Protein AF-A0A962MCB0-F1 (afdb_monomer)

Structure (mmCIF, N/CA/C/O backbone):
data_AF-A0A962MCB0-F1
#
_entry.id   AF-A0A962MCB0-F1
#
loop_
_atom_site.group_PDB
_atom_site.id
_atom_site.type_symbol
_atom_site.label_atom_id
_atom_site.label_alt_id
_atom_site.label_comp_id
_atom_site.label_asym_id
_atom_site.label_entity_id
_atom_site.label_seq_id
_atom_site.pdbx_PDB_ins_code
_atom_site.Cartn_x
_atom_site.Cartn_y
_atom_site.Cartn_z
_atom_site.occupancy
_atom_site.B_iso_or_equiv
_atom_site.auth_seq_id
_atom_site.auth_comp_id
_atom_site.auth_asym_id
_atom_site.auth_atom_id
_atom_site.pdbx_PDB_model_num
ATOM 1 N N . MET A 1 1 ? -9.083 -13.664 4.946 1.00 69.81 1 MET A N 1
ATOM 2 C CA . MET A 1 1 ? -8.304 -14.089 6.134 1.00 69.81 1 MET A CA 1
ATOM 3 C C . MET A 1 1 ? -7.117 -13.157 6.213 1.00 69.81 1 MET A C 1
AT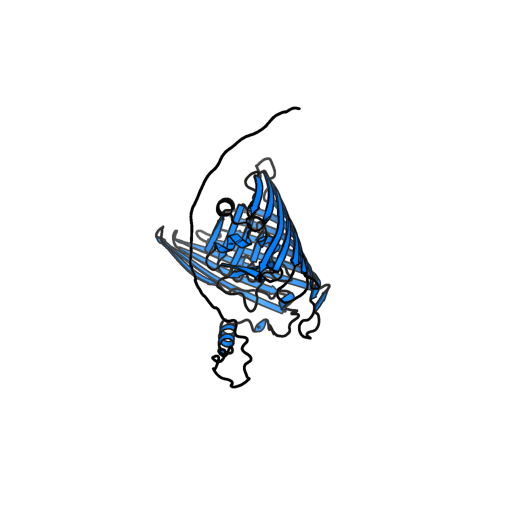OM 5 O O . MET A 1 1 ? -6.525 -12.931 5.164 1.00 69.81 1 MET A O 1
ATOM 9 N N . VAL A 1 2 ? -6.812 -12.602 7.384 1.00 87.81 2 VAL A N 1
ATOM 10 C CA . VAL A 1 2 ? -5.613 -11.774 7.568 1.00 87.81 2 VAL A CA 1
ATOM 11 C C . VAL A 1 2 ? -4.474 -12.684 8.024 1.00 87.81 2 VAL A C 1
ATOM 13 O O . VAL A 1 2 ? -4.680 -13.528 8.895 1.00 87.81 2 VAL A O 1
ATOM 16 N N . THR A 1 3 ? -3.301 -12.556 7.413 1.00 94.75 3 THR A N 1
ATOM 17 C CA . THR A 1 3 ? -2.031 -12.984 8.014 1.00 94.75 3 THR A CA 1
ATOM 18 C C . THR A 1 3 ? -1.393 -11.750 8.636 1.00 94.75 3 THR A C 1
ATOM 20 O O . THR A 1 3 ? -1.365 -10.713 7.981 1.00 94.75 3 THR A O 1
ATOM 23 N N . VAL A 1 4 ? -0.875 -11.852 9.858 1.00 97.25 4 VAL A N 1
ATOM 24 C CA . VAL A 1 4 ? -0.054 -10.801 10.474 1.00 97.25 4 VAL A CA 1
ATOM 25 C C . VAL A 1 4 ? 1.315 -11.399 10.770 1.00 97.25 4 VAL A C 1
ATOM 27 O O . VAL A 1 4 ? 1.391 -12.489 11.333 1.00 97.25 4 VAL A O 1
ATOM 30 N N . LEU A 1 5 ? 2.375 -10.706 10.365 1.00 97.75 5 LEU A N 1
ATOM 31 C CA . LEU A 1 5 ? 3.766 -11.057 10.644 1.00 97.75 5 LEU A CA 1
ATOM 32 C C . LEU A 1 5 ? 4.385 -9.910 11.448 1.00 97.75 5 LEU A C 1
ATOM 34 O O . LEU A 1 5 ? 4.450 -8.786 10.947 1.00 97.75 5 LEU A O 1
ATOM 38 N N . ASN A 1 6 ? 4.819 -10.148 12.686 1.00 97.62 6 ASN A N 1
ATOM 39 C CA . ASN A 1 6 ? 5.390 -9.080 13.510 1.00 97.62 6 ASN A CA 1
ATOM 40 C C . ASN A 1 6 ? 6.845 -8.819 13.107 1.00 97.62 6 ASN A C 1
ATOM 42 O O . ASN A 1 6 ? 7.640 -9.745 12.974 1.00 97.62 6 ASN A O 1
ATOM 46 N N . GLY A 1 7 ? 7.236 -7.552 12.995 1.00 95.81 7 GLY A N 1
ATOM 47 C CA . GLY A 1 7 ? 8.585 -7.156 12.586 1.00 95.81 7 GLY A CA 1
ATOM 48 C C . GLY A 1 7 ? 9.688 -7.489 13.596 1.00 95.81 7 GLY A C 1
ATOM 49 O O . GLY A 1 7 ? 10.855 -7.321 13.274 1.00 95.81 7 GLY A O 1
ATOM 50 N N . ARG A 1 8 ? 9.356 -7.937 14.817 1.00 94.38 8 ARG A N 1
ATOM 51 C CA . ARG A 1 8 ? 10.329 -8.512 15.772 1.00 94.38 8 ARG A CA 1
ATOM 52 C C . ARG A 1 8 ? 10.554 -10.008 15.507 1.00 94.38 8 ARG A C 1
ATOM 54 O O . ARG A 1 8 ? 11.686 -10.471 15.557 1.00 94.38 8 ARG A O 1
ATOM 61 N N . ASP A 1 9 ? 9.501 -10.734 15.133 1.00 97.19 9 ASP A N 1
ATOM 62 C CA . ASP A 1 9 ? 9.580 -12.156 14.775 1.00 97.19 9 ASP A CA 1
ATOM 63 C C . ASP A 1 9 ? 1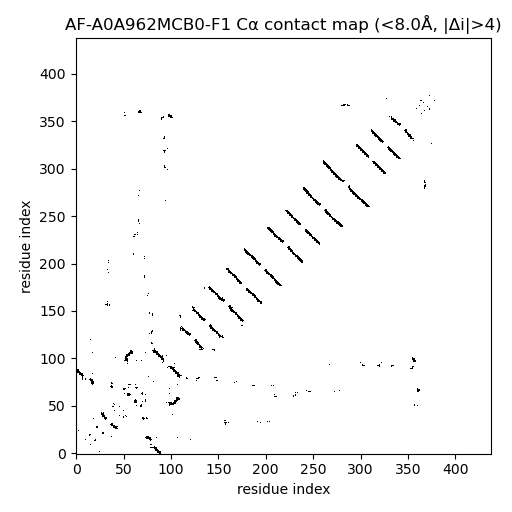0.299 -12.329 13.427 1.00 97.19 9 ASP A C 1
ATOM 65 O O . ASP A 1 9 ? 11.163 -13.188 13.284 1.00 97.19 9 ASP A O 1
ATOM 69 N N . LEU A 1 10 ? 10.000 -11.461 12.452 1.00 96.75 10 LEU A N 1
ATOM 70 C CA . LEU A 1 10 ? 10.686 -11.408 11.154 1.00 96.75 10 LEU A CA 1
ATOM 71 C C . LEU A 1 10 ? 12.175 -11.055 11.285 1.00 96.75 10 LEU A C 1
ATOM 73 O O . LEU A 1 10 ? 12.998 -11.584 10.540 1.00 96.75 10 LEU A O 1
ATOM 77 N N . ASP A 1 11 ? 12.515 -10.180 12.235 1.00 93.12 11 ASP A N 1
ATOM 78 C CA . ASP A 1 11 ? 13.897 -9.812 12.548 1.00 93.12 11 ASP A CA 1
ATOM 79 C C . ASP A 1 11 ? 14.662 -11.004 13.148 1.00 93.12 11 ASP A C 1
ATOM 81 O O . ASP A 1 11 ? 15.724 -11.370 12.649 1.00 93.12 11 ASP A O 1
ATOM 85 N N . ALA A 1 12 ? 14.057 -11.704 14.115 1.00 94.25 12 ALA A N 1
ATOM 86 C CA . ALA A 1 12 ? 14.600 -12.935 14.697 1.00 94.25 12 ALA A CA 1
ATOM 87 C C . ALA A 1 12 ? 14.695 -14.114 13.701 1.00 94.25 12 ALA A C 1
ATOM 89 O O . ALA A 1 12 ? 15.560 -14.975 13.853 1.00 94.25 12 ALA A O 1
ATOM 90 N N . LEU A 1 13 ? 13.841 -14.149 12.670 1.00 95.12 13 LEU A N 1
ATOM 91 C CA . LEU A 1 13 ? 13.922 -15.091 11.544 1.00 95.12 13 LEU A CA 1
ATOM 92 C C . LEU A 1 13 ? 14.959 -14.687 10.476 1.00 95.12 13 LEU A C 1
ATOM 94 O O . LEU A 1 13 ? 15.148 -15.426 9.512 1.00 95.12 13 LEU A O 1
ATOM 98 N N . GLY A 1 14 ? 15.622 -13.535 10.621 1.00 92.31 14 GLY A N 1
ATOM 99 C CA . GLY A 1 14 ? 16.662 -13.067 9.703 1.00 92.31 14 GLY A CA 1
ATOM 100 C C . GLY A 1 14 ? 16.160 -12.525 8.359 1.00 92.31 14 GLY A C 1
ATOM 101 O O . GLY A 1 14 ? 16.974 -12.317 7.466 1.00 92.31 14 GLY A O 1
ATOM 102 N N . MET A 1 15 ? 14.855 -12.269 8.200 1.00 94.19 15 MET A N 1
ATOM 103 C CA . MET A 1 15 ? 14.280 -11.718 6.960 1.00 94.19 15 MET A CA 1
ATOM 104 C C . MET A 1 15 ? 14.806 -10.295 6.725 1.00 94.19 15 MET A C 1
ATOM 106 O O . MET A 1 15 ? 14.638 -9.439 7.600 1.00 94.19 15 MET A O 1
ATOM 110 N N . ALA A 1 16 ? 15.441 -10.016 5.582 1.00 92.06 16 ALA A N 1
ATOM 111 C CA . ALA A 1 16 ? 16.061 -8.724 5.270 1.00 92.06 16 ALA A CA 1
ATOM 112 C C . ALA A 1 16 ? 15.032 -7.635 4.958 1.00 92.06 16 ALA A C 1
ATOM 114 O O . ALA A 1 16 ? 15.058 -6.561 5.566 1.00 92.06 16 ALA A O 1
ATOM 115 N N . THR A 1 17 ? 14.104 -7.932 4.049 1.00 94.56 17 THR A N 1
ATOM 116 C CA . THR A 1 17 ? 13.153 -6.975 3.463 1.00 94.56 17 THR A CA 1
ATOM 117 C C . THR A 1 17 ? 11.701 -7.428 3.621 1.00 94.56 17 THR A C 1
ATOM 119 O O . THR A 1 17 ? 11.419 -8.597 3.907 1.00 94.56 17 THR A O 1
ATOM 122 N N . VAL A 1 18 ? 10.754 -6.509 3.402 1.00 97.12 18 VAL A N 1
ATOM 123 C CA . VAL A 1 18 ? 9.321 -6.837 3.282 1.00 97.12 18 VAL A CA 1
ATOM 124 C C . VAL A 1 18 ? 9.099 -7.937 2.236 1.00 97.12 18 VAL A C 1
ATOM 126 O O . VAL A 1 18 ? 8.380 -8.893 2.518 1.00 97.12 18 VAL A O 1
ATOM 129 N N . TRP A 1 19 ? 9.740 -7.841 1.066 1.00 94.38 19 TRP A N 1
ATOM 130 C CA . TRP A 1 19 ? 9.640 -8.807 -0.035 1.00 94.38 19 TRP A CA 1
ATOM 131 C C . TRP A 1 19 ? 10.001 -10.237 0.391 1.00 94.38 19 TRP A C 1
ATOM 133 O O . TRP A 1 19 ? 9.247 -11.169 0.106 1.00 94.38 19 TRP A O 1
ATOM 143 N N . GLU A 1 20 ? 11.094 -10.415 1.139 1.00 93.12 20 GLU A N 1
ATOM 144 C CA . GLU A 1 20 ? 11.486 -11.722 1.684 1.00 93.12 20 GLU A CA 1
ATOM 145 C C . GLU A 1 20 ? 10.473 -12.253 2.702 1.00 93.12 20 GLU A C 1
ATOM 147 O O . GLU A 1 20 ? 10.077 -13.418 2.635 1.00 93.12 20 GLU A O 1
ATOM 152 N N . ALA A 1 21 ? 9.988 -11.399 3.609 1.00 96.75 21 ALA A N 1
ATOM 153 C CA . ALA A 1 21 ? 9.018 -11.791 4.630 1.00 96.75 21 ALA A CA 1
ATOM 154 C C . ALA A 1 21 ? 7.690 -12.317 4.044 1.00 96.75 21 ALA A C 1
ATOM 156 O O . ALA A 1 21 ? 7.015 -13.131 4.679 1.00 96.75 21 ALA A O 1
ATOM 157 N N . LEU A 1 22 ? 7.323 -11.921 2.817 1.00 95.25 22 LEU A N 1
ATOM 158 C CA . LEU A 1 22 ? 6.138 -12.445 2.127 1.00 95.25 22 LEU A CA 1
ATOM 159 C C . LEU A 1 22 ? 6.246 -13.934 1.762 1.00 95.25 22 LEU A C 1
ATOM 161 O O . LEU A 1 22 ? 5.209 -14.579 1.598 1.00 95.25 22 LEU A O 1
ATOM 165 N N . THR A 1 23 ? 7.454 -14.510 1.694 1.00 93.75 23 THR A N 1
ATOM 166 C CA . THR A 1 23 ? 7.646 -15.962 1.482 1.00 93.75 23 THR A CA 1
ATOM 167 C C . THR A 1 23 ? 7.016 -16.811 2.592 1.00 93.75 23 THR A C 1
ATOM 169 O O . THR A 1 23 ? 6.613 -17.949 2.350 1.00 93.75 23 THR A O 1
ATOM 172 N N . LEU A 1 24 ? 6.856 -16.246 3.795 1.00 95.69 24 LEU A N 1
ATOM 173 C CA . LEU A 1 24 ? 6.242 -16.904 4.951 1.00 95.69 24 LEU A CA 1
ATOM 174 C C . LEU A 1 24 ? 4.706 -16.980 4.864 1.00 95.69 24 LEU A C 1
ATOM 176 O O . LEU A 1 24 ? 4.070 -17.554 5.749 1.00 95.69 24 LEU A O 1
ATOM 180 N N . ILE A 1 25 ? 4.080 -16.399 3.832 1.00 94.19 25 ILE A N 1
ATOM 181 C CA . ILE A 1 25 ? 2.621 -16.329 3.694 1.00 94.19 25 ILE A CA 1
ATOM 182 C C . ILE A 1 25 ? 2.125 -17.381 2.682 1.00 94.19 25 ILE A C 1
ATOM 184 O O . ILE A 1 25 ? 2.314 -17.211 1.477 1.00 94.19 25 ILE A O 1
ATOM 188 N N . PRO A 1 26 ? 1.408 -18.442 3.111 1.00 90.94 26 PRO A N 1
ATOM 189 C CA . PRO A 1 26 ? 0.988 -19.509 2.205 1.00 90.94 26 PRO A CA 1
ATOM 190 C C . PRO A 1 26 ? 0.106 -19.014 1.051 1.00 90.94 26 PRO A C 1
ATOM 192 O O . PRO A 1 26 ? -0.974 -18.448 1.263 1.00 90.94 26 PRO A O 1
ATOM 195 N N . GLY A 1 27 ? 0.564 -19.277 -0.176 1.00 88.19 27 GLY A N 1
ATOM 196 C CA . GLY A 1 27 ? -0.087 -18.850 -1.415 1.00 88.19 27 GLY A CA 1
ATOM 197 C C . GLY A 1 27 ? 0.291 -17.443 -1.890 1.00 88.19 27 GLY A C 1
ATOM 198 O O . GLY A 1 27 ? -0.320 -16.971 -2.848 1.00 88.19 27 GLY A O 1
ATOM 199 N N . VAL A 1 28 ? 1.266 -16.787 -1.256 1.00 90.62 28 VAL A N 1
ATOM 200 C CA . VAL A 1 28 ? 1.958 -15.600 -1.779 1.00 90.62 28 VAL A CA 1
ATOM 201 C C . VAL A 1 28 ? 3.289 -16.043 -2.380 1.00 90.62 28 VAL A C 1
ATOM 203 O O . VAL A 1 28 ? 3.955 -16.927 -1.847 1.00 90.62 28 VAL A O 1
ATOM 206 N N . MET A 1 29 ? 3.654 -15.460 -3.515 1.00 88.94 29 MET A N 1
ATOM 207 C CA . MET A 1 29 ? 4.884 -15.745 -4.244 1.00 88.94 29 MET A CA 1
ATOM 208 C C . MET A 1 29 ? 5.534 -14.407 -4.623 1.00 88.94 29 MET A C 1
ATOM 210 O O . MET A 1 29 ? 5.174 -13.833 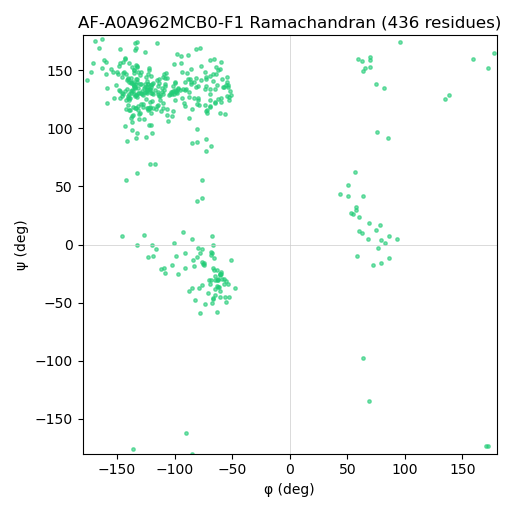-5.659 1.00 88.94 29 MET A O 1
ATOM 214 N N . PRO A 1 30 ? 6.434 -13.868 -3.777 1.00 89.19 30 PRO A N 1
ATOM 215 C CA . PRO A 1 30 ? 7.215 -12.688 -4.126 1.00 89.19 30 PRO A CA 1
ATOM 216 C C . PRO A 1 30 ? 8.118 -13.000 -5.327 1.00 89.19 30 PRO A C 1
ATOM 218 O O . PRO A 1 30 ? 8.704 -14.079 -5.434 1.00 89.19 30 PRO A O 1
ATOM 221 N N . THR A 1 31 ? 8.184 -12.060 -6.261 1.00 85.06 31 THR A N 1
ATOM 222 C CA . THR A 1 31 ? 8.866 -12.191 -7.551 1.00 85.06 31 THR A CA 1
ATOM 223 C C . THR A 1 31 ? 9.743 -10.974 -7.814 1.00 85.06 31 THR A C 1
ATOM 225 O O . THR A 1 31 ? 9.488 -9.883 -7.309 1.00 85.06 31 THR A O 1
ATOM 228 N N . ARG A 1 32 ? 10.803 -11.164 -8.599 1.00 82.12 32 ARG A N 1
ATOM 229 C CA . ARG A 1 32 ? 11.649 -10.087 -9.116 1.00 82.12 32 ARG A CA 1
ATOM 230 C C . ARG A 1 32 ? 11.975 -10.367 -10.574 1.00 82.12 32 ARG A C 1
ATOM 232 O O . ARG A 1 32 ? 12.187 -11.531 -10.934 1.00 82.12 32 ARG A O 1
ATOM 239 N N . ASP A 1 33 ? 11.960 -9.333 -11.400 1.00 76.12 33 ASP A N 1
ATOM 240 C CA . ASP A 1 33 ? 12.329 -9.426 -12.812 1.00 76.12 33 ASP A CA 1
ATOM 241 C C . ASP A 1 33 ? 13.866 -9.296 -12.991 1.00 76.12 33 ASP A C 1
ATOM 243 O O . ASP A 1 33 ? 14.595 -9.162 -11.999 1.00 76.12 33 ASP A O 1
ATOM 247 N N . PRO A 1 34 ? 14.401 -9.356 -14.226 1.00 70.81 34 PRO A N 1
ATOM 248 C CA . PRO A 1 34 ? 15.824 -9.125 -14.477 1.00 70.81 34 PRO A CA 1
ATOM 249 C C . PRO A 1 34 ? 16.307 -7.709 -14.123 1.00 70.81 34 PRO A C 1
ATOM 251 O O . PRO A 1 34 ? 17.490 -7.546 -13.866 1.00 70.81 34 PRO A O 1
ATOM 254 N N . ARG A 1 35 ? 15.419 -6.704 -14.057 1.00 72.19 35 ARG A N 1
ATOM 255 C CA . ARG A 1 35 ? 15.719 -5.330 -13.613 1.00 72.19 35 ARG A CA 1
ATOM 256 C C . ARG A 1 35 ? 15.656 -5.170 -12.082 1.00 72.19 35 ARG A C 1
ATOM 258 O O . ARG A 1 35 ? 15.892 -4.079 -11.575 1.00 72.19 35 ARG A O 1
ATOM 265 N N . ASN A 1 36 ? 15.438 -6.251 -11.322 1.00 76.81 36 ASN A N 1
ATOM 266 C CA . ASN A 1 36 ? 15.231 -6.247 -9.862 1.00 76.81 36 ASN A CA 1
ATOM 267 C C . ASN A 1 36 ? 14.039 -5.366 -9.416 1.00 76.81 36 ASN A C 1
ATOM 269 O O . ASN A 1 36 ? 13.996 -4.839 -8.297 1.00 76.81 36 ASN A O 1
ATOM 273 N N . GLU A 1 37 ? 13.041 -5.251 -10.295 1.00 81.56 37 GLU A N 1
ATOM 274 C CA . GLU A 1 37 ? 11.727 -4.705 -9.986 1.00 81.56 37 GLU A CA 1
ATOM 275 C C . GLU A 1 37 ? 10.961 -5.712 -9.120 1.00 81.56 37 GLU A C 1
ATOM 277 O O . GLU A 1 37 ? 10.692 -6.852 -9.524 1.00 81.56 37 GLU A O 1
ATOM 282 N N . LEU A 1 38 ? 10.655 -5.309 -7.886 1.00 87.19 38 LEU A N 1
ATOM 283 C CA . LEU A 1 38 ? 10.032 -6.182 -6.898 1.00 87.19 38 LEU A CA 1
ATOM 284 C C . LEU A 1 38 ? 8.516 -6.230 -7.107 1.00 87.19 38 LEU A C 1
ATOM 286 O O . LEU A 1 38 ? 7.827 -5.213 -7.116 1.00 87.19 38 LEU A O 1
ATOM 290 N N . SER A 1 39 ? 7.995 -7.444 -7.239 1.00 88.06 39 SER A N 1
ATOM 291 C CA . SER A 1 39 ? 6.590 -7.745 -7.507 1.00 88.06 39 SER A CA 1
ATOM 292 C C . SER A 1 39 ? 6.095 -8.872 -6.597 1.00 88.06 39 SER A C 1
ATOM 294 O O . SER A 1 39 ? 6.875 -9.545 -5.917 1.00 88.06 39 SER A O 1
ATOM 296 N N . VAL A 1 40 ? 4.776 -9.072 -6.541 1.00 87.75 40 VAL A N 1
ATOM 297 C CA . VAL A 1 40 ? 4.155 -10.116 -5.716 1.00 87.75 40 VAL A CA 1
ATOM 298 C C . VAL A 1 40 ? 2.998 -10.749 -6.475 1.00 87.75 40 VAL A C 1
ATOM 300 O O . VAL A 1 40 ? 2.009 -10.089 -6.792 1.00 87.75 40 VAL A O 1
ATOM 303 N N . SER A 1 41 ? 3.099 -12.055 -6.710 1.00 84.31 41 SER A N 1
ATOM 304 C CA . SER A 1 41 ? 2.019 -12.874 -7.263 1.00 84.31 41 SER A CA 1
ATOM 305 C C . SER A 1 41 ? 1.311 -13.665 -6.157 1.00 84.31 41 SER A C 1
ATOM 307 O O . SER A 1 41 ? 1.864 -13.918 -5.083 1.00 84.31 41 SER A O 1
ATOM 309 N N . VAL A 1 42 ? 0.052 -14.044 -6.386 1.00 83.44 42 VAL A N 1
ATOM 310 C CA . VAL A 1 42 ? -0.788 -14.748 -5.401 1.00 83.44 42 VAL A CA 1
ATOM 311 C C . VAL A 1 42 ? -1.498 -15.909 -6.079 1.00 83.44 42 VAL A C 1
ATOM 313 O O . VAL A 1 42 ? -2.055 -15.756 -7.162 1.00 83.44 42 VAL A O 1
ATOM 316 N N . ARG A 1 43 ? -1.492 -17.083 -5.433 1.00 77.25 43 ARG A N 1
ATOM 317 C CA . ARG A 1 43 ? -2.110 -18.331 -5.929 1.00 77.25 43 ARG A CA 1
ATOM 318 C C . ARG A 1 43 ? -1.653 -18.735 -7.345 1.00 77.25 43 ARG A C 1
ATOM 320 O O . ARG A 1 43 ? -2.400 -19.395 -8.058 1.00 77.25 43 ARG A O 1
ATOM 327 N N . GLY A 1 44 ? -0.443 -18.341 -7.748 1.00 72.50 44 GLY A N 1
ATOM 328 C CA . GLY A 1 44 ? 0.103 -18.597 -9.087 1.00 72.50 44 GLY A CA 1
ATOM 329 C C . GLY A 1 44 ? -0.396 -17.656 -10.192 1.00 72.50 44 GLY A C 1
ATOM 330 O O . GLY A 1 44 ? -0.014 -17.837 -11.344 1.00 72.50 44 GLY A O 1
ATOM 331 N N . PHE A 1 45 ? -1.212 -16.642 -9.879 1.00 67.50 45 PHE A N 1
ATOM 332 C CA . PHE A 1 45 ? -1.600 -15.615 -10.848 1.00 67.50 45 PHE A CA 1
ATOM 333 C C . PHE A 1 45 ? -0.500 -14.554 -10.983 1.00 67.50 45 PHE A C 1
ATOM 335 O O . PHE A 1 45 ? -0.393 -13.649 -10.153 1.00 67.50 45 PHE A O 1
ATOM 342 N N . SER A 1 46 ? 0.300 -14.689 -12.042 1.00 60.44 46 SER A N 1
ATOM 343 C CA . SER A 1 46 ? 1.267 -13.693 -12.535 1.00 60.44 46 SER A CA 1
ATOM 344 C C . SER A 1 46 ? 1.039 -13.293 -14.003 1.00 60.44 46 SER A C 1
ATOM 346 O O . SER A 1 46 ? 1.636 -12.338 -14.481 1.00 60.44 46 SER A O 1
ATOM 348 N N . ALA A 1 47 ? 0.178 -14.009 -14.734 1.00 52.38 47 ALA A N 1
ATOM 349 C CA . ALA A 1 47 ? -0.104 -13.774 -16.149 1.00 52.38 47 ALA A CA 1
ATOM 350 C C . ALA A 1 47 ? -1.625 -13.671 -16.400 1.00 52.38 47 ALA A C 1
ATOM 352 O O . ALA A 1 47 ? -2.393 -14.345 -15.707 1.00 52.38 47 ALA A O 1
ATOM 353 N N . PRO A 1 48 ? -2.080 -12.873 -17.389 1.00 46.94 48 PRO A N 1
ATOM 354 C CA . PRO A 1 48 ? -1.270 -12.063 -18.312 1.00 46.94 48 PRO A CA 1
ATOM 355 C C . PRO A 1 48 ? -0.663 -10.798 -17.678 1.00 46.94 48 PRO A C 1
ATOM 357 O O . PRO A 1 48 ? 0.282 -10.249 -18.231 1.00 46.94 48 PRO A O 1
ATOM 360 N N . PHE A 1 49 ? -1.157 -10.374 -16.512 1.00 58.97 49 PHE A N 1
ATOM 361 C CA . PHE A 1 49 ? -0.743 -9.145 -15.833 1.00 58.97 49 PHE A CA 1
ATOM 362 C C . PHE A 1 49 ? 0.132 -9.471 -14.616 1.00 58.97 49 PHE A C 1
ATOM 364 O O . PHE A 1 49 ? -0.349 -10.103 -13.674 1.00 58.97 49 PHE A O 1
ATOM 371 N N . ASN A 1 50 ? 1.399 -9.038 -14.617 1.00 59.06 50 ASN A N 1
ATOM 372 C CA . ASN A 1 50 ? 2.329 -9.248 -13.491 1.00 59.06 50 ASN A CA 1
ATOM 373 C C . ASN A 1 50 ? 2.136 -8.232 -12.347 1.00 59.06 50 ASN A C 1
ATOM 375 O O . ASN A 1 50 ? 2.689 -8.413 -11.262 1.00 59.06 50 ASN A O 1
ATOM 379 N N . SER A 1 51 ? 1.355 -7.173 -12.565 1.00 70.38 51 SER A N 1
ATOM 380 C CA . SER A 1 51 ? 1.290 -5.996 -11.698 1.00 70.38 51 SER A CA 1
ATOM 381 C C . SER A 1 51 ? -0.150 -5.551 -11.397 1.00 70.38 51 SER A C 1
ATOM 383 O O . SER A 1 51 ? -1.117 -6.102 -11.927 1.00 70.38 51 SER A O 1
ATOM 385 N N . GLY A 1 52 ? -0.333 -4.628 -10.444 1.00 74.88 52 GLY A N 1
ATOM 386 C CA . GLY A 1 52 ? -1.661 -4.145 -10.033 1.00 74.88 52 GLY A CA 1
ATOM 387 C C . GLY A 1 52 ? -2.597 -5.208 -9.429 1.00 74.88 52 GLY A C 1
ATOM 388 O O . GLY A 1 52 ? -3.783 -4.955 -9.255 1.00 74.88 52 GLY A O 1
ATOM 389 N N . ASN A 1 53 ? -2.117 -6.416 -9.126 1.00 81.56 53 ASN A N 1
ATOM 390 C CA . ASN A 1 53 ? -2.959 -7.518 -8.637 1.00 81.56 53 ASN A CA 1
ATOM 391 C C . ASN A 1 53 ? -3.219 -7.489 -7.120 1.00 81.56 53 ASN A C 1
ATOM 393 O O . ASN A 1 53 ? -4.053 -8.255 -6.624 1.00 81.56 53 ASN A O 1
ATOM 397 N N . ILE A 1 54 ? -2.466 -6.675 -6.380 1.00 88.12 54 ILE A N 1
ATOM 398 C CA . ILE A 1 54 ? -2.527 -6.540 -4.923 1.00 88.12 54 ILE A CA 1
ATOM 399 C C . ILE A 1 54 ? -2.431 -5.052 -4.600 1.00 88.12 54 ILE A C 1
ATOM 401 O O . ILE A 1 54 ? -1.513 -4.380 -5.066 1.00 88.12 54 ILE A O 1
ATOM 405 N N . LYS A 1 55 ? -3.335 -4.548 -3.758 1.00 92.06 55 LYS A N 1
ATOM 406 C CA . LYS A 1 55 ? -3.233 -3.186 -3.227 1.00 92.06 55 LYS A CA 1
ATOM 407 C C . LYS A 1 55 ? -2.125 -3.153 -2.180 1.00 92.06 55 LYS A C 1
ATOM 409 O O . LYS A 1 55 ? -2.212 -3.882 -1.191 1.00 92.06 55 LYS A O 1
ATOM 414 N N . ILE A 1 56 ? -1.102 -2.331 -2.396 1.00 94.69 56 ILE A N 1
ATOM 415 C CA . ILE A 1 56 ? 0.003 -2.148 -1.448 1.00 94.69 56 ILE A CA 1
ATOM 416 C C . ILE A 1 56 ? -0.207 -0.829 -0.703 1.00 94.69 56 ILE A C 1
ATOM 418 O O . ILE A 1 56 ? -0.451 0.209 -1.319 1.00 94.69 56 ILE A O 1
ATOM 422 N N . LEU A 1 57 ? -0.135 -0.895 0.624 1.00 97.06 57 LEU A N 1
ATOM 423 C CA . LEU A 1 57 ? -0.271 0.220 1.552 1.00 97.06 57 LEU A CA 1
ATOM 424 C C . LEU A 1 57 ? 0.969 0.293 2.457 1.00 97.06 57 LEU A C 1
ATOM 426 O O . LEU A 1 57 ? 1.486 -0.740 2.895 1.00 97.06 57 LEU A O 1
ATOM 430 N N . LEU A 1 58 ? 1.397 1.508 2.794 1.00 97.69 58 LEU A N 1
ATOM 431 C CA . LEU A 1 58 ? 2.405 1.775 3.820 1.00 97.69 58 LEU 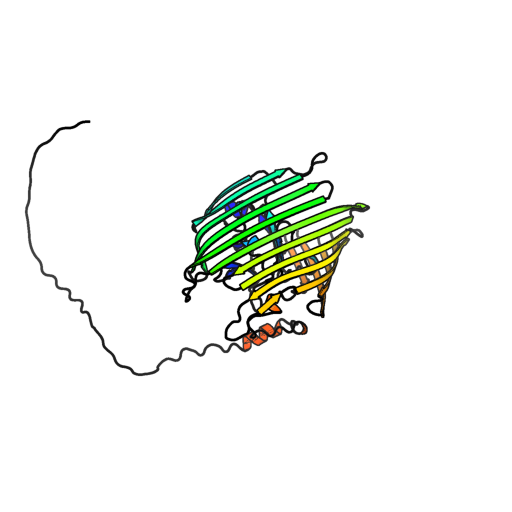A CA 1
ATOM 432 C C . LEU A 1 58 ? 1.785 2.698 4.872 1.00 97.69 58 LEU A C 1
ATOM 434 O O . LEU A 1 58 ? 1.371 3.810 4.561 1.00 97.69 58 LEU A O 1
ATOM 438 N N . ASN A 1 59 ? 1.669 2.218 6.112 1.00 96.12 59 ASN A N 1
ATOM 439 C CA . ASN A 1 59 ? 0.911 2.863 7.189 1.00 96.12 59 ASN A CA 1
ATOM 440 C C . ASN A 1 59 ? -0.530 3.246 6.774 1.00 96.12 59 ASN A C 1
ATOM 442 O O . ASN A 1 59 ? -1.011 4.316 7.136 1.00 96.12 59 ASN A O 1
ATOM 446 N N . ASN A 1 60 ? -1.211 2.359 6.038 1.00 94.44 60 ASN A N 1
ATOM 447 C CA . ASN A 1 60 ? -2.510 2.550 5.367 1.00 94.44 60 ASN A CA 1
ATOM 448 C C . ASN A 1 60 ? -2.515 3.454 4.114 1.00 94.44 60 ASN A C 1
ATOM 450 O O . ASN A 1 60 ? -3.446 3.333 3.318 1.00 94.44 60 ASN A O 1
ATOM 454 N N . VAL A 1 61 ? -1.493 4.285 3.877 1.00 95.62 61 VAL A N 1
ATOM 455 C CA . VAL A 1 61 ? -1.412 5.154 2.686 1.00 95.62 61 VAL A CA 1
ATOM 456 C C . VAL A 1 61 ? -1.200 4.297 1.424 1.00 95.62 61 VAL A C 1
ATOM 458 O O . VAL A 1 61 ? -0.298 3.454 1.436 1.00 95.62 61 VAL A O 1
ATOM 461 N N . PRO A 1 62 ? -1.985 4.462 0.338 1.00 94.31 62 PRO A N 1
ATOM 462 C CA . PRO A 1 62 ? -1.804 3.701 -0.901 1.00 94.31 62 PRO A CA 1
ATOM 463 C C . PRO A 1 62 ? -0.475 3.982 -1.611 1.00 94.31 62 PRO A C 1
ATOM 465 O O . PRO A 1 62 ? -0.125 5.136 -1.822 1.00 94.31 62 PRO A O 1
ATOM 468 N N . MET A 1 63 ? 0.212 2.916 -2.036 1.00 95.31 63 MET A N 1
ATOM 469 C CA . MET A 1 63 ? 1.548 2.965 -2.660 1.00 95.31 63 MET A CA 1
ATOM 470 C C . MET A 1 63 ? 1.631 2.256 -4.022 1.00 95.31 63 MET A C 1
ATOM 472 O O . MET A 1 63 ? 2.715 2.079 -4.568 1.00 95.31 63 MET A O 1
ATOM 476 N N . SER A 1 64 ? 0.493 1.834 -4.578 1.00 90.62 64 SER A N 1
ATOM 477 C CA . SER A 1 64 ? 0.428 1.322 -5.949 1.00 90.62 64 SER A CA 1
ATOM 478 C C . SER A 1 64 ? 0.587 2.475 -6.952 1.00 90.62 64 SER A C 1
ATOM 480 O O . SER A 1 64 ? -0.285 3.340 -7.013 1.00 90.62 64 SER A O 1
ATOM 482 N N . GLN A 1 65 ? 1.675 2.469 -7.728 1.00 89.88 65 GLN A N 1
ATOM 483 C CA . GLN A 1 65 ? 1.978 3.444 -8.788 1.00 89.88 65 GLN A CA 1
ATOM 484 C C . GLN A 1 65 ? 0.871 3.470 -9.867 1.00 89.88 65 GLN A C 1
ATOM 486 O O . GLN A 1 65 ? 0.384 2.410 -10.262 1.00 89.88 65 GLN A O 1
ATOM 491 N N . GLU A 1 66 ? 0.519 4.631 -10.432 1.00 87.50 66 GLU A N 1
ATOM 492 C CA . GLU A 1 66 ? -0.486 4.709 -11.520 1.00 87.50 66 GLU A CA 1
ATOM 493 C C . GLU A 1 66 ? 0.002 4.086 -12.842 1.00 87.50 66 GLU A C 1
ATOM 495 O O . GLU A 1 66 ? -0.796 3.533 -13.610 1.00 87.50 66 GLU A O 1
ATOM 500 N N . GLY A 1 67 ? 1.316 4.146 -13.094 1.00 87.00 67 GLY A N 1
ATOM 501 C CA . GLY A 1 67 ? 1.950 3.590 -14.287 1.00 87.00 67 GLY A CA 1
ATOM 502 C C . GLY A 1 67 ? 1.805 2.069 -14.371 1.00 87.00 67 GLY A C 1
ATOM 503 O O . GLY A 1 67 ? 1.249 1.514 -15.324 1.00 87.00 67 GLY A O 1
ATOM 504 N N . SER A 1 68 ? 2.300 1.392 -13.333 1.00 86.50 68 SER A N 1
ATOM 505 C CA . SER A 1 68 ? 2.477 -0.063 -13.290 1.00 86.50 68 SER A CA 1
ATOM 506 C C . SER A 1 68 ? 1.511 -0.801 -12.357 1.00 86.50 68 SER A C 1
ATOM 508 O O . SER A 1 68 ? 1.369 -2.013 -12.483 1.00 86.50 68 SER A O 1
ATOM 510 N N . GLY A 1 69 ? 0.887 -0.134 -11.381 1.00 87.88 69 GLY A N 1
ATOM 511 C CA . GLY A 1 69 ? 0.175 -0.780 -10.272 1.00 87.88 69 GLY A CA 1
ATOM 512 C C . GLY A 1 69 ? 1.075 -1.533 -9.273 1.00 87.88 69 GLY A C 1
ATOM 513 O O . GLY A 1 69 ? 0.552 -2.213 -8.387 1.00 87.88 69 GLY A O 1
ATOM 514 N N . LEU A 1 70 ? 2.406 -1.468 -9.409 1.00 88.81 70 LEU A N 1
ATOM 515 C CA . LEU A 1 70 ? 3.375 -2.032 -8.459 1.00 88.81 70 LEU A CA 1
ATOM 516 C C . LEU A 1 70 ? 3.600 -1.104 -7.259 1.00 88.81 70 LEU A C 1
ATOM 518 O O . LEU A 1 70 ? 3.184 0.049 -7.260 1.00 88.81 70 LEU A O 1
ATOM 522 N N . GLY A 1 71 ? 4.275 -1.635 -6.240 1.00 90.19 71 GLY A N 1
ATOM 523 C CA . GLY A 1 71 ? 4.752 -0.901 -5.066 1.00 90.19 71 GLY A CA 1
ATOM 524 C C . GLY A 1 71 ? 6.121 -1.432 -4.638 1.00 90.19 71 GLY A C 1
ATOM 525 O O . GLY A 1 71 ? 6.282 -1.934 -3.522 1.00 90.19 71 GLY A O 1
ATOM 526 N N . SER A 1 72 ? 7.079 -1.433 -5.570 1.00 90.25 72 SER A N 1
ATOM 527 C CA . SER A 1 72 ? 8.429 -1.980 -5.390 1.00 90.25 72 SER A CA 1
ATOM 528 C C . SER A 1 72 ? 9.196 -1.273 -4.275 1.00 90.25 72 SER A C 1
ATOM 530 O O . SER A 1 72 ? 9.811 -1.954 -3.448 1.00 90.25 72 SER A O 1
ATOM 532 N N . GLN A 1 73 ? 9.076 0.053 -4.171 1.00 91.56 73 GLN A N 1
ATOM 533 C CA . GLN A 1 73 ? 9.660 0.835 -3.081 1.00 91.56 73 GLN A CA 1
ATOM 534 C C . GLN A 1 73 ? 9.198 0.383 -1.677 1.00 91.56 73 GLN A C 1
ATOM 536 O O . GLN A 1 73 ? 9.998 0.381 -0.742 1.00 91.56 73 GLN A O 1
ATOM 541 N N . VAL A 1 74 ? 7.949 -0.078 -1.508 1.00 96.25 74 VAL A N 1
ATOM 542 C CA . VAL A 1 74 ? 7.457 -0.638 -0.227 1.00 96.25 74 VAL A CA 1
ATOM 543 C C . VAL A 1 74 ? 7.974 -2.058 0.023 1.00 96.25 74 VAL A C 1
ATOM 545 O O . VAL A 1 74 ? 8.241 -2.437 1.164 1.00 96.25 74 VAL A O 1
ATOM 548 N N . LEU A 1 75 ? 8.127 -2.858 -1.033 1.00 94.94 75 LEU A N 1
ATOM 549 C CA . LEU A 1 75 ? 8.602 -4.241 -0.940 1.00 94.94 75 LEU A CA 1
ATOM 550 C C . LEU A 1 75 ? 10.094 -4.325 -0.571 1.00 94.94 75 LEU A C 1
ATOM 552 O O . LEU A 1 75 ? 10.498 -5.263 0.116 1.00 94.94 75 LEU A O 1
ATOM 556 N N . ALA A 1 76 ? 10.898 -3.339 -0.971 1.00 93.88 76 ALA A N 1
ATOM 557 C CA . ALA A 1 76 ? 12.325 -3.278 -0.653 1.00 93.88 76 ALA A CA 1
ATOM 558 C C . ALA A 1 76 ? 12.631 -2.868 0.808 1.00 93.88 76 ALA A C 1
ATOM 560 O O . ALA A 1 76 ? 13.731 -3.135 1.293 1.00 93.88 76 ALA A O 1
ATOM 561 N N . LEU A 1 77 ? 11.664 -2.292 1.544 1.00 96.81 77 LEU A N 1
ATOM 562 C CA . LEU A 1 77 ? 11.885 -1.737 2.889 1.00 96.81 77 LEU A CA 1
ATOM 563 C C . LEU A 1 77 ? 12.521 -2.760 3.863 1.00 96.81 77 LEU A C 1
ATOM 565 O O . LEU A 1 77 ? 11.962 -3.848 4.059 1.00 96.81 77 LEU A O 1
ATOM 569 N N . PRO A 1 78 ? 13.633 -2.411 4.544 1.00 96.44 78 PRO A N 1
ATOM 570 C CA . PRO A 1 78 ? 14.244 -3.255 5.570 1.00 96.44 78 PRO A CA 1
ATOM 571 C C . PRO A 1 78 ? 13.308 -3.612 6.734 1.00 96.44 78 PRO A C 1
ATOM 573 O O . PRO A 1 78 ? 12.684 -2.739 7.337 1.00 96.44 78 PRO A O 1
ATOM 576 N N . ILE A 1 79 ? 13.295 -4.879 7.157 1.00 96.50 79 ILE A N 1
ATOM 577 C CA . ILE A 1 79 ? 12.490 -5.352 8.304 1.00 96.50 79 ILE A CA 1
ATOM 578 C C . ILE A 1 79 ? 12.843 -4.633 9.618 1.00 96.50 79 ILE A C 1
ATOM 580 O O . ILE A 1 79 ? 11.985 -4.473 10.489 1.00 96.50 79 ILE A O 1
ATOM 584 N N . GLY A 1 80 ? 14.064 -4.105 9.742 1.00 95.31 80 GLY A N 1
ATOM 585 C CA . GLY A 1 80 ? 14.490 -3.302 10.891 1.00 95.31 80 GLY A CA 1
ATOM 586 C C . GLY A 1 80 ? 13.571 -2.112 11.205 1.00 95.31 80 GLY A C 1
ATOM 587 O O . GLY A 1 80 ? 13.335 -1.841 12.381 1.00 95.31 80 GLY A O 1
ATOM 588 N N . GLN A 1 81 ? 12.962 -1.470 10.199 1.00 96.44 81 GLN A N 1
ATOM 589 C CA . GLN A 1 81 ? 12.011 -0.360 10.396 1.00 96.44 81 GLN A CA 1
ATOM 590 C C . GLN A 1 81 ? 10.534 -0.787 10.506 1.00 96.44 81 GLN A C 1
ATOM 592 O O . GLN A 1 81 ? 9.679 0.046 10.820 1.00 96.44 81 GLN A O 1
ATOM 597 N N . VAL A 1 82 ? 10.210 -2.062 10.274 1.00 97.56 82 VAL A N 1
ATOM 598 C CA . VAL A 1 82 ? 8.831 -2.576 10.217 1.00 97.56 82 VAL A CA 1
ATOM 599 C C . VAL A 1 82 ? 8.334 -2.974 11.613 1.00 97.56 82 VAL A C 1
ATOM 601 O O . VAL A 1 82 ? 8.994 -3.709 12.342 1.00 97.56 82 VAL A O 1
ATOM 604 N N . ALA A 1 83 ? 7.137 -2.522 11.995 1.00 97.25 83 ALA A N 1
ATOM 605 C CA . ALA A 1 83 ? 6.439 -2.988 13.194 1.00 97.25 83 ALA A CA 1
ATOM 606 C C . ALA A 1 83 ? 5.698 -4.303 12.930 1.00 97.25 83 ALA A C 1
ATOM 608 O O . ALA A 1 83 ? 5.821 -5.245 13.715 1.00 97.25 83 ALA A O 1
ATOM 609 N N . ARG A 1 84 ? 4.946 -4.377 11.824 1.00 97.88 84 ARG A N 1
ATOM 610 C CA . ARG A 1 84 ? 4.271 -5.592 11.342 1.00 97.88 84 ARG A CA 1
ATOM 611 C C . ARG A 1 84 ? 3.893 -5.484 9.864 1.00 97.88 84 ARG A C 1
ATOM 613 O O . ARG A 1 84 ? 3.742 -4.384 9.336 1.00 97.88 84 ARG A O 1
ATOM 620 N N . ILE A 1 85 ? 3.690 -6.635 9.234 1.00 98.50 85 ILE A N 1
ATOM 621 C CA . ILE A 1 85 ? 3.115 -6.776 7.893 1.00 98.50 85 ILE A CA 1
ATOM 622 C C . ILE A 1 85 ? 1.749 -7.448 8.039 1.00 98.50 85 ILE A C 1
ATOM 624 O O . ILE A 1 85 ? 1.645 -8.513 8.649 1.00 98.50 85 ILE A O 1
ATOM 628 N N . GLU A 1 86 ? 0.709 -6.849 7.470 1.00 97.81 86 GLU A N 1
ATOM 629 C CA . GLU A 1 86 ? -0.643 -7.404 7.412 1.00 97.81 86 GLU A CA 1
ATOM 630 C C . GLU A 1 86 ? -0.982 -7.773 5.965 1.00 97.81 86 GLU A C 1
ATOM 632 O O . GLU A 1 86 ? -0.801 -6.969 5.052 1.00 97.81 86 GLU A O 1
ATOM 637 N N . PHE A 1 87 ? -1.500 -8.981 5.741 1.00 95.62 87 PHE A N 1
ATOM 638 C CA . PHE A 1 87 ? -1.902 -9.432 4.411 1.00 95.62 87 PHE A CA 1
ATOM 639 C C . PHE A 1 87 ? -3.308 -10.030 4.399 1.00 95.62 87 PHE A C 1
ATOM 641 O O . PHE A 1 87 ? -3.562 -11.109 4.948 1.00 95.62 87 PHE A O 1
ATOM 648 N N . ILE A 1 88 ? -4.234 -9.338 3.736 1.00 91.44 88 ILE A N 1
ATOM 649 C CA . ILE A 1 88 ? -5.620 -9.764 3.546 1.00 91.44 88 ILE A CA 1
ATOM 650 C C . ILE A 1 88 ? -5.695 -10.626 2.283 1.00 91.44 88 ILE A C 1
ATOM 652 O O . ILE A 1 88 ? -5.582 -10.128 1.168 1.00 91.44 88 ILE A O 1
ATOM 656 N N . ARG A 1 89 ? -5.911 -11.936 2.453 1.00 85.00 89 ARG A N 1
ATOM 657 C CA . ARG A 1 89 ? -6.037 -12.897 1.341 1.00 85.00 89 ARG A CA 1
ATOM 658 C C . ARG A 1 89 ? -7.428 -12.875 0.696 1.00 85.00 89 ARG A C 1
ATOM 660 O O . ARG A 1 89 ? -8.414 -13.154 1.390 1.00 85.00 89 ARG A O 1
ATOM 667 N N . GLY A 1 90 ? -7.467 -12.696 -0.629 1.00 80.81 90 GLY A N 1
ATOM 668 C CA . GLY A 1 90 ? -8.665 -12.686 -1.482 1.00 80.81 90 GLY A CA 1
ATOM 669 C C . GLY A 1 90 ? -9.213 -11.277 -1.766 1.00 80.81 90 GLY A C 1
ATOM 670 O O . GLY A 1 90 ? -8.725 -10.322 -1.164 1.00 80.81 90 GLY A O 1
ATOM 671 N N . PRO A 1 91 ? -10.239 -11.143 -2.634 1.00 83.50 91 PRO A N 1
ATOM 672 C CA . PRO A 1 91 ? -10.751 -9.846 -3.077 1.00 83.50 91 PRO A CA 1
ATOM 673 C C . PRO A 1 91 ? -11.111 -8.884 -1.937 1.00 83.50 91 PRO A C 1
ATOM 675 O O . PRO A 1 91 ? -11.919 -9.199 -1.049 1.00 83.50 91 PRO A O 1
ATOM 678 N N . GLY A 1 92 ? -10.491 -7.705 -2.000 1.00 85.06 92 GLY A N 1
ATOM 679 C CA . GLY A 1 92 ? -10.669 -6.571 -1.094 1.00 85.06 92 GLY A CA 1
ATOM 680 C C . GLY A 1 92 ? -11.248 -5.321 -1.765 1.00 85.06 92 GLY A C 1
ATOM 681 O O . GLY A 1 92 ? -11.533 -4.362 -1.055 1.00 85.06 92 GLY A O 1
ATOM 682 N N . ALA A 1 93 ? -11.461 -5.337 -3.088 1.00 86.44 93 ALA A N 1
ATOM 683 C CA . ALA A 1 93 ? -11.892 -4.185 -3.893 1.00 86.44 93 ALA A CA 1
ATOM 684 C C . ALA A 1 93 ? -13.082 -3.399 -3.314 1.00 86.44 93 ALA A C 1
ATOM 686 O O . ALA A 1 93 ? -13.053 -2.175 -3.314 1.00 86.44 93 ALA A O 1
ATOM 687 N N . VAL A 1 94 ? -14.071 -4.073 -2.711 1.00 89.50 94 VAL A N 1
ATOM 688 C CA . VAL A 1 94 ? -15.217 -3.403 -2.060 1.00 89.50 94 VAL A CA 1
ATOM 689 C C . VAL A 1 94 ? -14.803 -2.384 -0.987 1.00 89.50 94 VAL A C 1
ATOM 691 O O . VAL A 1 94 ? -15.500 -1.392 -0.822 1.00 89.50 94 VAL A O 1
ATOM 694 N N . LEU A 1 95 ? -13.682 -2.597 -0.290 1.00 89.25 95 LEU A N 1
ATOM 695 C CA . LEU A 1 95 ? -13.205 -1.723 0.795 1.00 89.25 95 LEU A CA 1
ATOM 696 C C . LEU A 1 95 ? -11.967 -0.888 0.440 1.00 89.25 95 LEU A C 1
ATOM 698 O O . LEU A 1 95 ? -11.730 0.144 1.059 1.00 89.25 95 LEU A O 1
ATOM 702 N N . TYR A 1 96 ? -11.163 -1.351 -0.522 1.00 89.81 96 TYR A N 1
ATOM 703 C CA . TYR A 1 96 ? -9.848 -0.777 -0.844 1.00 89.81 96 TYR A CA 1
ATOM 704 C C . TYR A 1 96 ? -9.727 -0.260 -2.288 1.00 89.81 96 TYR A C 1
ATOM 706 O O . TYR A 1 96 ? -8.672 0.255 -2.659 1.00 89.81 96 TYR A O 1
ATOM 714 N N . GLY A 1 97 ? -10.792 -0.379 -3.089 1.00 88.25 97 GLY A N 1
ATOM 715 C CA . GLY A 1 97 ? -10.860 0.112 -4.463 1.00 88.25 97 GLY A CA 1
ATOM 716 C C . GLY A 1 97 ? -9.968 -0.660 -5.436 1.00 88.25 97 GLY A C 1
ATOM 717 O O . GLY A 1 97 ? -9.954 -1.895 -5.454 1.00 88.25 97 GLY A O 1
ATOM 718 N N . ASP A 1 98 ? -9.244 0.088 -6.266 1.00 83.50 98 ASP A N 1
ATOM 719 C CA . ASP A 1 98 ? -8.338 -0.443 -7.281 1.00 83.50 98 ASP A CA 1
ATOM 720 C C . ASP A 1 98 ? -7.206 -1.315 -6.701 1.00 83.50 98 ASP A C 1
ATOM 722 O O . ASP A 1 98 ? -6.852 -1.272 -5.521 1.00 83.50 98 ASP A O 1
ATOM 726 N N . PHE A 1 99 ? -6.675 -2.183 -7.563 1.00 86.88 99 PHE A N 1
ATOM 727 C CA . PHE A 1 99 ? -5.609 -3.160 -7.306 1.00 86.88 99 PHE A CA 1
ATOM 728 C C . PHE A 1 99 ? -5.860 -4.207 -6.199 1.00 86.88 99 PHE A C 1
ATOM 730 O O . PHE A 1 99 ? -5.145 -5.205 -6.130 1.00 86.88 99 PHE A O 1
ATOM 737 N N . ALA A 1 100 ? -6.908 -4.089 -5.380 1.00 88.81 100 ALA A N 1
ATOM 738 C CA . ALA A 1 100 ? -7.257 -5.030 -4.307 1.00 88.81 100 ALA A CA 1
ATOM 739 C C . ALA A 1 100 ? -7.916 -6.342 -4.809 1.00 88.81 100 ALA A C 1
ATOM 741 O O . ALA A 1 100 ? -8.866 -6.859 -4.207 1.00 88.81 100 ALA A O 1
ATOM 742 N N . TYR A 1 101 ? -7.416 -6.883 -5.925 1.00 86.25 101 TYR A N 1
ATOM 743 C CA . TYR A 1 101 ? -7.979 -8.017 -6.662 1.00 86.25 101 TYR A CA 1
ATOM 744 C C . TYR A 1 101 ? -7.673 -9.368 -5.993 1.00 86.25 101 TYR A C 1
ATOM 746 O O . TYR A 1 101 ? -8.587 -10.086 -5.589 1.00 86.25 101 TYR A O 1
ATOM 754 N N . ASN A 1 102 ? -6.392 -9.711 -5.816 1.00 86.12 102 ASN A N 1
ATOM 755 C CA . ASN A 1 102 ? -5.971 -10.953 -5.151 1.00 86.12 102 ASN A CA 1
ATOM 756 C C . ASN A 1 102 ? -5.769 -10.792 -3.633 1.00 86.12 102 ASN A C 1
ATOM 758 O O . ASN A 1 102 ? -5.785 -11.787 -2.895 1.00 86.12 102 ASN A O 1
ATOM 762 N N . GLY A 1 103 ? -5.587 -9.560 -3.159 1.00 89.44 103 GLY A N 1
ATOM 763 C CA . GLY A 1 103 ? -5.426 -9.246 -1.744 1.00 89.44 103 GLY A CA 1
ATOM 764 C C . GLY A 1 103 ? -5.043 -7.794 -1.482 1.00 89.44 103 GLY A C 1
ATOM 765 O O . GLY A 1 103 ? -4.981 -6.973 -2.398 1.00 89.44 103 GLY A O 1
ATOM 766 N N . VAL A 1 104 ? -4.761 -7.507 -0.212 1.00 93.62 104 VAL A N 1
ATOM 767 C CA . VAL A 1 104 ? -4.258 -6.211 0.268 1.00 93.62 104 VAL A CA 1
ATOM 768 C C . VAL A 1 104 ? -3.069 -6.463 1.185 1.00 93.62 104 VAL A C 1
ATOM 770 O O . VAL A 1 104 ? -3.163 -7.289 2.094 1.00 93.62 104 VAL A O 1
ATOM 773 N N . LEU A 1 105 ? -1.967 -5.761 0.939 1.00 95.81 105 LEU A N 1
ATOM 774 C CA . LEU A 1 105 ? -0.745 -5.770 1.734 1.00 95.81 105 LEU A CA 1
ATOM 775 C C . LEU A 1 105 ? -0.616 -4.421 2.445 1.00 95.81 105 LEU A C 1
ATOM 777 O O . LEU A 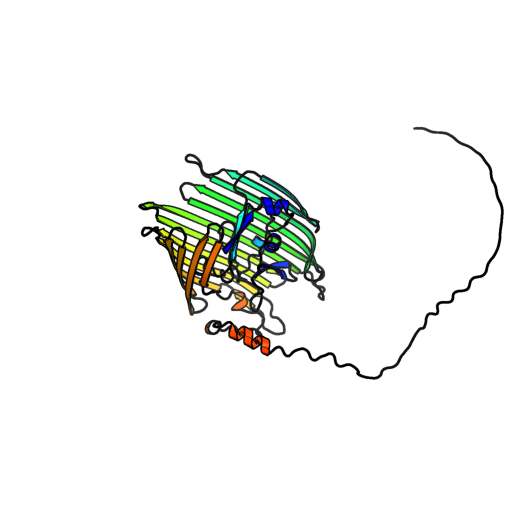1 105 ? -0.554 -3.397 1.778 1.00 95.81 105 LEU A O 1
ATOM 781 N N . ASN A 1 106 ? -0.552 -4.420 3.774 1.00 97.56 106 ASN A N 1
ATOM 782 C CA . ASN A 1 106 ? -0.323 -3.222 4.579 1.00 97.56 106 ASN A CA 1
ATOM 783 C C . ASN A 1 106 ? 0.949 -3.409 5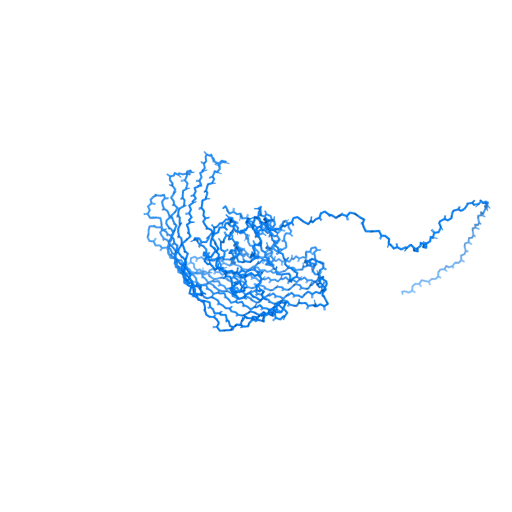.409 1.00 97.56 106 ASN A C 1
ATOM 785 O O . ASN A 1 106 ? 1.009 -4.269 6.291 1.00 97.56 106 ASN A O 1
ATOM 789 N N . VAL A 1 107 ? 1.982 -2.627 5.108 1.00 98.38 107 VAL A N 1
ATOM 790 C CA . VAL A 1 107 ? 3.216 -2.576 5.899 1.00 98.38 107 VAL A CA 1
ATOM 791 C C . VAL A 1 107 ? 3.070 -1.444 6.904 1.00 98.38 107 VAL A C 1
ATOM 793 O O . VAL A 1 107 ? 2.798 -0.313 6.518 1.00 98.38 107 VAL A O 1
ATOM 796 N N . LEU A 1 108 ? 3.258 -1.715 8.195 1.00 97.75 108 LEU A N 1
ATOM 797 C CA . LEU A 1 108 ? 3.231 -0.680 9.229 1.00 97.75 108 LEU A CA 1
ATOM 798 C C . LEU A 1 108 ? 4.617 -0.546 9.848 1.00 97.75 108 LEU A C 1
ATOM 800 O O . LEU A 1 108 ? 5.220 -1.545 10.247 1.00 97.75 108 LEU A O 1
ATOM 804 N N . THR A 1 109 ? 5.128 0.681 9.930 1.00 97.12 109 THR A N 1
ATOM 805 C CA . THR A 1 109 ? 6.479 0.956 10.439 1.00 97.12 109 THR A CA 1
ATOM 806 C C . THR A 1 109 ? 6.496 1.155 11.955 1.00 97.12 109 THR A C 1
ATOM 808 O O . THR A 1 109 ? 5.451 1.333 12.585 1.00 97.12 109 THR A O 1
ATOM 811 N N . ARG A 1 110 ? 7.681 1.064 12.575 1.00 94.81 110 ARG A N 1
ATOM 812 C CA . ARG A 1 110 ? 7.856 1.254 14.027 1.00 94.81 110 ARG A CA 1
ATOM 813 C C . ARG A 1 110 ? 7.468 2.672 14.439 1.00 94.81 110 ARG A C 1
ATOM 815 O O . ARG A 1 110 ? 7.982 3.644 13.885 1.00 94.81 110 ARG A O 1
ATOM 822 N N . LYS A 1 111 ? 6.543 2.740 15.402 1.00 89.06 111 LYS A N 1
ATOM 823 C CA . LYS A 1 111 ? 5.980 3.947 16.045 1.00 89.06 111 LYS A CA 1
ATOM 824 C C . LYS A 1 111 ? 5.656 3.702 17.534 1.00 89.06 111 LYS A C 1
ATOM 826 O O . LYS A 1 111 ? 5.004 4.520 18.171 1.00 89.06 111 LYS A O 1
ATOM 831 N N . ASP A 1 112 ? 6.052 2.539 18.052 1.00 79.62 112 ASP A N 1
ATOM 832 C CA . ASP A 1 112 ? 5.767 2.013 19.388 1.00 79.62 112 ASP A CA 1
ATOM 833 C C . ASP A 1 112 ? 6.796 2.470 20.429 1.00 79.62 112 ASP A C 1
ATOM 835 O O . ASP A 1 112 ? 6.438 2.808 21.555 1.00 79.62 112 ASP A O 1
ATOM 839 N N . GLN A 1 113 ? 8.074 2.499 20.053 1.00 83.75 113 GLN A N 1
ATOM 840 C CA . GLN A 1 113 ? 9.176 2.905 20.920 1.00 83.75 113 GLN A CA 1
ATOM 841 C C . GLN A 1 113 ? 10.366 3.423 20.094 1.00 83.75 113 GLN A C 1
ATOM 843 O O . GLN A 1 113 ? 10.600 2.927 18.984 1.00 83.75 113 GLN A O 1
ATOM 848 N N . PRO A 1 114 ? 11.178 4.347 20.645 1.00 91.94 114 PRO A N 1
ATOM 849 C CA . PRO A 1 114 ? 12.481 4.670 20.083 1.00 91.94 114 PRO A CA 1
ATOM 850 C C . PRO A 1 114 ? 13.327 3.409 19.867 1.00 91.94 114 PRO A C 1
ATOM 852 O O . PRO A 1 114 ? 13.414 2.538 20.737 1.00 91.94 114 PRO A O 1
ATOM 855 N N . SER A 1 115 ? 13.923 3.293 18.685 1.00 93.69 115 SER A N 1
ATOM 856 C CA . SER A 1 115 ? 14.713 2.135 18.266 1.00 93.69 115 SER A CA 1
ATOM 857 C C . SER A 1 115 ? 15.751 2.535 17.220 1.00 93.69 115 SER A C 1
ATOM 859 O O . SER A 1 115 ? 15.532 3.443 16.425 1.00 93.69 115 SER A O 1
ATOM 861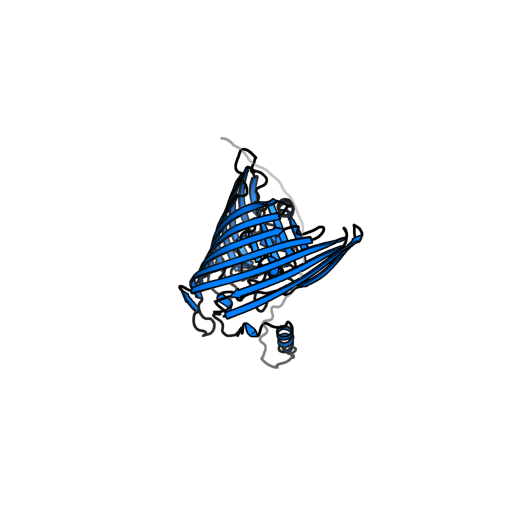 N N . VAL A 1 116 ? 16.888 1.844 17.219 1.00 96.38 116 VAL A N 1
ATOM 862 C CA . VAL A 1 116 ? 17.950 1.953 16.210 1.00 96.38 116 VAL A CA 1
ATOM 863 C C . VAL A 1 116 ? 18.318 0.532 15.807 1.00 96.38 116 VAL A C 1
ATOM 865 O O . VAL A 1 116 ? 18.367 -0.350 16.664 1.00 96.38 116 VAL A O 1
ATOM 868 N N . PHE A 1 117 ? 18.560 0.303 14.520 1.00 95.19 117 PHE A N 1
ATOM 869 C CA . PHE A 1 117 ? 18.967 -0.992 13.992 1.00 95.19 117 PHE A CA 1
ATOM 870 C C . PHE A 1 117 ? 20.123 -0.845 13.003 1.00 95.19 117 PHE A C 1
ATOM 872 O O . PHE A 1 117 ? 20.234 0.143 12.275 1.00 95.19 117 PHE A O 1
ATOM 879 N N . SER A 1 118 ? 20.958 -1.875 12.942 1.00 96.50 118 SER A N 1
ATOM 880 C CA . SER A 1 118 ? 21.875 -2.121 11.837 1.00 96.50 118 SER A CA 1
ATOM 881 C C . SER A 1 118 ? 21.999 -3.626 11.623 1.00 96.50 118 SER A C 1
ATOM 883 O O . SER A 1 118 ? 21.876 -4.413 12.562 1.00 96.50 118 SER A O 1
ATOM 885 N N . ARG A 1 119 ? 22.196 -4.039 10.372 1.00 94.25 119 ARG A N 1
ATOM 886 C CA . ARG A 1 119 ? 22.356 -5.441 9.988 1.00 94.25 119 ARG A CA 1
ATOM 887 C C . ARG A 1 119 ? 23.225 -5.539 8.739 1.00 94.25 119 ARG A C 1
ATOM 889 O O . ARG A 1 119 ? 23.016 -4.790 7.790 1.00 94.25 119 ARG A O 1
ATOM 896 N N . LEU A 1 120 ? 24.145 -6.498 8.739 1.00 92.75 120 LEU A N 1
ATOM 897 C CA . LEU A 1 120 ? 24.798 -7.023 7.542 1.00 92.75 120 LEU A CA 1
ATOM 898 C C . LEU A 1 120 ? 24.110 -8.344 7.175 1.00 92.75 120 LEU A C 1
ATOM 900 O O . LEU A 1 120 ? 24.006 -9.236 8.016 1.00 92.75 120 LEU A O 1
ATOM 904 N N . ASN A 1 121 ? 23.615 -8.452 5.947 1.00 86.56 121 ASN A N 1
ATOM 905 C CA . ASN A 1 121 ? 22.928 -9.633 5.432 1.00 86.56 121 ASN A CA 1
ATOM 906 C C . ASN A 1 121 ? 23.920 -10.541 4.676 1.00 86.56 121 ASN A C 1
ATOM 908 O O . ASN A 1 121 ? 24.953 -10.088 4.182 1.00 86.56 121 ASN A O 1
ATOM 912 N N . GLY A 1 122 ? 23.610 -11.838 4.563 1.00 78.88 122 GLY A N 1
ATOM 913 C CA . GLY A 1 122 ? 24.512 -12.836 3.957 1.00 78.88 122 GLY A CA 1
ATOM 914 C C . GLY A 1 122 ? 24.791 -12.651 2.457 1.00 78.88 122 GLY A C 1
ATOM 915 O O . GLY A 1 122 ? 25.704 -13.275 1.928 1.00 78.88 122 GLY A O 1
ATOM 916 N N . ASN A 1 123 ? 24.029 -11.787 1.785 1.00 77.62 123 ASN A N 1
ATOM 917 C CA . ASN A 1 123 ? 24.198 -11.372 0.390 1.00 77.62 123 ASN A CA 1
ATOM 918 C C . ASN A 1 123 ? 25.046 -10.087 0.233 1.00 77.62 123 ASN A C 1
ATOM 920 O O . ASN A 1 123 ? 25.041 -9.495 -0.840 1.00 77.62 123 ASN A O 1
ATOM 924 N N . GLY A 1 124 ? 25.703 -9.614 1.299 1.00 81.94 124 GLY A N 1
ATOM 925 C CA . GLY A 1 124 ? 26.486 -8.373 1.305 1.00 81.94 124 GLY A CA 1
ATOM 926 C C . GLY A 1 124 ? 25.682 -7.099 1.591 1.00 81.94 124 GLY A C 1
ATOM 927 O O . GLY A 1 124 ? 26.279 -6.068 1.888 1.00 81.94 124 GLY A O 1
ATOM 928 N N . THR A 1 125 ? 24.345 -7.143 1.576 1.00 89.31 125 THR A N 1
ATOM 929 C CA . THR A 1 125 ? 23.513 -5.958 1.831 1.00 89.31 125 THR A CA 1
ATOM 930 C C . THR A 1 125 ? 23.610 -5.501 3.288 1.00 89.31 125 THR A C 1
ATOM 932 O O . THR A 1 125 ? 23.286 -6.251 4.209 1.00 89.31 125 THR A O 1
ATOM 935 N N . VAL A 1 126 ? 23.974 -4.243 3.510 1.00 94.56 126 VAL A N 1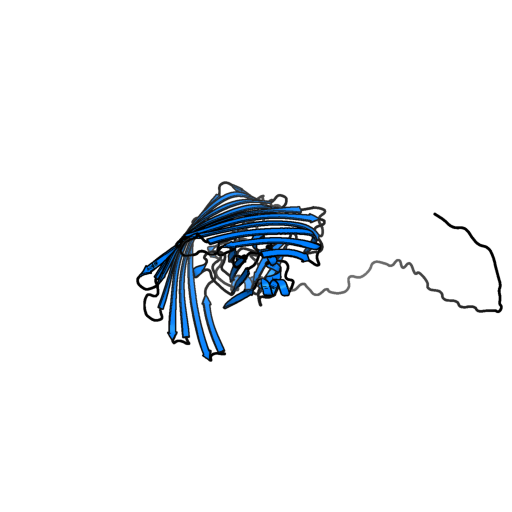
ATOM 936 C CA . VAL A 1 126 ? 23.861 -3.542 4.791 1.00 94.56 126 VAL A CA 1
ATOM 937 C C . VAL A 1 126 ? 22.527 -2.798 4.847 1.00 94.56 126 VAL A C 1
ATOM 939 O O . VAL A 1 126 ? 22.151 -2.095 3.914 1.00 94.56 126 VAL A O 1
ATOM 942 N N . THR A 1 127 ? 21.814 -2.910 5.964 1.00 96.00 127 THR A N 1
ATOM 943 C CA . THR A 1 127 ? 20.628 -2.090 6.257 1.00 96.00 127 THR A CA 1
ATOM 944 C C . THR A 1 127 ? 20.788 -1.429 7.615 1.00 96.00 127 THR A C 1
ATOM 946 O O . THR A 1 127 ? 21.149 -2.113 8.575 1.00 96.00 127 THR A O 1
ATOM 949 N N . ALA A 1 128 ? 20.488 -0.139 7.729 1.00 97.69 128 ALA A N 1
ATOM 950 C CA . ALA A 1 128 ? 20.563 0.594 8.991 1.00 97.69 128 ALA A CA 1
ATOM 951 C C . ALA A 1 128 ? 19.460 1.650 9.088 1.00 97.69 128 ALA A C 1
ATOM 953 O O . ALA A 1 128 ? 18.929 2.097 8.074 1.00 97.69 128 ALA A O 1
ATOM 954 N N . GLY A 1 129 ? 19.113 2.060 10.303 1.00 97.81 129 GLY A N 1
ATOM 955 C CA . GLY A 1 129 ? 18.096 3.082 10.514 1.00 97.81 129 GLY A CA 1
ATOM 956 C C . GLY A 1 129 ? 17.689 3.243 11.969 1.00 97.81 129 GLY A C 1
ATOM 957 O O . GLY A 1 129 ? 18.253 2.625 12.873 1.00 97.81 129 GLY A O 1
ATOM 958 N N . GLY A 1 130 ? 16.673 4.064 12.193 1.00 97.12 130 GLY A N 1
ATOM 959 C CA . GLY A 1 130 ? 16.071 4.252 13.500 1.00 97.12 130 GLY A CA 1
ATOM 960 C C . GLY A 1 130 ? 14.697 4.901 13.427 1.00 97.12 130 GLY A C 1
ATOM 961 O O . GLY A 1 130 ? 14.395 5.682 12.525 1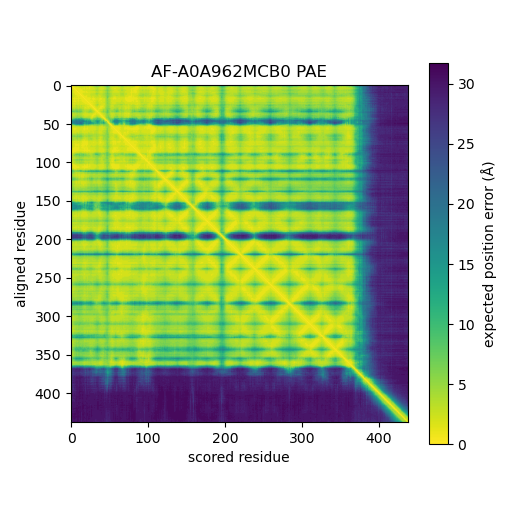.00 97.12 130 GLY A O 1
ATOM 962 N N . ALA A 1 131 ? 13.873 4.580 14.417 1.00 96.88 131 ALA A N 1
ATOM 963 C CA . ALA A 1 131 ? 12.593 5.217 14.657 1.00 96.88 131 ALA A CA 1
ATOM 964 C C . ALA A 1 131 ? 12.630 5.963 15.992 1.00 96.88 131 ALA A C 1
ATOM 966 O O . ALA A 1 131 ? 13.169 5.465 16.980 1.00 96.88 131 ALA A O 1
ATOM 967 N N . TYR A 1 132 ? 12.009 7.135 16.038 1.00 96.81 132 TYR A N 1
ATOM 968 C CA . TYR A 1 132 ? 11.666 7.838 17.265 1.00 96.81 132 TYR A CA 1
ATOM 969 C C . TYR A 1 132 ? 10.161 8.087 17.280 1.00 96.81 132 TYR A C 1
ATOM 971 O O . TYR A 1 132 ? 9.579 8.462 16.261 1.00 96.81 132 TYR A O 1
ATOM 979 N N . SER A 1 133 ? 9.527 7.886 18.432 1.00 95.50 133 SER A N 1
ATOM 980 C CA . SER A 1 133 ? 8.084 8.042 18.584 1.00 95.50 133 SER A CA 1
ATOM 981 C C . SER A 1 133 ? 7.700 8.528 19.977 1.00 95.50 133 SER A C 1
ATOM 983 O O . SER A 1 133 ? 8.114 7.953 20.983 1.00 95.50 133 SER A O 1
ATOM 985 N N . GLN A 1 134 ? 6.844 9.544 20.005 1.00 93.69 134 GLN A N 1
ATOM 986 C CA . GLN A 1 134 ? 6.082 10.009 21.154 1.00 93.69 134 GLN A CA 1
ATOM 987 C C . GLN A 1 134 ? 4.595 9.720 20.872 1.00 93.69 134 GLN A C 1
ATOM 989 O O . GLN A 1 134 ? 4.095 10.166 19.836 1.00 93.69 134 GLN A O 1
ATOM 994 N N . PRO A 1 135 ? 3.872 8.987 21.738 1.00 93.12 135 PRO A N 1
ATOM 995 C CA . PRO A 1 135 ? 2.432 8.794 21.582 1.00 93.12 135 PRO A CA 1
ATOM 996 C C . PRO A 1 135 ? 1.663 10.095 21.849 1.00 93.12 135 PRO A C 1
ATOM 998 O O . PRO A 1 135 ? 2.159 10.998 22.523 1.00 93.12 135 PRO A O 1
ATOM 1001 N N . GLU A 1 136 ? 0.435 10.179 21.340 1.00 94.19 136 GLU A N 1
ATOM 1002 C CA . GLU A 1 136 ? -0.493 11.250 21.714 1.00 94.19 136 GLU A CA 1
ATOM 1003 C C . GLU A 1 136 ? -0.953 11.080 23.171 1.00 94.19 136 GLU A C 1
ATOM 1005 O O . GLU A 1 136 ? -1.120 9.960 23.660 1.00 94.19 136 GLU A O 1
ATOM 1010 N N . THR A 1 137 ? -1.159 12.196 23.869 1.00 93.25 137 THR A N 1
ATOM 1011 C CA . THR A 1 137 ? -1.726 12.243 25.222 1.00 93.25 137 THR A CA 1
ATOM 1012 C C . THR A 1 137 ? -2.818 13.315 25.295 1.00 93.25 137 THR A C 1
ATOM 1014 O O . THR A 1 137 ? -3.011 14.089 24.360 1.00 93.25 137 THR A O 1
ATOM 1017 N N . ALA A 1 138 ? -3.518 13.417 26.428 1.00 91.81 138 ALA A N 1
ATOM 1018 C CA . ALA A 1 138 ? -4.503 14.482 26.644 1.00 91.81 138 ALA A CA 1
ATOM 1019 C C . ALA A 1 138 ? -3.908 15.910 26.552 1.00 91.81 138 ALA A C 1
ATOM 1021 O O . ALA A 1 138 ? -4.638 16.864 26.271 1.00 91.81 138 ALA A O 1
ATOM 1022 N N . GLU A 1 139 ? -2.596 16.057 26.773 1.00 92.88 139 GLU A N 1
ATOM 1023 C CA . GLU A 1 139 ? -1.892 17.345 26.846 1.00 92.88 139 GLU A CA 1
ATOM 1024 C C . GLU A 1 139 ? -0.917 17.576 25.677 1.00 92.88 139 GLU A C 1
ATOM 1026 O O . GLU A 1 139 ? -0.593 18.724 25.370 1.00 92.88 139 GLU A O 1
ATOM 1031 N N . SER A 1 140 ? -0.468 16.518 24.991 1.00 94.38 140 SER A N 1
ATOM 1032 C CA . SER A 1 140 ? 0.560 16.581 23.945 1.00 94.38 140 SER A CA 1
ATOM 1033 C C . SER A 1 140 ? 0.175 15.819 22.675 1.00 94.38 140 SER A C 1
ATOM 1035 O O . SER A 1 140 ? -0.398 14.733 22.721 1.00 94.38 140 SER A O 1
ATOM 1037 N N . ALA A 1 141 ? 0.546 16.374 21.521 1.00 96.38 141 ALA A N 1
ATOM 1038 C CA . ALA A 1 141 ? 0.442 15.678 20.244 1.00 96.38 141 ALA A CA 1
ATOM 1039 C C . ALA A 1 141 ? 1.406 14.483 20.166 1.00 96.38 141 ALA A C 1
ATOM 1041 O O . ALA A 1 141 ? 2.522 14.519 20.697 1.00 96.38 141 ALA A O 1
ATOM 1042 N N . GLY A 1 142 ? 0.979 13.440 19.458 1.00 95.94 142 GLY A N 1
ATOM 1043 C CA . GLY A 1 142 ? 1.822 12.311 19.094 1.00 95.94 142 GLY A CA 1
ATOM 1044 C C . GLY A 1 142 ? 2.633 12.620 17.840 1.00 95.94 142 GLY A C 1
ATOM 1045 O O . GLY A 1 142 ? 2.116 13.189 16.880 1.00 95.94 142 GLY A O 1
ATOM 1046 N N . PHE A 1 143 ? 3.895 12.209 17.814 1.00 95.56 143 PHE A N 1
ATOM 1047 C CA . PHE A 1 143 ? 4.766 12.339 16.648 1.00 95.56 143 PHE A CA 1
ATOM 1048 C C . PHE A 1 143 ? 5.645 11.101 16.499 1.00 95.56 143 PHE A C 1
ATOM 1050 O O . PHE A 1 143 ? 6.152 10.567 17.482 1.00 95.56 143 PHE A O 1
ATOM 1057 N N . SER A 1 144 ? 5.870 10.665 15.265 1.00 96.94 144 SER A N 1
ATOM 1058 C CA . SER A 1 144 ? 6.832 9.618 14.938 1.00 96.94 144 SER A CA 1
ATOM 1059 C C . SER A 1 144 ? 7.642 9.998 13.710 1.00 96.94 144 SER A C 1
ATOM 1061 O O . SER A 1 144 ? 7.057 10.419 12.712 1.00 96.94 144 SER A O 1
ATOM 1063 N N . ILE A 1 145 ? 8.943 9.731 13.740 1.00 97.69 145 ILE A N 1
ATOM 1064 C CA . ILE A 1 145 ? 9.825 9.746 12.572 1.00 97.69 145 ILE A CA 1
ATOM 1065 C C . ILE A 1 145 ? 10.555 8.407 12.486 1.00 97.69 145 ILE A C 1
ATOM 1067 O O . ILE A 1 145 ? 10.979 7.857 13.501 1.00 97.69 145 ILE A O 1
ATOM 1071 N N . ASN A 1 146 ? 10.682 7.868 11.282 1.00 98.12 146 ASN A N 1
ATOM 1072 C CA . ASN A 1 146 ? 11.356 6.614 10.994 1.00 98.12 146 ASN A CA 1
ATOM 1073 C C . ASN A 1 146 ? 12.226 6.825 9.751 1.00 98.12 146 ASN A C 1
ATOM 1075 O O . ASN A 1 146 ? 11.719 7.209 8.697 1.00 98.12 146 ASN A O 1
ATOM 1079 N N . LEU A 1 147 ? 13.537 6.661 9.917 1.00 98.44 147 LEU A N 1
ATOM 1080 C CA . LEU A 1 147 ? 14.549 6.859 8.885 1.00 98.44 147 LEU A CA 1
ATOM 1081 C C . LEU A 1 147 ? 15.304 5.547 8.700 1.00 98.44 147 LEU A C 1
ATOM 1083 O O . LEU A 1 147 ? 15.782 4.967 9.676 1.00 98.44 147 LEU A O 1
ATOM 1087 N N . ALA A 1 148 ? 15.450 5.091 7.463 1.00 98.31 148 ALA A N 1
ATOM 1088 C CA . ALA A 1 148 ? 16.170 3.863 7.156 1.00 98.31 148 ALA A CA 1
ATOM 1089 C C . ALA A 1 148 ? 16.857 3.931 5.793 1.00 98.31 148 ALA A C 1
ATOM 1091 O O . ALA A 1 148 ? 16.412 4.644 4.894 1.00 98.31 148 ALA A O 1
ATOM 1092 N N . GLY A 1 149 ? 17.926 3.150 5.660 1.00 97.50 149 GLY A N 1
ATOM 1093 C CA . GLY A 1 149 ? 18.659 2.946 4.423 1.00 97.50 149 GLY A CA 1
ATOM 1094 C C . GLY A 1 149 ? 19.026 1.479 4.196 1.00 97.50 149 GLY A C 1
ATOM 1095 O O . GLY A 1 149 ? 19.192 0.701 5.143 1.00 97.50 149 GLY A O 1
ATOM 1096 N N . LEU A 1 150 ? 19.168 1.127 2.923 1.00 94.88 150 LEU A N 1
ATOM 1097 C CA . LEU A 1 150 ? 19.668 -0.142 2.406 1.00 94.88 150 LEU A CA 1
ATOM 1098 C C . LEU A 1 150 ? 20.787 0.164 1.401 1.00 94.88 150 LEU A C 1
ATOM 1100 O O . LEU A 1 150 ? 20.615 1.011 0.528 1.00 94.88 150 LEU A O 1
ATOM 1104 N N . GLN A 1 151 ? 21.916 -0.529 1.536 1.00 94.69 151 GLN A N 1
ATOM 1105 C CA . GLN A 1 151 ? 23.052 -0.498 0.616 1.00 94.69 151 GLN A CA 1
ATOM 1106 C C . GLN A 1 151 ? 23.495 -1.938 0.371 1.00 94.69 151 GLN A C 1
ATOM 1108 O O . GLN A 1 151 ? 23.922 -2.612 1.304 1.00 94.69 151 GLN A O 1
ATOM 1113 N N . GLY A 1 152 ? 23.412 -2.426 -0.859 1.00 89.50 152 GLY A N 1
ATOM 1114 C CA . GLY A 1 152 ? 23.986 -3.707 -1.251 1.00 89.50 152 GLY A CA 1
ATOM 1115 C C . GLY A 1 152 ? 24.906 -3.549 -2.444 1.00 89.50 152 GLY A C 1
ATOM 1116 O O . GLY A 1 152 ? 24.500 -2.957 -3.437 1.00 89.50 152 GLY A O 1
ATOM 1117 N N . ASP A 1 153 ? 26.103 -4.121 -2.350 1.00 81.06 153 ASP A N 1
ATOM 1118 C CA . ASP A 1 153 ? 27.100 -4.130 -3.419 1.00 81.06 153 ASP A CA 1
ATOM 1119 C C . ASP A 1 153 ? 27.258 -5.568 -3.949 1.00 81.06 153 ASP A C 1
ATOM 1121 O O . ASP A 1 153 ? 27.351 -6.509 -3.160 1.00 81.06 153 ASP A O 1
ATOM 1125 N N . ASP A 1 154 ? 27.279 -5.744 -5.275 1.00 73.44 154 ASP A N 1
ATOM 1126 C CA . ASP A 1 154 ? 27.332 -7.048 -5.976 1.00 73.44 154 ASP A CA 1
ATOM 1127 C C . ASP A 1 154 ? 26.178 -8.023 -5.626 1.00 73.44 154 ASP A C 1
ATOM 1129 O O . ASP A 1 154 ? 26.328 -9.247 -5.646 1.00 73.44 154 ASP A O 1
ATOM 1133 N N . VAL A 1 155 ? 24.990 -7.482 -5.328 1.00 69.56 155 VAL A N 1
ATOM 1134 C CA . VAL A 1 155 ? 23.789 -8.253 -4.967 1.00 69.56 155 VAL A CA 1
ATOM 1135 C C . VAL A 1 155 ? 23.325 -9.095 -6.152 1.00 69.56 155 VAL A C 1
ATOM 1137 O O . VAL A 1 155 ? 22.973 -8.564 -7.206 1.00 69.56 155 VAL A O 1
ATOM 1140 N N . GLU A 1 156 ? 23.259 -10.415 -5.967 1.00 67.25 156 GLU A N 1
ATOM 1141 C CA . GLU A 1 156 ? 22.799 -11.337 -7.006 1.00 67.25 156 GLU A CA 1
ATOM 1142 C C . GLU A 1 156 ? 21.298 -11.173 -7.283 1.00 67.25 156 GLU A C 1
ATOM 1144 O O . GLU A 1 156 ? 20.442 -11.360 -6.407 1.00 67.25 156 GLU A O 1
ATOM 1149 N N . ALA A 1 157 ? 20.983 -10.820 -8.528 1.00 65.25 157 ALA A N 1
ATOM 1150 C CA . ALA A 1 157 ? 19.647 -10.609 -9.059 1.00 65.25 157 ALA A CA 1
ATOM 1151 C C . ALA A 1 157 ? 19.058 -11.910 -9.642 1.00 65.25 157 ALA A C 1
ATOM 1153 O O . ALA A 1 157 ? 19.463 -13.027 -9.306 1.00 65.25 157 ALA A O 1
ATOM 1154 N N . ARG A 1 158 ? 18.025 -11.798 -10.480 1.00 64.06 158 ARG A N 1
ATOM 1155 C CA . ARG A 1 158 ? 17.511 -12.941 -11.241 1.00 64.06 158 ARG A CA 1
ATOM 1156 C C . ARG A 1 158 ? 18.480 -13.284 -12.386 1.00 64.06 158 ARG A C 1
ATOM 1158 O O . ARG A 1 158 ? 19.130 -12.406 -12.936 1.00 64.06 158 ARG A O 1
ATOM 1165 N N . GLU A 1 159 ? 18.564 -14.569 -12.742 1.00 61.56 159 GLU A N 1
ATOM 1166 C CA . GLU A 1 159 ? 19.337 -15.067 -13.901 1.00 61.56 159 GLU A CA 1
ATOM 1167 C C . GLU A 1 159 ? 20.855 -14.770 -13.863 1.00 61.56 159 GLU A C 1
ATOM 1169 O O . GLU A 1 159 ? 21.530 -14.813 -14.887 1.00 61.56 159 GLU A O 1
ATOM 1174 N N . GLY A 1 160 ? 21.412 -14.561 -12.663 1.00 61.94 160 GLY A N 1
ATOM 1175 C CA . GLY A 1 160 ? 22.858 -14.442 -12.431 1.00 61.94 160 GLY A CA 1
ATOM 1176 C C . GLY A 1 160 ? 23.451 -13.055 -12.695 1.00 61.94 160 GLY A C 1
ATOM 1177 O O . GLY A 1 160 ? 24.653 -12.877 -12.508 1.00 61.94 160 GLY A O 1
ATOM 1178 N N . ALA A 1 161 ? 22.627 -12.075 -13.083 1.00 66.88 161 ALA A N 1
ATOM 1179 C CA . ALA A 1 161 ? 23.022 -10.670 -13.072 1.00 66.88 161 ALA A CA 1
ATOM 1180 C C . ALA A 1 161 ? 23.371 -10.227 -11.639 1.00 66.88 161 ALA A C 1
ATOM 1182 O O . ALA A 1 161 ? 22.838 -10.767 -10.662 1.00 66.88 161 ALA A O 1
ATOM 1183 N N . ARG A 1 162 ? 24.263 -9.244 -11.505 1.00 75.06 162 ARG A N 1
ATOM 1184 C CA . ARG A 1 162 ? 24.654 -8.666 -10.209 1.00 75.06 162 ARG A CA 1
ATOM 1185 C C . ARG A 1 162 ? 24.641 -7.154 -10.266 1.00 75.06 162 ARG A C 1
ATOM 1187 O O . ARG A 1 162 ? 24.837 -6.581 -11.338 1.00 75.06 162 ARG A O 1
ATOM 1194 N N . GLY A 1 163 ? 24.432 -6.518 -9.122 1.00 79.75 163 GLY A N 1
ATOM 1195 C CA . GLY A 1 163 ? 24.238 -5.080 -9.100 1.00 79.75 163 GLY A CA 1
ATOM 1196 C C . GLY A 1 163 ? 24.413 -4.404 -7.755 1.00 79.75 163 GLY A C 1
ATOM 1197 O O . GLY A 1 163 ? 24.652 -5.049 -6.734 1.00 79.75 163 GLY A O 1
ATOM 1198 N N . GLU A 1 164 ? 24.291 -3.084 -7.779 1.00 88.31 164 GLU A N 1
ATOM 1199 C CA . GLU A 1 164 ? 24.230 -2.249 -6.582 1.00 88.31 164 GLU A CA 1
ATOM 1200 C C . GLU A 1 164 ? 22.762 -1.888 -6.308 1.00 88.31 164 GLU A C 1
ATOM 1202 O O . GLU A 1 164 ? 22.071 -1.451 -7.222 1.00 88.31 164 GLU A O 1
ATOM 1207 N N . ASP A 1 165 ? 22.278 -2.094 -5.077 1.00 89.50 165 ASP A N 1
ATOM 1208 C CA . ASP A 1 165 ? 20.921 -1.737 -4.617 1.00 89.50 165 ASP A CA 1
ATOM 1209 C C . ASP A 1 165 ? 21.050 -0.657 -3.539 1.00 89.50 165 ASP A C 1
ATOM 1211 O O . ASP A 1 165 ? 21.688 -0.885 -2.504 1.00 89.50 165 ASP A O 1
ATOM 1215 N N . ARG A 1 166 ? 20.477 0.523 -3.774 1.00 94.38 166 ARG A N 1
ATOM 1216 C CA . ARG A 1 166 ? 20.479 1.654 -2.842 1.00 94.38 166 ARG A CA 1
ATOM 1217 C C . ARG A 1 166 ? 19.050 2.083 -2.590 1.00 94.38 166 ARG A C 1
ATOM 1219 O O . ARG A 1 166 ? 18.342 2.408 -3.534 1.00 94.38 166 ARG A O 1
ATOM 1226 N N . GLN A 1 167 ? 18.630 2.135 -1.331 1.00 96.56 167 GLN A N 1
ATOM 1227 C CA . GLN A 1 167 ? 17.332 2.698 -0.960 1.00 96.56 167 GLN A CA 1
ATOM 1228 C C . GLN A 1 167 ? 17.453 3.575 0.282 1.00 96.56 167 GLN A C 1
ATOM 1230 O O . GLN A 1 167 ? 18.005 3.141 1.292 1.00 96.56 167 GLN A O 1
ATOM 1235 N N . GLY A 1 168 ? 16.870 4.771 0.237 1.00 98.31 168 GLY A N 1
ATOM 1236 C CA . GLY A 1 168 ? 16.553 5.590 1.403 1.00 98.31 168 GLY A CA 1
ATOM 1237 C C . GLY A 1 168 ? 15.042 5.649 1.630 1.00 98.31 168 GLY A C 1
ATOM 1238 O O . GLY A 1 168 ? 14.262 5.694 0.683 1.00 98.31 168 GLY A O 1
ATOM 1239 N N . SER A 1 169 ? 14.603 5.669 2.888 1.00 98.50 169 SER A N 1
ATOM 1240 C CA . SER A 1 169 ? 13.200 5.922 3.236 1.00 98.50 169 SER A CA 1
ATOM 1241 C C . SER A 1 169 ? 13.089 6.798 4.481 1.00 98.50 169 SER A C 1
ATOM 1243 O O . SER A 1 169 ? 13.658 6.462 5.525 1.00 98.50 169 SER A O 1
ATOM 1245 N N . ALA A 1 170 ? 12.317 7.878 4.383 1.00 98.56 170 ALA A N 1
ATOM 1246 C CA . ALA A 1 170 ? 12.001 8.788 5.475 1.00 98.56 170 ALA A CA 1
ATOM 1247 C C . ALA A 1 170 ? 10.480 8.875 5.648 1.00 98.56 170 ALA A C 1
ATOM 1249 O O . ALA A 1 170 ? 9.768 9.297 4.742 1.00 98.56 170 ALA A O 1
ATOM 1250 N N . ILE A 1 171 ? 9.976 8.454 6.809 1.00 98.25 171 ILE A N 1
ATOM 1251 C CA . ILE A 1 171 ? 8.544 8.290 7.083 1.00 98.25 171 ILE A CA 1
ATOM 1252 C C . ILE A 1 171 ? 8.207 9.015 8.385 1.00 98.25 171 ILE A C 1
ATOM 1254 O O . ILE A 1 171 ? 8.732 8.678 9.446 1.00 98.25 171 ILE A O 1
ATOM 1258 N N . ALA A 1 172 ? 7.297 9.983 8.326 1.00 97.75 172 ALA A N 1
ATOM 1259 C CA . ALA A 1 172 ? 6.837 10.757 9.471 1.00 97.75 172 ALA A CA 1
ATOM 1260 C C . ALA A 1 172 ? 5.317 10.647 9.663 1.00 97.75 172 ALA A C 1
ATOM 1262 O O . ALA A 1 172 ? 4.555 10.478 8.710 1.00 97.75 172 ALA A O 1
ATOM 1263 N N . SER A 1 173 ? 4.850 10.780 10.906 1.00 97.06 173 SER A N 1
ATOM 1264 C CA . SER A 1 173 ? 3.440 11.075 11.177 1.00 97.06 173 SER A CA 1
ATOM 1265 C C . SER A 1 173 ? 3.232 11.864 12.463 1.00 97.06 173 SER A C 1
ATOM 1267 O O . SER A 1 173 ? 3.968 11.688 13.431 1.00 97.06 173 SER A O 1
ATOM 1269 N N . PHE A 1 174 ? 2.200 12.699 12.465 1.00 97.12 174 PHE A N 1
ATOM 1270 C CA . PHE A 1 174 ? 1.744 13.546 13.560 1.00 97.12 174 PHE A CA 1
ATOM 1271 C C . PHE A 1 174 ? 0.274 13.221 13.860 1.00 97.12 174 PHE A C 1
ATOM 1273 O O . PHE A 1 174 ? -0.510 13.030 12.931 1.00 97.12 174 PHE A O 1
ATOM 1280 N N . ASN A 1 175 ? -0.099 13.142 15.137 1.00 95.94 175 ASN A N 1
ATOM 1281 C CA . ASN A 1 175 ? -1.454 12.820 15.587 1.00 95.94 175 ASN A CA 1
ATOM 1282 C C . ASN A 1 175 ? -1.874 13.802 16.690 1.00 95.94 175 ASN A C 1
ATOM 1284 O O . ASN A 1 175 ? -1.115 14.013 17.640 1.00 95.94 175 ASN A O 1
ATOM 1288 N N . TYR A 1 176 ? -3.046 14.425 16.552 1.00 95.81 176 TYR A N 1
ATOM 1289 C CA . TYR A 1 176 ? -3.605 15.310 17.575 1.00 95.81 176 TYR A CA 1
ATOM 1290 C C . TYR A 1 176 ? -5.122 15.472 17.434 1.00 95.81 176 TYR A C 1
ATOM 1292 O O . TYR A 1 176 ? -5.605 15.970 16.418 1.00 95.81 176 TYR A O 1
ATOM 1300 N N . ARG A 1 177 ? -5.884 15.120 18.475 1.00 93.56 177 ARG A N 1
ATOM 1301 C CA . ARG A 1 177 ? -7.338 15.338 18.601 1.00 93.56 177 ARG A CA 1
ATOM 1302 C C . ARG A 1 177 ? -8.125 14.841 17.385 1.00 93.56 177 ARG A C 1
ATOM 1304 O O . ARG A 1 177 ? -8.898 15.578 16.777 1.00 93.56 177 ARG A O 1
ATOM 1311 N N . GLY A 1 178 ? -7.874 13.589 17.011 1.00 92.56 178 GLY A N 1
ATOM 1312 C CA . GLY A 1 178 ? -8.505 12.938 15.860 1.00 92.56 178 GLY A CA 1
ATOM 1313 C C . GLY A 1 178 ? -7.945 13.361 14.499 1.00 92.56 178 GLY A C 1
ATOM 1314 O O . GLY A 1 178 ? -8.371 12.805 13.491 1.00 92.56 178 GLY A O 1
ATOM 1315 N N . TRP A 1 179 ? -7.001 14.307 14.425 1.00 96.81 179 TRP A N 1
ATOM 1316 C CA . TRP A 1 179 ? -6.229 14.563 13.206 1.00 96.81 179 TRP A CA 1
ATOM 1317 C C . TRP A 1 179 ? -5.023 13.638 13.133 1.00 96.81 179 TRP A C 1
ATOM 1319 O O . TRP A 1 179 ? -4.312 13.451 14.120 1.00 96.81 179 TRP A O 1
ATOM 1329 N N . ARG A 1 180 ? -4.760 13.115 11.938 1.00 97.38 180 ARG A N 1
ATOM 1330 C CA . ARG A 1 180 ? -3.595 12.310 11.584 1.00 97.38 180 ARG A CA 1
ATOM 1331 C C . ARG A 1 180 ? -3.004 12.854 10.298 1.00 97.38 180 ARG A C 1
ATOM 1333 O O . ARG A 1 180 ? -3.661 12.862 9.263 1.00 97.38 180 ARG A O 1
ATOM 1340 N N . LEU A 1 181 ? -1.761 13.299 10.373 1.00 97.69 181 LEU A N 1
ATOM 1341 C CA . LEU A 1 181 ? -0.954 13.653 9.215 1.00 97.69 181 LEU A CA 1
ATOM 1342 C C . LEU A 1 181 ? 0.132 12.589 9.081 1.00 97.69 181 LEU A C 1
ATOM 1344 O O . LEU A 1 181 ? 0.801 12.262 10.062 1.00 97.69 181 LEU A O 1
ATOM 1348 N N . SER A 1 182 ? 0.349 12.067 7.882 1.00 97.38 182 SER A N 1
ATOM 1349 C CA . SER A 1 182 ? 1.511 11.236 7.562 1.00 97.38 182 SER A CA 1
ATOM 1350 C C . SER A 1 182 ? 2.138 11.686 6.258 1.00 97.38 182 SER A C 1
ATOM 1352 O O . SER A 1 182 ? 1.424 12.041 5.328 1.00 97.38 182 SER A O 1
ATOM 1354 N N . GLY A 1 183 ? 3.464 11.649 6.197 1.00 98.25 183 GLY A N 1
ATOM 1355 C CA . GLY A 1 183 ? 4.246 11.958 5.006 1.00 98.25 183 GLY A CA 1
ATOM 1356 C C . GLY A 1 183 ? 5.400 10.974 4.897 1.00 98.25 183 GLY A C 1
ATOM 1357 O O . GLY A 1 183 ? 5.988 10.593 5.911 1.00 98.25 183 GLY A O 1
ATOM 1358 N N . GLN A 1 184 ? 5.697 10.526 3.687 1.00 98.12 184 GLN A N 1
ATOM 1359 C CA . GLN A 1 184 ? 6.722 9.526 3.435 1.00 98.12 184 GLN A CA 1
ATOM 1360 C C . GLN A 1 184 ? 7.384 9.756 2.083 1.00 98.12 184 GLN A C 1
ATOM 1362 O O . GLN A 1 184 ? 6.703 9.956 1.082 1.00 98.12 184 GLN A O 1
ATOM 1367 N N . ILE A 1 185 ? 8.711 9.714 2.083 1.00 98.56 185 ILE A N 1
ATOM 1368 C CA . ILE A 1 185 ? 9.555 9.803 0.895 1.00 98.56 185 ILE A CA 1
ATOM 1369 C C . ILE A 1 185 ? 10.399 8.536 0.853 1.00 98.56 185 ILE A C 1
ATOM 1371 O O . ILE A 1 185 ? 10.969 8.123 1.870 1.00 98.56 185 ILE A O 1
ATOM 1375 N N . ILE A 1 186 ? 10.453 7.906 -0.313 1.00 98.50 186 ILE A N 1
ATOM 1376 C CA . ILE A 1 186 ? 11.266 6.729 -0.582 1.00 98.50 186 ILE A CA 1
ATOM 1377 C C . ILE A 1 186 ? 11.992 6.972 -1.901 1.00 98.50 186 ILE A C 1
ATOM 1379 O O . ILE A 1 186 ? 11.364 7.296 -2.902 1.00 98.50 186 ILE A O 1
ATOM 1383 N N . ASP A 1 187 ? 13.306 6.812 -1.879 1.00 98.06 187 ASP A N 1
ATOM 1384 C CA . ASP A 1 187 ? 14.191 6.967 -3.030 1.00 98.06 187 ASP A CA 1
ATOM 1385 C C . ASP A 1 187 ? 14.972 5.664 -3.201 1.00 98.06 187 ASP A C 1
ATOM 1387 O O . ASP A 1 187 ? 15.494 5.127 -2.216 1.00 98.06 187 ASP A O 1
ATOM 1391 N N . ARG A 1 188 ? 15.005 5.111 -4.416 1.00 94.25 188 ARG A N 1
ATOM 1392 C CA . ARG A 1 188 ? 15.703 3.860 -4.724 1.00 94.25 188 ARG A CA 1
ATOM 1393 C C . ARG A 1 188 ? 16.423 3.943 -6.064 1.00 94.25 188 ARG A C 1
ATOM 1395 O O . ARG A 1 188 ? 15.802 4.216 -7.085 1.00 94.25 188 ARG A O 1
ATOM 1402 N N . GLU A 1 189 ? 17.702 3.585 -6.068 1.00 93.12 189 GLU A N 1
ATOM 1403 C CA . GLU A 1 189 ? 18.515 3.394 -7.269 1.00 93.12 189 GLU A CA 1
ATOM 1404 C C . GLU A 1 189 ? 19.057 1.959 -7.301 1.00 93.12 189 GLU A C 1
ATOM 1406 O O . GLU A 1 189 ? 19.569 1.451 -6.301 1.00 93.12 189 GLU A O 1
ATOM 1411 N N . TYR A 1 190 ? 18.949 1.297 -8.453 1.00 87.50 190 TYR A N 1
ATOM 1412 C CA . TYR A 1 190 ? 19.529 -0.020 -8.695 1.00 87.50 190 TYR A CA 1
ATOM 1413 C C . TYR A 1 190 ? 20.358 -0.024 -9.983 1.00 87.50 190 TYR A C 1
ATOM 1415 O O . TYR A 1 190 ? 19.835 0.326 -11.037 1.00 87.50 190 TYR A O 1
ATOM 1423 N N . GLU A 1 191 ? 21.603 -0.507 -9.947 1.00 86.31 191 GLU A N 1
ATOM 1424 C CA . GLU A 1 191 ? 22.435 -0.724 -11.143 1.00 86.31 191 GLU A CA 1
ATOM 1425 C C . GLU A 1 191 ? 22.653 -2.212 -11.445 1.00 86.31 191 GLU A C 1
ATOM 1427 O O . GLU A 1 191 ? 23.332 -2.890 -10.680 1.00 86.31 191 GLU A O 1
ATOM 1432 N N . HIS A 1 192 ? 22.197 -2.722 -12.595 1.00 76.62 192 HIS A N 1
ATOM 1433 C CA . HIS A 1 192 ? 22.573 -4.060 -13.087 1.00 76.62 192 HIS A CA 1
ATOM 1434 C C . HIS A 1 192 ? 23.856 -4.056 -13.905 1.00 76.62 192 HIS A C 1
ATOM 1436 O O . HIS A 1 192 ? 24.060 -3.189 -14.756 1.00 76.62 192 HIS A O 1
ATOM 1442 N N . ARG A 1 193 ? 24.653 -5.114 -13.738 1.00 67.81 193 ARG A N 1
ATOM 1443 C CA . ARG A 1 193 ? 25.811 -5.465 -14.565 1.00 67.81 193 ARG A CA 1
ATOM 1444 C C . ARG A 1 193 ? 25.626 -6.891 -15.096 1.00 67.81 193 ARG A C 1
ATOM 1446 O O . ARG A 1 193 ? 25.301 -7.807 -14.342 1.00 67.81 193 ARG A O 1
ATOM 1453 N N . ASN A 1 194 ? 25.873 -7.077 -16.395 1.00 57.19 194 ASN A N 1
ATOM 1454 C CA . ASN A 1 194 ? 25.791 -8.363 -17.108 1.00 57.19 194 ASN A CA 1
ATOM 1455 C C . ASN A 1 194 ? 24.420 -9.070 -17.021 1.00 57.19 194 ASN A C 1
ATOM 1457 O O . ASN A 1 194 ? 24.318 -10.197 -16.533 1.00 57.19 194 ASN A O 1
ATOM 1461 N N . LEU A 1 195 ? 23.366 -8.439 -17.550 1.00 58.19 195 LEU A N 1
ATOM 1462 C CA . LEU A 1 195 ? 22.114 -9.143 -17.850 1.00 58.19 195 LEU A CA 1
ATOM 1463 C C . LEU A 1 195 ? 22.388 -10.321 -18.802 1.00 58.19 195 LEU A C 1
ATOM 1465 O O . LEU A 1 195 ? 23.123 -10.191 -19.784 1.00 58.19 195 LEU A O 1
ATOM 1469 N N . ALA A 1 196 ? 21.801 -11.488 -18.527 1.00 49.53 196 ALA A N 1
ATOM 1470 C CA . ALA A 1 196 ? 22.079 -12.695 -19.299 1.00 49.53 196 ALA A CA 1
ATOM 1471 C C . ALA A 1 196 ? 21.708 -12.508 -20.787 1.00 49.53 196 ALA A C 1
ATOM 1473 O O . ALA A 1 196 ? 20.534 -12.440 -21.149 1.00 49.53 196 ALA A O 1
ATOM 1474 N N . ASN A 1 197 ? 22.730 -12.503 -21.651 1.00 49.31 197 ASN A N 1
ATOM 1475 C CA . ASN A 1 197 ? 22.676 -12.243 -23.100 1.00 49.31 197 ASN A CA 1
ATOM 1476 C C . ASN A 1 197 ? 22.563 -10.765 -23.546 1.00 49.31 197 ASN A C 1
ATOM 1478 O O . ASN A 1 197 ? 22.287 -10.528 -24.723 1.00 49.31 197 ASN A O 1
ATOM 1482 N N . SER A 1 198 ? 22.853 -9.770 -22.695 1.00 51.44 198 SER A N 1
ATOM 1483 C CA . SER A 1 198 ? 23.128 -8.403 -23.170 1.00 51.44 198 SER A CA 1
ATOM 1484 C C . SER A 1 198 ? 24.341 -7.757 -22.485 1.00 51.44 198 SER A C 1
ATOM 1486 O O . SER A 1 198 ? 24.510 -7.801 -21.270 1.00 51.44 198 SER A O 1
ATOM 1488 N N . ASN A 1 199 ? 25.184 -7.084 -23.278 1.00 50.28 199 ASN A N 1
ATOM 1489 C CA . ASN A 1 199 ? 26.286 -6.249 -22.775 1.00 50.28 199 ASN A CA 1
ATOM 1490 C C . ASN A 1 199 ? 25.775 -4.865 -22.321 1.00 50.28 199 ASN A C 1
ATOM 1492 O O . ASN A 1 199 ? 26.412 -3.848 -22.595 1.00 50.28 199 ASN A O 1
ATOM 1496 N N . GLN A 1 200 ? 24.591 -4.803 -21.709 1.00 54.88 200 GLN A N 1
ATOM 1497 C CA . GLN A 1 200 ? 23.994 -3.557 -21.241 1.00 54.88 200 GLN A CA 1
ATOM 1498 C C . GLN A 1 200 ? 23.903 -3.562 -19.720 1.00 54.88 200 GLN A C 1
ATOM 1500 O O . GLN A 1 200 ? 23.248 -4.415 -19.121 1.00 54.88 200 GLN A O 1
ATOM 1505 N N . ASN A 1 201 ? 24.562 -2.577 -19.114 1.00 65.50 201 ASN A N 1
ATOM 1506 C CA . ASN A 1 201 ? 24.248 -2.168 -17.755 1.00 65.50 201 ASN A CA 1
ATOM 1507 C C . ASN A 1 201 ? 22.914 -1.414 -17.791 1.00 65.50 201 ASN A C 1
ATOM 1509 O O . ASN A 1 201 ? 22.659 -0.663 -18.736 1.00 65.50 201 ASN A O 1
ATOM 1513 N N . ALA A 1 202 ? 22.083 -1.600 -16.772 1.00 74.44 202 ALA A N 1
ATOM 1514 C CA . ALA A 1 202 ? 20.789 -0.938 -16.673 1.00 74.44 202 ALA A CA 1
ATOM 1515 C C . ALA A 1 202 ? 20.625 -0.339 -15.278 1.00 74.44 202 ALA A C 1
ATOM 1517 O O . ALA A 1 202 ? 20.578 -1.078 -14.294 1.00 74.44 202 ALA A O 1
ATOM 1518 N N . THR A 1 203 ? 20.529 0.987 -15.213 1.00 86.81 203 THR A N 1
ATOM 1519 C CA . THR A 1 203 ? 20.150 1.703 -13.994 1.00 86.81 203 THR A CA 1
ATOM 1520 C C . THR A 1 203 ? 18.632 1.861 -13.960 1.00 86.81 203 THR A C 1
ATOM 1522 O O . THR A 1 203 ? 18.017 2.224 -14.968 1.00 86.81 203 THR A O 1
ATOM 1525 N N . VAL A 1 204 ? 18.040 1.571 -12.804 1.00 88.94 204 VAL A N 1
ATOM 1526 C CA . VAL A 1 204 ? 16.638 1.829 -12.474 1.00 88.94 204 VAL A CA 1
ATOM 1527 C C . VAL A 1 204 ? 16.600 2.820 -11.319 1.00 88.94 204 VAL A C 1
ATOM 1529 O O . VAL A 1 204 ? 17.318 2.635 -10.338 1.00 88.94 204 VAL A O 1
ATOM 1532 N N . LYS A 1 205 ? 15.762 3.848 -11.423 1.00 93.69 205 LYS A N 1
ATOM 1533 C CA . LYS A 1 205 ? 15.504 4.837 -10.372 1.00 93.69 205 LYS A CA 1
ATOM 1534 C C . LYS A 1 205 ? 14.015 4.870 -10.077 1.00 93.69 205 LYS A C 1
ATOM 1536 O O . LYS A 1 205 ? 13.214 4.868 -11.003 1.00 93.69 205 LYS A O 1
ATOM 1541 N N . GLU A 1 206 ? 13.655 4.886 -8.802 1.00 94.56 206 GLU A N 1
ATOM 1542 C CA . GLU A 1 206 ? 12.278 4.956 -8.315 1.00 94.56 206 GLU A CA 1
ATOM 1543 C C . GLU A 1 206 ? 12.228 5.954 -7.151 1.00 94.56 206 GLU A C 1
ATOM 1545 O O . GLU A 1 206 ? 12.551 5.607 -6.013 1.00 94.56 206 GLU A O 1
ATOM 1550 N N . TYR A 1 207 ? 11.813 7.190 -7.436 1.00 97.50 207 TYR A N 1
ATOM 1551 C CA . TYR A 1 207 ? 11.440 8.158 -6.407 1.00 97.50 207 TYR A CA 1
ATOM 1552 C C . TYR A 1 207 ? 9.939 8.034 -6.137 1.00 97.50 207 TYR A C 1
ATOM 1554 O O . TYR A 1 207 ? 9.123 7.816 -7.038 1.00 97.50 207 TYR A O 1
ATOM 1562 N N . THR A 1 208 ? 9.539 8.116 -4.876 1.00 98.12 208 THR A N 1
ATOM 1563 C CA . THR A 1 208 ? 8.133 8.116 -4.479 1.00 98.12 208 THR A CA 1
ATOM 1564 C C . THR A 1 208 ? 7.936 9.009 -3.270 1.00 98.12 208 THR A C 1
ATOM 1566 O O . THR A 1 208 ? 8.551 8.802 -2.223 1.00 98.12 208 THR A O 1
ATOM 1569 N N . GLU A 1 209 ? 6.993 9.933 -3.377 1.00 98.38 209 GLU A N 1
ATOM 1570 C CA . GLU A 1 209 ? 6.506 10.735 -2.263 1.00 98.38 209 GLU A CA 1
ATOM 1571 C C . GLU A 1 209 ? 5.012 10.492 -2.052 1.00 98.38 209 GLU A C 1
ATOM 1573 O O . GLU A 1 209 ? 4.232 10.398 -2.997 1.00 98.38 209 GLU A O 1
ATOM 1578 N N . ALA A 1 210 ? 4.586 10.377 -0.799 1.00 98.50 210 ALA A N 1
ATOM 1579 C CA . ALA A 1 210 ? 3.176 10.251 -0.464 1.00 98.50 210 ALA A CA 1
ATOM 1580 C C . ALA A 1 210 ? 2.849 10.981 0.835 1.00 98.50 210 ALA A C 1
ATOM 1582 O O . ALA A 1 210 ? 3.658 11.027 1.766 1.00 98.50 210 ALA A O 1
ATOM 1583 N N . PHE A 1 211 ? 1.629 11.503 0.929 1.00 97.69 211 PHE A N 1
ATOM 1584 C CA . PHE A 1 211 ? 1.090 12.026 2.180 1.00 97.69 211 PHE A CA 1
ATOM 1585 C C . PHE A 1 211 ? -0.378 11.645 2.366 1.00 97.69 211 PHE A C 1
ATOM 1587 O O . PHE A 1 211 ? -1.100 11.404 1.404 1.00 97.69 211 PHE A O 1
ATOM 1594 N N . GLU A 1 212 ? -0.830 11.629 3.615 1.00 98.50 212 GLU A N 1
ATOM 1595 C CA . GLU A 1 212 ? -2.246 11.575 3.978 1.00 98.50 212 GLU A CA 1
ATOM 1596 C C . GLU A 1 212 ? -2.520 12.599 5.080 1.00 98.50 212 GLU A C 1
ATOM 1598 O O . GLU A 1 212 ? -1.766 12.700 6.051 1.00 98.50 212 GLU A O 1
ATOM 1603 N N . ILE A 1 213 ? -3.617 13.340 4.933 1.00 98.50 213 ILE A N 1
ATOM 1604 C CA . ILE A 1 213 ? -4.228 14.135 5.996 1.00 98.50 213 ILE A CA 1
ATOM 1605 C C . ILE A 1 213 ? -5.610 13.543 6.250 1.00 98.50 213 ILE A C 1
ATOM 1607 O O . ILE A 1 213 ? -6.465 13.576 5.366 1.00 98.50 213 ILE A O 1
ATOM 1611 N N . ARG A 1 214 ? -5.828 13.013 7.453 1.00 98.31 214 ARG A N 1
ATOM 1612 C CA . ARG A 1 214 ? -7.076 12.386 7.893 1.00 98.31 214 ARG A CA 1
ATOM 1613 C C . ARG A 1 214 ? -7.600 13.046 9.160 1.00 98.31 214 ARG A C 1
ATOM 1615 O O . ARG A 1 214 ? -6.825 13.352 10.063 1.00 98.31 214 ARG A O 1
ATOM 1622 N N . HIS A 1 215 ? -8.914 13.216 9.241 1.00 98.12 215 HIS A N 1
ATOM 1623 C CA . HIS A 1 215 ? -9.617 13.531 10.476 1.00 98.12 215 HIS A CA 1
ATOM 1624 C C . HIS A 1 215 ? -10.663 12.449 10.755 1.00 98.12 215 HIS A C 1
ATOM 1626 O O . HIS A 1 215 ? -11.570 12.244 9.949 1.00 98.12 215 HIS A O 1
ATOM 1632 N N . ASP A 1 216 ? -10.514 11.754 11.882 1.00 96.75 216 ASP A N 1
ATOM 1633 C CA . ASP A 1 216 ? -11.498 10.826 12.438 1.00 96.75 216 ASP A CA 1
ATOM 1634 C C . ASP A 1 216 ? -12.351 11.566 13.490 1.00 96.75 216 ASP A C 1
ATOM 1636 O O . ASP A 1 216 ? -11.812 12.284 14.338 1.00 96.75 216 ASP A O 1
ATOM 1640 N N . VAL A 1 217 ? -13.677 11.407 13.428 1.00 95.31 217 VAL A N 1
ATOM 1641 C CA . VAL A 1 217 ? -14.667 12.097 14.270 1.00 95.31 217 VAL A CA 1
ATOM 1642 C C . VAL A 1 217 ? -15.637 11.081 14.872 1.00 95.31 217 VAL A C 1
ATOM 1644 O O . VAL A 1 217 ? -16.449 10.478 14.168 1.00 95.31 217 VAL A O 1
ATOM 1647 N N . GLU A 1 218 ? -15.582 10.925 16.193 1.00 94.62 218 GLU A N 1
ATOM 1648 C CA . GLU A 1 218 ? -16.570 10.159 16.956 1.00 94.62 218 GLU A CA 1
ATOM 1649 C C . GLU A 1 218 ? -17.890 10.939 17.058 1.00 94.62 218 GLU A C 1
ATOM 1651 O O . GLU A 1 218 ? -17.916 12.139 17.344 1.00 94.62 218 GLU A O 1
ATOM 1656 N N . MET A 1 219 ? -19.000 10.248 16.810 1.00 92.19 219 MET A N 1
ATOM 1657 C CA . MET A 1 219 ? -20.359 10.784 16.824 1.00 92.19 219 MET A CA 1
ATOM 1658 C C . MET A 1 219 ? -21.183 10.126 17.942 1.00 92.19 219 MET A C 1
ATOM 1660 O O . MET A 1 219 ? -20.751 9.177 18.599 1.00 92.19 219 MET A O 1
ATOM 1664 N N . SER A 1 220 ? -22.408 10.606 18.170 1.00 84.06 220 SER A N 1
ATOM 1665 C CA . SER A 1 220 ? -23.341 9.912 19.061 1.00 84.06 220 SER A CA 1
ATOM 1666 C C . SER A 1 220 ? -23.678 8.508 18.538 1.00 84.06 220 SER A C 1
ATOM 1668 O O . SER A 1 220 ? -23.713 8.265 17.332 1.00 84.06 220 SER A O 1
ATOM 1670 N N . ASN A 1 221 ? -23.970 7.588 19.463 1.00 84.12 221 ASN A N 1
ATOM 1671 C CA . ASN A 1 221 ? -24.297 6.182 19.186 1.00 84.12 221 ASN A CA 1
ATOM 1672 C C . ASN A 1 221 ? -23.148 5.380 18.534 1.00 84.12 221 ASN A C 1
ATOM 1674 O O . ASN A 1 221 ? -23.394 4.602 17.616 1.00 84.12 221 ASN A O 1
ATOM 1678 N N . GLU A 1 222 ? -21.907 5.574 18.999 1.00 91.06 222 GLU A N 1
ATOM 1679 C CA . GLU A 1 222 ? -20.712 4.793 18.601 1.00 91.06 222 GLU A CA 1
ATOM 1680 C C . GLU A 1 222 ? -20.365 4.841 17.095 1.00 91.06 222 GLU A C 1
ATOM 1682 O O . GLU A 1 222 ? -19.518 4.085 16.619 1.00 91.06 222 GLU A O 1
ATOM 1687 N N . ALA A 1 223 ? -20.992 5.737 16.329 1.00 94.94 223 ALA A N 1
ATOM 1688 C CA . ALA A 1 223 ? -20.650 5.958 14.933 1.00 94.94 223 ALA A CA 1
ATOM 1689 C C . ALA A 1 223 ? -19.360 6.785 14.813 1.00 94.94 223 ALA A C 1
ATOM 1691 O O . ALA A 1 223 ? -19.143 7.733 15.569 1.00 94.94 223 ALA A O 1
ATOM 1692 N N . VAL A 1 224 ? -18.520 6.450 13.837 1.00 97.12 224 VAL A N 1
ATOM 1693 C CA . VAL A 1 224 ? -17.278 7.164 13.527 1.00 97.12 224 VAL A CA 1
ATOM 1694 C C . VAL A 1 224 ? -17.315 7.583 12.066 1.00 97.12 224 VAL A C 1
ATOM 1696 O O . VAL A 1 224 ? -17.362 6.740 11.166 1.00 97.12 224 VAL A O 1
ATOM 1699 N N . ALA A 1 225 ? -17.291 8.892 11.834 1.00 97.38 225 ALA A N 1
ATOM 1700 C CA . ALA A 1 225 ? -17.091 9.468 10.514 1.00 97.38 225 ALA A CA 1
ATOM 1701 C C . ALA A 1 225 ? -15.604 9.776 10.310 1.00 97.38 225 ALA A C 1
ATOM 1703 O O . ALA A 1 225 ? -14.906 10.136 11.256 1.00 97.38 225 ALA A O 1
ATOM 1704 N N . ALA A 1 226 ? -15.119 9.687 9.076 1.00 97.88 226 ALA A N 1
ATOM 1705 C CA . ALA A 1 226 ? -13.775 10.134 8.738 1.00 97.88 226 ALA A CA 1
ATOM 1706 C C . ALA A 1 226 ? -13.735 10.831 7.381 1.00 97.88 226 ALA A C 1
ATOM 1708 O O . ALA A 1 226 ? -14.413 10.425 6.439 1.00 97.88 226 ALA A O 1
ATOM 1709 N N . LEU A 1 227 ? -12.900 11.861 7.278 1.00 98.25 227 LEU A N 1
ATOM 1710 C CA . LEU A 1 227 ? -12.570 12.538 6.026 1.00 98.25 227 LEU A CA 1
ATOM 1711 C C . LEU A 1 227 ? -11.056 12.509 5.855 1.00 98.25 227 LEU A C 1
ATOM 1713 O O . LEU A 1 227 ? -10.328 12.837 6.795 1.00 98.25 227 LEU A O 1
ATOM 1717 N N . TYR A 1 228 ? -10.568 12.122 4.677 1.00 97.88 228 TYR A N 1
ATOM 1718 C CA . TYR A 1 228 ? -9.133 12.121 4.411 1.00 97.88 228 TYR A CA 1
ATOM 1719 C C . TYR A 1 228 ? -8.770 12.383 2.955 1.00 97.88 228 TYR A C 1
ATOM 1721 O O . TYR A 1 228 ? -9.471 11.984 2.026 1.00 97.88 228 TYR A O 1
ATOM 1729 N N . VAL A 1 229 ? -7.636 13.052 2.773 1.00 98.31 229 VAL A N 1
ATOM 1730 C CA . VAL A 1 229 ? -7.024 13.324 1.474 1.00 98.31 229 VAL A CA 1
ATOM 1731 C C . VAL A 1 229 ? -5.645 12.681 1.458 1.00 98.31 229 VAL A C 1
ATOM 1733 O O . VAL A 1 229 ? -4.820 12.978 2.321 1.00 98.31 229 VAL A O 1
ATOM 1736 N N . SER A 1 230 ? -5.400 11.813 0.477 1.00 97.88 230 SER A N 1
ATOM 1737 C CA . SER A 1 230 ? -4.108 11.160 0.255 1.00 97.88 230 SER A CA 1
ATOM 1738 C C . SER A 1 230 ? -3.535 11.532 -1.109 1.00 97.88 230 SER A C 1
ATOM 1740 O O . SER A 1 230 ? -4.268 11.518 -2.098 1.00 97.88 230 SER A O 1
ATOM 1742 N N . TYR A 1 231 ? -2.235 11.776 -1.175 1.00 98.06 231 TYR A N 1
ATOM 1743 C CA . TYR A 1 231 ? -1.472 12.029 -2.395 1.00 98.06 231 TYR A CA 1
ATOM 1744 C C . TYR A 1 231 ? -0.364 10.982 -2.540 1.00 98.06 231 TYR A C 1
ATOM 1746 O O . TYR A 1 231 ? 0.213 10.559 -1.537 1.00 98.06 231 TYR A O 1
ATOM 1754 N N . LEU A 1 232 ? -0.075 10.589 -3.779 1.00 98.06 232 LEU A N 1
ATOM 1755 C CA . LEU A 1 232 ? 1.054 9.746 -4.171 1.00 98.06 232 LEU A CA 1
ATOM 1756 C C . LEU A 1 232 ? 1.642 10.308 -5.473 1.00 98.06 232 LEU A C 1
ATOM 1758 O O . LEU A 1 232 ? 0.947 10.291 -6.488 1.00 98.06 232 LEU A O 1
ATOM 1762 N N . GLY A 1 233 ? 2.886 10.779 -5.438 1.00 97.94 233 GLY A N 1
ATOM 1763 C CA . GLY A 1 233 ? 3.711 11.121 -6.599 1.00 97.94 233 GLY A CA 1
ATOM 1764 C C . GLY A 1 233 ? 4.804 10.071 -6.809 1.00 97.94 233 GLY A C 1
ATOM 1765 O O . GLY A 1 233 ? 5.328 9.515 -5.838 1.00 97.94 233 GLY A O 1
ATOM 1766 N N . ASN A 1 234 ? 5.127 9.757 -8.063 1.00 96.56 234 ASN A N 1
ATOM 1767 C CA . ASN A 1 234 ? 6.149 8.775 -8.411 1.00 96.56 234 ASN A CA 1
ATOM 1768 C C . ASN A 1 234 ? 6.867 9.143 -9.714 1.00 96.56 234 ASN A C 1
ATOM 1770 O O . ASN A 1 234 ? 6.233 9.259 -10.762 1.00 96.56 234 ASN A O 1
ATOM 1774 N N . ASP A 1 235 ? 8.194 9.200 -9.629 1.00 96.94 235 ASP A N 1
ATOM 1775 C CA . ASP A 1 235 ? 9.101 9.243 -10.771 1.00 96.94 235 ASP A CA 1
ATOM 1776 C C . ASP A 1 235 ? 9.826 7.900 -10.892 1.00 96.94 235 ASP A C 1
ATOM 1778 O O . ASP A 1 235 ? 10.273 7.314 -9.899 1.00 96.94 235 ASP A O 1
ATOM 1782 N N . TYR A 1 236 ? 9.934 7.394 -12.114 1.00 94.06 236 TYR A N 1
ATOM 1783 C CA . TYR A 1 236 ? 10.539 6.108 -12.424 1.00 94.06 236 TYR A CA 1
ATOM 1784 C C . TYR A 1 236 ? 11.326 6.197 -13.733 1.00 94.06 236 TYR A C 1
ATOM 1786 O O . TYR A 1 236 ? 10.770 6.523 -14.781 1.00 94.06 236 TYR A O 1
ATOM 1794 N N . GLU A 1 237 ? 12.607 5.840 -13.691 1.00 92.31 237 GLU A N 1
ATOM 1795 C CA . GLU A 1 237 ? 13.465 5.688 -14.869 1.00 92.31 237 GLU A CA 1
ATOM 1796 C C . GLU A 1 237 ? 13.996 4.252 -14.924 1.00 92.31 237 GLU A C 1
ATOM 1798 O O . GLU A 1 237 ? 14.456 3.722 -13.916 1.00 92.31 237 GLU A O 1
ATOM 1803 N N . ALA A 1 238 ? 13.982 3.612 -16.093 1.00 87.00 238 ALA A N 1
ATOM 1804 C CA . ALA A 1 238 ? 14.565 2.288 -16.307 1.00 87.00 238 ALA A CA 1
ATOM 1805 C C . ALA A 1 238 ? 15.252 2.229 -17.678 1.00 87.00 238 ALA A C 1
ATOM 1807 O O . ALA A 1 238 ? 14.647 1.887 -18.701 1.00 87.00 238 ALA A O 1
ATOM 1808 N N . GLY A 1 239 ? 16.538 2.588 -17.706 1.00 85.50 239 GLY A N 1
ATOM 1809 C CA . GLY A 1 239 ? 17.304 2.753 -18.942 1.00 85.50 239 GLY A CA 1
ATOM 1810 C C . GLY A 1 239 ? 16.750 3.888 -19.808 1.00 85.50 239 GLY A C 1
ATOM 1811 O O . GLY A 1 239 ? 17.071 5.047 -19.580 1.00 85.50 239 GLY A O 1
ATOM 1812 N N . ALA A 1 240 ? 15.935 3.547 -20.810 1.00 86.44 240 ALA A N 1
ATOM 1813 C CA . ALA A 1 240 ? 15.251 4.520 -21.666 1.00 86.44 240 ALA A CA 1
ATOM 1814 C C . ALA A 1 240 ? 13.765 4.717 -21.311 1.00 86.44 240 ALA A C 1
ATOM 1816 O O . ALA A 1 240 ? 13.188 5.716 -21.728 1.00 86.44 240 ALA A O 1
ATOM 1817 N N . GLN A 1 241 ? 13.137 3.797 -20.566 1.00 88.50 241 GLN A N 1
ATOM 1818 C CA . GLN A 1 241 ? 11.753 3.964 -20.109 1.00 88.50 241 GLN A CA 1
ATOM 1819 C C . GLN A 1 241 ? 11.696 5.012 -18.992 1.00 88.50 241 GLN A C 1
ATOM 1821 O O . GLN A 1 241 ? 12.530 4.981 -18.089 1.00 88.50 241 GLN A O 1
ATOM 1826 N N . ARG A 1 242 ? 10.706 5.908 -19.039 1.00 93.88 242 ARG A N 1
ATOM 1827 C CA . ARG A 1 242 ? 10.485 6.987 -18.068 1.00 93.88 242 ARG A CA 1
ATOM 1828 C C . ARG A 1 242 ? 8.995 7.115 -17.739 1.00 93.88 242 ARG A C 1
ATOM 1830 O O . ARG A 1 242 ? 8.145 6.907 -18.604 1.00 93.88 242 ARG A O 1
ATOM 1837 N N . PHE A 1 243 ? 8.683 7.424 -16.489 1.00 95.69 243 PHE A N 1
ATOM 1838 C CA . PHE A 1 243 ? 7.340 7.733 -16.006 1.00 95.69 243 PHE A CA 1
ATOM 1839 C C . PHE A 1 243 ? 7.447 8.783 -14.901 1.00 95.69 243 PHE A C 1
ATOM 1841 O O . PHE A 1 243 ? 8.216 8.592 -13.965 1.00 95.69 243 PHE A O 1
ATOM 1848 N N . SER A 1 244 ? 6.661 9.848 -14.987 1.00 97.75 244 SER A N 1
ATOM 1849 C CA . SER A 1 244 ? 6.472 10.844 -13.935 1.00 97.75 244 SER A CA 1
ATOM 1850 C C . SER A 1 244 ? 4.983 11.154 -13.841 1.00 97.75 244 SER A C 1
ATOM 1852 O O . SER A 1 244 ? 4.306 11.337 -14.857 1.00 97.75 244 SER A O 1
ATOM 1854 N N . GLY A 1 245 ? 4.443 11.143 -12.627 1.00 97.50 245 GLY A N 1
ATOM 1855 C CA . GLY A 1 245 ? 3.026 11.395 -12.414 1.00 97.50 245 GLY A CA 1
ATOM 1856 C C . GLY A 1 245 ? 2.596 11.277 -10.963 1.00 97.50 245 GLY A C 1
ATOM 1857 O O . GLY A 1 245 ? 3.287 10.709 -10.112 1.00 97.50 245 GLY A O 1
ATOM 1858 N N . HIS A 1 246 ? 1.407 11.795 -10.679 1.00 97.44 246 HIS A N 1
ATOM 1859 C CA . HIS A 1 246 ? 0.858 11.858 -9.336 1.00 97.44 246 HIS A CA 1
ATOM 1860 C C . HIS A 1 246 ? -0.655 11.626 -9.299 1.00 97.44 246 HIS A C 1
ATOM 1862 O O . HIS A 1 246 ? -1.373 11.793 -10.284 1.00 97.44 246 HIS A O 1
ATOM 1868 N N . ILE A 1 247 ? -1.168 11.248 -8.129 1.00 96.31 247 ILE A N 1
ATOM 1869 C CA . ILE A 1 247 ? -2.601 11.080 -7.888 1.00 96.31 247 ILE A CA 1
ATOM 1870 C C . ILE A 1 247 ? -3.010 11.579 -6.505 1.00 96.31 247 ILE A C 1
ATOM 1872 O O . ILE A 1 247 ? -2.517 11.121 -5.473 1.00 96.31 247 ILE A O 1
ATOM 1876 N N . LEU A 1 248 ? -4.000 12.471 -6.506 1.00 97.75 248 LEU A N 1
ATOM 1877 C CA . LEU A 1 248 ? -4.709 12.957 -5.332 1.00 97.75 248 LEU A CA 1
ATOM 1878 C C . LEU A 1 248 ? -6.034 12.194 -5.177 1.00 97.75 248 LEU A C 1
ATOM 1880 O O . LEU A 1 248 ? -6.801 12.061 -6.132 1.00 97.75 248 LEU A O 1
ATOM 1884 N N . ARG A 1 249 ? -6.333 11.710 -3.969 1.00 97.44 249 ARG A N 1
ATOM 1885 C CA . ARG A 1 249 ? -7.571 10.988 -3.638 1.00 97.44 249 ARG A CA 1
ATOM 1886 C C . ARG A 1 249 ? -8.238 11.627 -2.423 1.00 97.44 249 ARG A C 1
ATOM 1888 O O . ARG A 1 249 ? -7.633 11.675 -1.355 1.00 97.44 249 ARG A O 1
ATOM 1895 N N . GLY A 1 250 ? -9.472 12.097 -2.581 1.00 98.00 250 GLY A N 1
ATOM 1896 C CA . GLY A 1 250 ? -10.339 12.543 -1.491 1.00 98.00 250 GLY A CA 1
ATOM 1897 C C . GLY A 1 250 ? -11.323 11.440 -1.111 1.00 98.00 250 GLY A C 1
ATOM 1898 O O . GLY A 1 250 ? -11.969 10.856 -1.982 1.00 98.00 250 GLY A O 1
ATOM 1899 N N . ASN A 1 251 ? -11.435 11.145 0.181 1.00 97.94 251 ASN A N 1
ATOM 1900 C CA . ASN A 1 251 ? -12.210 10.025 0.700 1.00 97.94 251 ASN A CA 1
ATOM 1901 C C . ASN A 1 251 ? -13.054 10.446 1.910 1.00 97.94 251 ASN A C 1
ATOM 1903 O O . ASN A 1 251 ? -12.644 11.283 2.718 1.00 97.94 251 ASN A O 1
ATOM 1907 N N . ALA A 1 252 ? -14.218 9.817 2.046 1.00 98.19 252 ALA A N 1
ATOM 1908 C CA . ALA A 1 252 ? -15.118 9.950 3.181 1.00 98.19 252 ALA A CA 1
ATOM 1909 C C . ALA A 1 252 ? -15.578 8.562 3.638 1.00 98.19 252 ALA A C 1
ATOM 1911 O O . ALA A 1 252 ? -15.915 7.724 2.805 1.00 98.19 252 ALA A O 1
ATOM 1912 N N . GLU A 1 253 ? -15.630 8.327 4.945 1.00 97.88 253 GLU A N 1
ATOM 1913 C CA . GLU A 1 253 ? -16.099 7.074 5.543 1.00 97.88 253 GLU A CA 1
ATOM 1914 C C . GLU A 1 253 ? -17.104 7.346 6.661 1.00 97.88 253 GLU A C 1
ATOM 1916 O O . GLU A 1 253 ? -17.004 8.345 7.374 1.00 97.88 253 GLU A O 1
ATOM 1921 N N . LEU A 1 254 ? -18.046 6.423 6.843 1.00 97.62 254 LEU A N 1
ATOM 1922 C CA . LEU A 1 254 ? -18.922 6.358 8.007 1.00 97.62 254 LEU A CA 1
ATOM 1923 C C . LEU A 1 254 ? -19.052 4.900 8.450 1.00 97.62 254 LEU A C 1
ATOM 1925 O O . LEU A 1 254 ? -19.707 4.100 7.779 1.00 97.62 254 LEU A O 1
ATOM 1929 N N . ALA A 1 255 ? -18.446 4.570 9.588 1.00 97.06 255 ALA A N 1
ATOM 1930 C CA . ALA A 1 255 ? -18.699 3.334 10.314 1.00 97.06 255 ALA A CA 1
ATOM 1931 C C . ALA A 1 255 ? -19.811 3.592 11.341 1.00 97.06 255 ALA A C 1
ATOM 1933 O O . ALA A 1 255 ? -19.678 4.470 12.189 1.00 97.06 255 ALA A O 1
ATOM 1934 N N . TRP A 1 256 ? -20.918 2.855 11.268 1.00 95.94 256 TRP A N 1
ATOM 1935 C CA . TRP A 1 256 ? -22.114 3.099 12.073 1.00 95.94 256 TRP A CA 1
ATOM 1936 C C . TRP A 1 256 ? -22.731 1.775 12.559 1.00 95.94 256 TRP A C 1
ATOM 1938 O O . TRP A 1 256 ? -23.212 0.981 11.741 1.00 95.94 256 TRP A O 1
ATOM 1948 N N . PRO A 1 257 ? -22.764 1.513 13.880 1.00 96.12 257 PRO A N 1
ATOM 1949 C CA . PRO A 1 257 ? -23.557 0.425 14.446 1.00 96.12 257 PRO A CA 1
ATOM 1950 C C . PRO A 1 257 ? -25.052 0.791 14.408 1.00 96.12 257 PRO A C 1
ATOM 1952 O O . PRO A 1 257 ? -25.634 1.258 15.384 1.00 96.12 257 PRO A O 1
ATOM 1955 N N . ILE A 1 258 ? -25.672 0.621 13.236 1.00 93.88 258 ILE A N 1
ATOM 1956 C CA . ILE A 1 258 ? -27.053 1.047 12.938 1.00 93.88 258 ILE A CA 1
ATOM 1957 C C . ILE A 1 258 ? -28.116 0.416 13.853 1.00 93.88 258 ILE A C 1
ATOM 1959 O O . ILE A 1 258 ? -29.158 1.023 14.090 1.00 93.88 258 ILE A O 1
ATOM 1963 N N . MET A 1 259 ? -27.874 -0.801 14.344 1.00 93.69 259 MET A N 1
ATOM 1964 C CA . MET A 1 259 ? -28.723 -1.537 15.286 1.00 93.69 259 MET A CA 1
ATOM 1965 C C . MET A 1 259 ? -27.945 -2.723 15.875 1.00 93.69 259 MET A C 1
ATOM 1967 O O . MET A 1 259 ? -26.863 -3.060 15.398 1.00 93.69 259 MET A O 1
ATOM 1971 N N . ALA A 1 260 ? -28.486 -3.375 16.909 1.00 94.12 260 ALA A N 1
ATOM 1972 C CA . ALA A 1 260 ? -27.824 -4.493 17.585 1.00 94.12 260 ALA A CA 1
ATOM 1973 C C . ALA A 1 260 ? -27.376 -5.595 16.600 1.00 94.12 260 ALA A C 1
ATOM 1975 O O . ALA A 1 260 ? -28.170 -6.093 15.803 1.00 94.12 260 ALA A O 1
ATOM 1976 N N . GLY A 1 261 ? -26.093 -5.960 16.660 1.00 94.31 261 GLY A N 1
ATOM 1977 C CA . GLY A 1 261 ? -25.463 -6.947 15.775 1.00 94.31 261 GLY A CA 1
ATOM 1978 C C . GLY A 1 261 ? -25.091 -6.438 14.376 1.00 94.31 261 GLY A C 1
ATOM 1979 O O . GLY A 1 261 ? -24.275 -7.083 13.726 1.00 94.31 261 GLY A O 1
ATOM 1980 N N . HIS A 1 262 ? -25.619 -5.301 13.912 1.00 96.94 262 HIS A N 1
ATOM 1981 C CA . HIS A 1 262 ? -25.316 -4.738 12.592 1.00 96.94 262 HIS A CA 1
ATOM 1982 C C . HIS A 1 262 ? -24.280 -3.616 12.671 1.00 96.94 262 HIS A C 1
ATOM 1984 O O . HIS A 1 262 ? -24.396 -2.689 13.475 1.00 96.94 262 HIS A O 1
ATOM 1990 N N . ARG A 1 263 ? -23.278 -3.675 11.795 1.00 96.88 263 ARG A N 1
ATOM 1991 C CA . ARG A 1 263 ? -22.190 -2.702 11.683 1.00 96.88 263 ARG A CA 1
ATOM 1992 C C . ARG A 1 263 ? -22.016 -2.324 10.221 1.00 96.88 263 ARG A C 1
ATOM 1994 O O . ARG A 1 263 ? -21.342 -3.016 9.457 1.00 96.88 263 ARG A O 1
ATOM 2001 N N . LEU A 1 264 ? -22.640 -1.208 9.862 1.00 97.19 264 LEU A N 1
ATOM 2002 C CA . LEU A 1 264 ? -22.606 -0.632 8.530 1.00 97.19 264 LEU A CA 1
ATOM 2003 C C . LEU A 1 264 ? -21.322 0.182 8.340 1.00 97.19 264 LEU A C 1
ATOM 2005 O O . LEU A 1 264 ? -20.952 0.981 9.194 1.00 97.19 264 LEU A O 1
ATOM 2009 N N . LEU A 1 265 ? -20.677 0.014 7.193 1.00 98.00 265 LEU A N 1
ATOM 2010 C CA . LEU A 1 265 ? -19.614 0.870 6.688 1.00 98.00 265 LEU A CA 1
ATOM 2011 C C . LEU A 1 265 ? -20.046 1.425 5.330 1.00 98.00 265 LEU A C 1
ATOM 2013 O O . LEU A 1 265 ? -20.326 0.662 4.403 1.00 98.00 265 LEU A O 1
ATOM 2017 N N . LEU A 1 266 ? -20.082 2.748 5.219 1.00 98.19 266 LEU A N 1
ATOM 2018 C CA . LEU A 1 266 ? -20.212 3.477 3.960 1.00 98.19 266 LEU A CA 1
ATOM 2019 C C . LEU A 1 266 ? -18.871 4.140 3.644 1.00 98.19 266 LEU A C 1
ATOM 2021 O O . LEU A 1 266 ? -18.251 4.703 4.547 1.00 98.19 266 LEU A O 1
ATOM 2025 N N . GLN A 1 267 ? -18.434 4.106 2.386 1.00 98.06 267 GLN A N 1
ATOM 2026 C CA . GLN A 1 267 ? -17.260 4.859 1.938 1.00 98.06 267 GLN A CA 1
ATOM 2027 C C . GLN A 1 267 ? -17.546 5.530 0.588 1.00 98.06 267 GLN A C 1
ATOM 2029 O O . GLN A 1 267 ? -18.156 4.937 -0.303 1.00 98.06 267 GLN A O 1
ATOM 2034 N N . GLY A 1 268 ? -17.079 6.763 0.424 1.00 97.81 268 GLY A N 1
ATOM 2035 C CA . GLY A 1 268 ? -17.045 7.491 -0.841 1.00 97.81 268 GLY A CA 1
ATOM 2036 C C . GLY A 1 268 ? -15.607 7.870 -1.175 1.00 97.81 268 GLY A C 1
ATOM 2037 O O . GLY A 1 268 ? -14.856 8.288 -0.298 1.00 97.81 268 GLY A O 1
ATOM 2038 N N . SER A 1 269 ? -15.220 7.718 -2.438 1.00 96.50 269 SER A N 1
ATOM 2039 C CA . SER A 1 269 ? -13.862 7.980 -2.923 1.00 96.50 269 SER A CA 1
ATOM 2040 C C . SER A 1 269 ? -13.907 8.706 -4.266 1.00 96.50 269 SER A C 1
ATOM 2042 O O . SER A 1 269 ? -14.633 8.286 -5.167 1.00 96.50 269 SER A O 1
ATOM 2044 N N . TYR A 1 270 ? -13.133 9.782 -4.401 1.00 97.06 270 TYR A N 1
ATOM 2045 C CA . TYR A 1 270 ? -12.917 10.514 -5.650 1.00 97.06 270 TYR A CA 1
ATOM 2046 C C . TYR A 1 270 ? -11.416 10.726 -5.851 1.00 97.06 270 TYR A C 1
ATOM 2048 O O . TYR A 1 270 ? -10.714 11.164 -4.942 1.00 97.06 270 TYR A O 1
ATOM 2056 N N . SER A 1 271 ? -10.919 10.398 -7.037 1.00 95.88 271 SER A N 1
ATOM 2057 C CA . SER A 1 271 ? -9.500 10.382 -7.379 1.00 95.88 271 SER A CA 1
ATOM 2058 C C . SER A 1 271 ? -9.240 11.158 -8.663 1.00 95.88 271 SER A C 1
ATOM 2060 O O . SER A 1 271 ? -9.970 11.009 -9.643 1.00 95.88 271 SER A O 1
ATOM 2062 N N . PHE A 1 272 ? -8.167 11.940 -8.664 1.00 96.38 272 PHE A N 1
ATOM 2063 C CA . PHE A 1 272 ? -7.647 12.650 -9.825 1.00 96.38 272 PHE A CA 1
ATOM 2064 C C . PHE A 1 272 ? -6.163 12.317 -9.973 1.00 96.38 272 PHE A C 1
ATOM 2066 O O . PHE A 1 272 ? -5.380 12.598 -9.064 1.00 96.38 272 PHE A O 1
ATOM 2073 N N . ALA A 1 273 ? -5.800 11.704 -11.098 1.00 95.88 273 ALA A N 1
ATOM 2074 C CA . ALA A 1 273 ? -4.420 11.447 -11.480 1.00 95.88 273 ALA A CA 1
ATOM 2075 C C . ALA A 1 273 ? -4.008 12.356 -12.638 1.00 95.88 273 ALA A C 1
ATOM 2077 O O . ALA A 1 273 ? -4.790 12.591 -13.564 1.00 95.88 273 ALA A O 1
ATOM 2078 N N . HIS A 1 274 ? -2.761 12.801 -12.599 1.00 96.75 274 HIS A N 1
ATOM 2079 C CA . HIS A 1 274 ? -2.084 13.485 -13.685 1.00 96.75 274 HIS A CA 1
ATOM 2080 C C . HIS A 1 274 ? -0.776 12.738 -13.967 1.00 96.75 274 HIS A C 1
ATOM 2082 O O . HIS A 1 274 ? -0.101 12.293 -13.038 1.00 96.75 274 HIS A O 1
ATOM 2088 N N . ILE A 1 275 ? -0.470 12.522 -15.240 1.00 96.12 275 ILE A N 1
ATOM 2089 C CA . ILE A 1 275 ? 0.744 11.847 -15.699 1.00 96.12 275 ILE A CA 1
ATOM 2090 C C . ILE A 1 275 ? 1.470 12.845 -16.587 1.00 96.12 275 ILE A C 1
ATOM 2092 O O . ILE A 1 275 ? 1.052 13.099 -17.719 1.00 96.12 275 ILE A O 1
ATOM 2096 N N . ASP A 1 276 ? 2.510 13.431 -16.010 1.00 97.25 276 ASP A N 1
ATOM 2097 C CA . ASP A 1 276 ? 3.319 14.498 -16.577 1.00 97.25 276 ASP A CA 1
ATOM 2098 C C . ASP A 1 276 ? 4.120 13.972 -17.790 1.00 97.25 276 ASP A C 1
ATOM 2100 O O . ASP A 1 276 ? 4.001 14.522 -18.885 1.00 97.25 276 ASP A O 1
ATOM 2104 N N . GLU A 1 277 ? 4.826 12.840 -17.636 1.00 96.81 277 GLU A N 1
ATOM 2105 C CA . GLU A 1 277 ? 5.503 12.101 -18.721 1.00 96.81 277 GLU A CA 1
ATOM 2106 C C . GLU A 1 277 ? 5.295 10.583 -18.579 1.00 96.81 277 GLU A C 1
ATOM 2108 O O . GLU A 1 277 ? 5.420 10.016 -17.494 1.00 96.81 277 GLU A O 1
ATOM 2113 N N . ALA A 1 278 ? 5.062 9.885 -19.690 1.00 95.25 278 ALA A N 1
ATOM 2114 C CA . ALA A 1 278 ? 5.136 8.431 -19.780 1.00 95.25 278 ALA A CA 1
ATOM 2115 C C . ALA A 1 278 ? 5.710 7.998 -21.139 1.00 95.25 278 ALA A C 1
ATOM 2117 O O . ALA A 1 278 ? 5.011 7.953 -22.153 1.00 95.25 278 ALA A O 1
ATOM 2118 N N . PHE A 1 279 ? 6.992 7.625 -21.136 1.00 93.75 279 PHE A N 1
ATOM 2119 C CA . PHE A 1 279 ? 7.733 7.177 -22.313 1.00 93.75 279 PHE A CA 1
ATOM 2120 C C . PHE A 1 279 ? 8.253 5.735 -22.160 1.00 93.75 279 PHE A C 1
ATOM 2122 O O . PHE A 1 279 ? 8.928 5.409 -21.182 1.00 93.75 279 PHE A O 1
ATOM 2129 N N . GLN A 1 280 ? 8.001 4.861 -23.137 1.00 90.06 280 GLN A N 1
ATOM 2130 C CA . GLN A 1 280 ? 8.568 3.508 -23.206 1.00 90.06 280 GLN A CA 1
ATOM 2131 C C . GLN A 1 280 ? 8.959 3.163 -24.655 1.00 90.06 280 GLN A C 1
ATOM 2133 O O . GLN A 1 280 ? 8.104 3.233 -25.540 1.00 90.06 280 GLN A O 1
ATOM 2138 N N . PRO A 1 281 ? 10.213 2.742 -24.919 1.00 85.38 281 PRO A N 1
ATOM 2139 C CA . PRO A 1 281 ? 10.647 2.404 -26.271 1.00 85.38 281 PRO A CA 1
ATOM 2140 C C . PRO A 1 281 ? 9.936 1.155 -26.814 1.00 85.38 281 PRO A C 1
ATOM 2142 O O . PRO A 1 281 ? 9.750 0.162 -26.104 1.00 85.38 281 PRO A O 1
ATOM 2145 N N . GLY A 1 282 ? 9.583 1.194 -28.096 1.00 81.00 282 GLY A N 1
ATOM 2146 C CA . GLY A 1 282 ? 8.864 0.141 -28.803 1.00 81.00 282 GLY A CA 1
ATOM 2147 C C . GLY A 1 282 ? 9.712 -1.112 -29.008 1.00 81.00 282 GLY A C 1
ATOM 2148 O O . GLY A 1 282 ? 10.864 -1.051 -29.446 1.00 81.00 282 GLY A O 1
ATOM 2149 N N . PHE A 1 283 ? 9.145 -2.289 -28.727 1.00 74.44 283 PHE A N 1
ATOM 2150 C CA . PHE A 1 283 ? 9.854 -3.558 -28.915 1.00 74.44 283 PHE A CA 1
ATOM 2151 C C . PHE A 1 283 ? 9.454 -4.267 -30.214 1.00 74.44 283 PHE A C 1
ATOM 2153 O O . PHE A 1 283 ? 8.278 -4.348 -30.564 1.00 74.44 283 PHE A O 1
ATOM 2160 N N . GLY A 1 284 ? 10.431 -4.848 -30.917 1.00 73.56 284 GLY A N 1
ATOM 2161 C CA . GLY A 1 284 ? 10.186 -5.735 -32.063 1.00 73.56 284 GLY A CA 1
ATOM 2162 C C . GLY A 1 284 ? 9.617 -5.060 -33.319 1.00 73.56 284 GLY A C 1
ATOM 2163 O O . GLY A 1 284 ? 9.071 -5.755 -34.170 1.00 73.56 284 GLY A O 1
ATOM 2164 N N . GLY A 1 285 ? 9.735 -3.734 -33.441 1.00 73.81 285 GLY A N 1
ATOM 2165 C CA . GLY A 1 285 ? 9.160 -2.957 -34.548 1.00 73.81 285 GLY A CA 1
ATOM 2166 C C . GLY A 1 285 ? 7.767 -2.380 -34.267 1.00 73.81 285 GLY A C 1
ATOM 2167 O O . GLY A 1 285 ? 7.184 -1.766 -35.157 1.00 73.81 285 GLY A O 1
ATOM 2168 N N . ASN A 1 286 ? 7.247 -2.542 -33.045 1.00 81.62 286 ASN A N 1
ATOM 2169 C CA . ASN A 1 286 ? 6.179 -1.680 -32.535 1.00 81.62 286 ASN A CA 1
ATOM 2170 C C . ASN A 1 286 ? 6.685 -0.228 -32.396 1.00 81.62 286 ASN A C 1
ATOM 2172 O O . ASN A 1 286 ? 7.888 -0.039 -32.197 1.00 81.62 286 ASN A O 1
ATOM 2176 N N . PRO A 1 287 ? 5.803 0.784 -32.488 1.00 84.62 287 PRO A N 1
ATOM 2177 C CA . PRO A 1 287 ? 6.170 2.167 -32.197 1.00 84.62 287 PRO A CA 1
ATOM 2178 C C . PRO A 1 287 ? 6.526 2.356 -30.716 1.00 84.62 287 PRO A C 1
ATOM 2180 O O . PRO A 1 287 ? 6.103 1.574 -29.861 1.00 84.62 287 PRO A O 1
ATOM 2183 N N . ASP A 1 288 ? 7.268 3.424 -30.425 1.00 88.94 288 ASP A N 1
ATOM 2184 C CA . ASP A 1 288 ? 7.459 3.912 -29.059 1.00 88.94 288 ASP A CA 1
ATOM 2185 C C . ASP A 1 288 ? 6.122 4.388 -28.468 1.00 88.94 288 ASP A C 1
ATOM 2187 O O . ASP A 1 288 ? 5.268 4.931 -29.175 1.00 88.94 288 ASP A O 1
ATOM 2191 N N . VAL A 1 289 ? 5.950 4.205 -27.160 1.00 90.50 289 VAL A N 1
ATOM 2192 C CA . VAL A 1 289 ? 4.897 4.872 -26.390 1.00 90.50 289 VAL A CA 1
ATOM 2193 C C . VAL A 1 289 ? 5.487 6.175 -25.872 1.00 90.50 289 VAL A C 1
ATOM 2195 O O . VAL A 1 289 ? 6.456 6.150 -25.123 1.00 90.50 289 VAL A O 1
ATOM 2198 N N . ASP A 1 290 ? 4.900 7.297 -26.270 1.00 92.94 290 ASP A N 1
ATOM 2199 C CA . ASP A 1 290 ? 5.241 8.642 -25.804 1.00 92.94 290 ASP A CA 1
ATOM 2200 C C . ASP A 1 290 ? 3.921 9.372 -25.534 1.00 92.94 290 ASP A C 1
ATOM 2202 O O . ASP A 1 290 ? 3.120 9.570 -26.452 1.00 92.94 290 ASP A O 1
ATOM 2206 N N . GLN A 1 291 ? 3.631 9.646 -24.263 1.00 92.62 291 GLN A N 1
ATOM 2207 C CA . GLN A 1 291 ? 2.373 10.211 -23.776 1.00 92.62 291 GLN A CA 1
ATOM 2208 C C . GLN A 1 291 ? 2.672 11.179 -22.627 1.00 92.62 291 GLN A C 1
ATOM 2210 O O . GLN A 1 291 ? 3.408 10.832 -21.710 1.00 92.62 291 GLN A O 1
ATOM 2215 N N . ASN A 1 292 ? 2.087 12.375 -22.658 1.00 94.81 292 ASN A N 1
ATOM 2216 C CA . ASN A 1 292 ? 2.369 13.461 -21.713 1.00 94.81 292 ASN A CA 1
ATOM 2217 C C . ASN A 1 292 ? 1.062 14.215 -21.395 1.00 94.81 292 ASN A C 1
ATOM 2219 O O . ASN A 1 292 ? 0.094 14.096 -22.153 1.00 94.81 292 ASN A O 1
ATOM 2223 N N . ASP A 1 293 ? 1.019 14.967 -20.291 1.00 95.25 293 ASP A N 1
ATOM 2224 C CA . ASP A 1 293 ? -0.154 15.741 -19.826 1.00 95.25 293 ASP A CA 1
ATOM 2225 C C . ASP A 1 293 ? -1.461 14.914 -19.642 1.00 95.25 293 ASP A C 1
ATOM 2227 O O . ASP A 1 293 ? -2.582 15.439 -19.731 1.00 95.25 293 ASP A O 1
ATOM 2231 N N . ILE A 1 294 ? -1.370 13.601 -19.387 1.00 93.88 294 ILE A N 1
ATOM 2232 C CA . ILE A 1 294 ? -2.550 12.718 -19.347 1.00 93.88 294 ILE A CA 1
ATOM 2233 C C . ILE A 1 294 ? -3.290 12.861 -18.012 1.00 93.88 294 ILE A C 1
ATOM 2235 O O . ILE A 1 294 ? -2.772 12.557 -16.941 1.00 93.88 294 ILE A O 1
ATOM 2239 N N . ASN A 1 295 ? -4.558 13.266 -18.083 1.00 93.94 295 ASN A N 1
ATOM 2240 C CA . ASN A 1 295 ? -5.433 13.455 -16.927 1.00 93.94 295 ASN A CA 1
ATOM 2241 C C . ASN A 1 295 ? -6.432 12.294 -16.811 1.00 93.94 295 ASN A C 1
ATOM 2243 O O . ASN A 1 295 ? -7.130 11.988 -17.776 1.00 93.94 295 ASN A O 1
ATOM 2247 N N . ARG A 1 296 ? -6.546 11.673 -15.631 1.00 91.19 296 ARG A N 1
ATOM 2248 C CA . ARG A 1 296 ? -7.464 10.548 -15.367 1.00 91.19 296 ARG A CA 1
ATOM 2249 C C . ARG A 1 296 ? -8.290 10.815 -14.107 1.00 91.19 296 ARG A C 1
ATOM 2251 O O . ARG A 1 296 ? -7.810 11.430 -13.153 1.00 91.19 296 ARG A O 1
ATOM 2258 N N . ARG A 1 297 ? -9.540 10.354 -14.087 1.00 93.94 297 ARG A N 1
ATOM 2259 C CA . ARG A 1 297 ? -10.477 10.542 -12.969 1.00 93.94 297 ARG A CA 1
ATOM 2260 C C . ARG A 1 297 ? -11.198 9.246 -12.663 1.00 93.94 297 ARG A C 1
ATOM 2262 O O . ARG A 1 297 ? -11.647 8.553 -13.572 1.00 93.94 297 ARG A O 1
ATOM 2269 N N . TYR A 1 298 ? -11.290 8.931 -11.377 1.00 91.25 298 TYR A N 1
ATOM 2270 C CA . TYR A 1 298 ? -11.961 7.734 -10.883 1.00 91.25 298 TYR A CA 1
ATOM 2271 C C . TYR A 1 298 ? -12.833 8.126 -9.699 1.00 91.25 298 TYR A C 1
ATOM 2273 O O . TYR A 1 298 ? -12.378 8.848 -8.809 1.00 91.25 298 TYR A O 1
ATOM 2281 N N . TYR A 1 299 ? -14.049 7.603 -9.626 1.00 94.56 299 TYR A N 1
ATOM 2282 C CA . TYR A 1 299 ? -14.856 7.713 -8.416 1.00 94.56 299 TYR A CA 1
ATOM 2283 C C . TYR A 1 299 ? -15.514 6.384 -8.085 1.00 94.56 299 TYR A C 1
ATOM 2285 O O . TYR A 1 299 ? -15.803 5.573 -8.961 1.00 94.56 299 TYR A O 1
ATOM 2293 N N . GLY A 1 300 ? -15.737 6.147 -6.798 1.00 95.19 300 GLY A N 1
ATOM 2294 C CA . GLY A 1 300 ? -16.380 4.925 -6.354 1.00 95.19 300 GLY A CA 1
ATOM 2295 C C . GLY A 1 300 ? -16.977 5.041 -4.964 1.00 95.19 300 GLY A C 1
ATOM 2296 O O . GLY A 1 300 ? -16.465 5.758 -4.099 1.00 95.19 300 GLY A O 1
ATOM 2297 N N . ILE A 1 301 ? -18.083 4.333 -4.774 1.00 97.25 301 ILE A N 1
ATOM 2298 C CA . ILE A 1 301 ? -18.913 4.350 -3.572 1.00 97.25 301 ILE A CA 1
ATOM 2299 C C . ILE A 1 301 ? -19.096 2.903 -3.128 1.00 97.25 301 ILE A C 1
ATOM 2301 O O . ILE A 1 301 ? -19.494 2.055 -3.928 1.00 97.25 301 ILE A O 1
ATOM 2305 N N . SER A 1 302 ? -18.821 2.615 -1.860 1.00 97.19 302 SER A N 1
ATOM 2306 C CA . SER A 1 302 ? -19.014 1.296 -1.263 1.00 97.19 302 SER A CA 1
ATOM 2307 C C . SER A 1 302 ? -19.951 1.333 -0.062 1.00 97.19 302 SER A C 1
ATOM 2309 O O . SER A 1 302 ? -20.049 2.310 0.682 1.00 97.19 302 SER A O 1
ATOM 2311 N N . MET A 1 303 ? -20.638 0.212 0.120 1.00 98.06 303 MET A N 1
ATOM 2312 C CA . MET A 1 303 ? -21.479 -0.096 1.265 1.00 98.06 303 MET A CA 1
ATOM 2313 C C . MET A 1 303 ? -21.165 -1.526 1.699 1.00 98.06 303 MET A C 1
ATOM 2315 O O . MET A 1 303 ? -21.181 -2.441 0.875 1.00 98.06 303 MET A O 1
ATOM 2319 N N . GLN A 1 304 ? -20.903 -1.743 2.983 1.00 97.88 304 GLN A N 1
ATOM 2320 C CA . GLN A 1 304 ? -20.756 -3.076 3.559 1.00 97.88 304 GLN A CA 1
ATOM 2321 C C . GLN A 1 304 ? -21.424 -3.128 4.931 1.00 97.88 304 GLN A C 1
ATOM 2323 O O . GLN A 1 304 ? -21.053 -2.368 5.816 1.00 97.88 304 GLN A O 1
ATOM 2328 N N . ASP A 1 305 ? -22.349 -4.061 5.132 1.00 98.19 305 ASP A N 1
ATOM 2329 C CA . ASP A 1 305 ? -22.889 -4.388 6.452 1.00 98.19 305 ASP A CA 1
ATOM 2330 C C . ASP A 1 305 ? -22.253 -5.683 6.973 1.00 98.19 305 ASP A C 1
ATOM 2332 O O . ASP A 1 305 ? -22.187 -6.696 6.264 1.00 98.19 305 ASP A O 1
ATOM 2336 N N . GLN A 1 306 ? -21.773 -5.649 8.215 1.00 97.75 306 GLN A N 1
ATOM 2337 C CA . GLN A 1 306 ? -21.465 -6.840 8.995 1.00 97.75 306 GLN A CA 1
ATOM 2338 C C . GLN A 1 306 ? -22.607 -7.088 9.981 1.00 97.75 306 GLN A C 1
ATOM 2340 O O . GLN A 1 306 ? -22.773 -6.326 10.929 1.00 97.75 306 GLN A O 1
ATOM 2345 N N . TYR A 1 307 ? -23.315 -8.203 9.804 1.00 97.94 307 TYR A N 1
ATOM 2346 C CA . TYR A 1 307 ? -24.346 -8.671 10.720 1.00 97.94 307 TYR A CA 1
ATOM 2347 C C . TYR A 1 307 ? -23.851 -9.880 11.525 1.00 97.94 307 TYR A C 1
ATOM 2349 O O . TYR A 1 307 ? -23.663 -10.980 10.996 1.00 97.94 307 TYR A O 1
ATOM 2357 N N . ASP A 1 308 ? -23.660 -9.680 12.823 1.00 97.75 308 ASP A N 1
ATOM 2358 C CA . ASP A 1 308 ? -23.426 -10.732 13.805 1.00 97.75 308 ASP A CA 1
ATOM 2359 C C . ASP A 1 308 ? -24.779 -11.361 14.195 1.00 97.75 308 ASP A C 1
ATOM 2361 O O . ASP A 1 308 ? -25.449 -10.931 15.131 1.00 97.75 308 ASP A O 1
ATOM 2365 N N . ILE A 1 309 ? -25.197 -12.378 13.430 1.00 96.81 309 ILE A N 1
ATOM 2366 C CA . ILE A 1 309 ? -26.472 -13.104 13.594 1.00 96.81 309 ILE A CA 1
ATOM 2367 C C . ILE A 1 309 ? -26.532 -13.798 14.963 1.00 96.81 309 ILE A C 1
ATOM 2369 O O . ILE A 1 309 ? -27.590 -13.886 15.582 1.00 96.81 309 ILE A O 1
ATOM 2373 N N . THR A 1 310 ? -25.390 -14.311 15.425 1.00 96.44 310 THR A N 1
ATOM 2374 C CA . THR A 1 310 ? -25.159 -14.784 16.799 1.00 96.44 310 THR A CA 1
ATOM 2375 C C . THR A 1 310 ? -23.699 -14.538 17.180 1.00 96.44 310 THR A C 1
ATOM 2377 O O . THR A 1 310 ? -22.858 -14.374 16.296 1.00 96.44 310 THR A O 1
ATOM 2380 N N . ASP A 1 311 ? -23.358 -14.673 18.466 1.00 94.56 311 ASP A N 1
ATOM 2381 C CA . ASP A 1 311 ? -21.981 -14.644 19.006 1.00 94.56 311 ASP A CA 1
ATOM 2382 C C . ASP A 1 311 ? -20.990 -15.597 18.296 1.00 94.56 311 ASP A C 1
ATOM 2384 O O . ASP A 1 311 ? -19.775 -15.536 18.500 1.00 94.56 311 ASP A O 1
ATOM 2388 N N . ARG A 1 312 ? -21.507 -16.533 17.487 1.00 96.12 312 ARG A N 1
ATOM 2389 C CA . ARG A 1 312 ? -20.742 -17.527 16.732 1.00 96.12 312 ARG A CA 1
ATOM 2390 C C . ARG A 1 312 ? -20.914 -17.434 15.216 1.00 96.12 312 ARG A C 1
ATOM 2392 O O . ARG A 1 312 ? -20.161 -18.112 14.520 1.00 96.12 312 ARG A O 1
ATOM 2399 N N . LEU A 1 313 ? -21.850 -16.645 14.683 1.00 97.06 313 LEU A N 1
ATOM 2400 C CA . LEU A 1 313 ? -22.108 -16.531 13.242 1.00 97.06 313 LEU A CA 1
ATOM 2401 C C . LEU A 1 313 ? -22.168 -15.066 12.802 1.00 97.06 313 LEU A C 1
ATOM 2403 O O . LEU A 1 313 ? -23.170 -14.388 13.012 1.00 97.06 313 LEU A O 1
ATOM 2407 N N . THR A 1 314 ? -21.129 -14.638 12.092 1.00 98.19 314 THR A N 1
ATOM 2408 C CA . THR A 1 314 ? -21.069 -13.340 11.415 1.00 98.19 314 THR A CA 1
ATOM 2409 C C . THR A 1 314 ? -21.301 -13.530 9.920 1.00 98.19 314 THR A C 1
ATOM 2411 O O . THR A 1 314 ? -20.628 -14.344 9.280 1.00 98.19 314 THR A O 1
ATOM 2414 N N . VAL A 1 315 ? -22.194 -12.737 9.337 1.00 97.81 315 VAL A N 1
ATOM 2415 C CA . VAL A 1 315 ? -22.321 -12.546 7.889 1.00 97.81 315 VAL A CA 1
ATOM 2416 C C . VAL A 1 315 ? -21.848 -11.138 7.531 1.00 97.81 315 VAL A C 1
ATOM 2418 O O . VAL A 1 315 ? -21.982 -10.196 8.303 1.00 97.81 315 VAL A O 1
ATOM 2421 N N . THR A 1 316 ? -21.251 -10.988 6.356 1.00 97.31 316 THR A N 1
ATOM 2422 C CA . THR A 1 316 ? -20.835 -9.697 5.809 1.00 97.31 316 THR A CA 1
ATOM 2423 C C . THR A 1 316 ? -21.276 -9.621 4.360 1.00 97.31 316 THR A C 1
ATOM 2425 O O . THR A 1 316 ? -20.809 -10.421 3.545 1.00 97.31 316 THR A O 1
ATOM 2428 N N . ALA A 1 317 ? -22.146 -8.669 4.043 1.00 97.31 317 ALA A N 1
ATOM 2429 C CA . ALA A 1 317 ? -22.592 -8.372 2.688 1.00 97.31 317 ALA A CA 1
ATOM 2430 C C . ALA A 1 317 ? -22.088 -6.982 2.295 1.00 97.31 317 ALA A C 1
ATOM 2432 O O . ALA A 1 317 ? -22.100 -6.065 3.112 1.00 97.31 317 ALA A O 1
ATOM 2433 N N . GLY A 1 318 ? -21.631 -6.812 1.060 1.00 97.12 318 GLY A N 1
ATOM 2434 C CA . GLY A 1 318 ? -21.173 -5.520 0.577 1.00 97.12 318 GLY A CA 1
ATOM 2435 C C . GLY A 1 318 ? -21.167 -5.406 -0.937 1.00 97.12 318 GLY A C 1
ATOM 2436 O O . GLY A 1 318 ? -21.115 -6.400 -1.664 1.00 97.12 318 GLY A O 1
ATOM 2437 N N . LEU A 1 319 ? -21.222 -4.163 -1.390 1.00 97.00 319 LEU A N 1
ATOM 2438 C CA . LEU A 1 319 ? -21.282 -3.764 -2.782 1.00 97.00 319 LEU A CA 1
ATOM 2439 C C . LEU A 1 319 ? -20.405 -2.527 -2.960 1.00 97.00 319 LEU A C 1
ATOM 2441 O O . LEU A 1 319 ? -20.384 -1.651 -2.093 1.00 97.00 319 LEU A O 1
ATOM 2445 N N . ARG A 1 320 ? -19.705 -2.439 -4.086 1.00 95.31 320 ARG A N 1
ATOM 2446 C CA . ARG A 1 320 ? -19.034 -1.212 -4.517 1.00 95.31 320 ARG A CA 1
ATOM 2447 C C . ARG A 1 320 ? -19.390 -0.905 -5.961 1.00 95.31 320 ARG A C 1
ATOM 2449 O O . ARG A 1 320 ? -19.435 -1.823 -6.776 1.00 95.31 320 ARG A O 1
ATOM 2456 N N . PHE A 1 321 ? -19.639 0.365 -6.243 1.00 95.31 321 PHE A N 1
ATOM 2457 C CA . PHE A 1 321 ? -19.656 0.930 -7.585 1.00 95.31 321 PHE A CA 1
ATOM 2458 C C . PHE A 1 321 ? -18.333 1.670 -7.821 1.00 95.31 321 PHE A C 1
ATOM 2460 O O . PHE A 1 321 ? -17.884 2.396 -6.934 1.00 95.31 321 PHE A O 1
ATOM 2467 N N . ASP A 1 322 ? -17.735 1.498 -8.995 1.00 93.44 322 ASP A N 1
ATOM 2468 C CA . ASP A 1 322 ? -16.563 2.229 -9.483 1.00 93.44 322 ASP A CA 1
ATOM 2469 C C . ASP A 1 322 ? -16.840 2.723 -10.911 1.00 93.44 322 ASP A C 1
ATOM 2471 O O . ASP A 1 322 ? -17.292 1.940 -11.745 1.00 93.44 322 ASP A O 1
ATOM 2475 N N . HIS A 1 323 ? -16.520 3.981 -11.208 1.00 92.56 323 HIS A N 1
ATOM 2476 C CA . HIS A 1 323 ? -16.528 4.569 -12.552 1.00 92.56 323 HIS A CA 1
ATOM 2477 C C . HIS A 1 323 ? -15.140 5.138 -12.870 1.00 92.56 323 HIS A C 1
ATOM 2479 O O . HIS A 1 323 ? -14.432 5.619 -11.974 1.00 92.56 323 HIS A O 1
ATOM 2485 N N . ARG A 1 324 ? -14.745 5.078 -14.146 1.00 87.31 324 ARG A N 1
ATOM 2486 C CA . ARG A 1 324 ? -13.464 5.590 -14.645 1.00 87.31 324 ARG A CA 1
ATOM 2487 C C . ARG A 1 324 ? -13.629 6.344 -15.964 1.00 87.31 324 ARG A C 1
ATOM 2489 O O . ARG A 1 324 ? -13.843 5.716 -17.001 1.00 87.31 324 ARG A O 1
ATOM 2496 N N . ASP A 1 325 ? -13.433 7.663 -15.919 1.00 86.31 325 ASP A N 1
ATOM 2497 C CA . ASP A 1 325 ? -13.509 8.564 -17.077 1.00 86.31 325 ASP A CA 1
ATOM 2498 C C . ASP A 1 325 ? -12.533 8.145 -18.199 1.00 86.31 325 ASP A C 1
ATOM 2500 O O . ASP A 1 325 ? -12.803 8.369 -19.375 1.00 86.31 325 ASP A O 1
ATOM 2504 N N . ASP A 1 326 ? -11.394 7.527 -17.849 1.00 79.31 326 ASP A N 1
ATOM 2505 C CA . ASP A 1 326 ? -10.334 7.137 -18.792 1.00 79.31 326 ASP A CA 1
ATOM 2506 C C . ASP A 1 326 ? -10.633 5.865 -19.605 1.00 79.31 326 ASP A C 1
ATOM 2508 O O . ASP A 1 326 ? -9.866 5.519 -20.502 1.00 79.31 326 ASP A O 1
ATOM 2512 N N . LEU A 1 327 ? -11.729 5.167 -19.291 1.00 79.50 327 LEU A N 1
ATOM 2513 C CA . LEU A 1 327 ? -12.143 3.916 -19.939 1.00 79.50 327 LEU A CA 1
ATOM 2514 C C . LEU A 1 327 ? -13.634 3.897 -20.331 1.00 79.50 327 LEU A C 1
ATOM 2516 O O . LEU A 1 327 ? -14.093 2.878 -20.839 1.00 79.50 327 LEU A O 1
ATOM 2520 N N . ASP A 1 328 ? -14.381 4.977 -20.053 1.00 80.38 328 ASP A N 1
ATOM 2521 C CA . ASP A 1 328 ? -15.857 5.052 -20.112 1.00 80.38 328 ASP A CA 1
ATOM 2522 C C . ASP A 1 328 ? -16.535 3.813 -19.488 1.00 80.38 328 ASP A C 1
ATOM 2524 O O . ASP A 1 328 ? -17.434 3.188 -20.052 1.00 80.38 328 ASP A O 1
ATOM 2528 N N . TYR A 1 329 ? -16.010 3.384 -18.332 1.00 79.19 329 TYR A N 1
ATOM 2529 C CA . TYR A 1 329 ? -16.299 2.068 -17.762 1.00 79.19 329 TYR A CA 1
ATOM 2530 C C . TYR A 1 329 ? -16.830 2.142 -16.333 1.00 79.19 329 TYR A C 1
ATOM 2532 O O . TYR A 1 329 ? -16.224 2.749 -15.444 1.00 79.19 329 TYR A O 1
ATOM 2540 N N . GLU A 1 330 ? -17.932 1.427 -16.111 1.00 89.25 330 GLU A N 1
ATOM 2541 C CA . GLU A 1 330 ? -18.601 1.275 -14.823 1.00 89.25 330 GLU A CA 1
ATOM 2542 C C . GLU A 1 330 ? -18.528 -0.171 -14.332 1.00 89.25 330 GLU A C 1
ATOM 2544 O O . GLU A 1 330 ? -18.779 -1.123 -15.075 1.00 89.25 330 GLU A O 1
ATOM 2549 N N . ARG A 1 331 ? -18.234 -0.352 -13.042 1.00 88.62 331 ARG A N 1
ATOM 2550 C CA . ARG A 1 331 ? -18.222 -1.661 -12.391 1.00 88.62 331 ARG A CA 1
ATOM 2551 C C . ARG A 1 331 ? -19.046 -1.663 -11.120 1.00 88.62 331 ARG A C 1
ATOM 2553 O O . ARG A 1 331 ? -18.802 -0.884 -10.208 1.00 88.62 331 ARG A O 1
ATOM 2560 N N . ILE A 1 332 ? -19.921 -2.659 -11.006 1.00 92.69 332 ILE A N 1
ATOM 2561 C CA . ILE A 1 332 ? -20.457 -3.110 -9.721 1.00 92.69 332 ILE A CA 1
ATOM 2562 C C . ILE A 1 332 ? -19.658 -4.342 -9.267 1.00 92.69 332 ILE A C 1
ATOM 2564 O O . ILE A 1 332 ? -19.460 -5.284 -10.035 1.00 92.69 332 ILE A O 1
ATOM 2568 N N . THR A 1 333 ? -19.188 -4.327 -8.020 1.00 93.31 333 THR A N 1
ATOM 2569 C CA . THR A 1 333 ? -18.376 -5.390 -7.408 1.00 93.31 333 THR A CA 1
ATOM 2570 C C . THR A 1 333 ? -19.069 -5.917 -6.142 1.00 93.31 333 THR A C 1
ATOM 2572 O O . THR A 1 333 ? -19.042 -5.240 -5.110 1.00 93.31 333 THR A O 1
ATOM 2575 N N . PRO A 1 334 ? -19.717 -7.098 -6.185 1.00 95.06 334 PRO A N 1
ATOM 2576 C CA . PRO A 1 334 ? -20.386 -7.703 -5.032 1.00 95.06 334 PRO A CA 1
ATOM 2577 C C . PRO A 1 334 ? -19.457 -8.548 -4.144 1.00 95.06 334 PRO A C 1
ATOM 2579 O O . PRO A 1 334 ? -18.503 -9.188 -4.600 1.00 95.06 334 PRO A O 1
ATOM 2582 N N . ARG A 1 335 ? -19.795 -8.615 -2.851 1.00 93.75 335 ARG A N 1
ATOM 2583 C CA . ARG A 1 335 ? -19.109 -9.412 -1.825 1.00 93.75 335 ARG A CA 1
ATOM 2584 C C . ARG A 1 335 ? -20.101 -9.958 -0.798 1.00 93.75 335 ARG A C 1
ATOM 2586 O O . ARG A 1 335 ? -20.856 -9.205 -0.197 1.00 93.75 335 ARG A O 1
ATOM 2593 N N . LEU A 1 336 ? -20.043 -11.260 -0.535 1.00 95.69 336 LEU A N 1
ATOM 2594 C CA . LEU A 1 336 ? -20.807 -11.932 0.516 1.00 95.69 336 LEU A CA 1
ATOM 2595 C C . LEU A 1 336 ? -19.918 -12.960 1.222 1.00 95.69 336 LEU A C 1
ATOM 2597 O O . LEU A 1 336 ? -19.334 -13.835 0.583 1.00 95.69 336 LEU A O 1
ATOM 2601 N N . SER A 1 337 ? -19.809 -12.902 2.547 1.00 95.19 337 SER A N 1
ATOM 2602 C CA . SER A 1 337 ? -19.085 -13.924 3.309 1.00 95.19 337 SER A CA 1
ATOM 2603 C C . SER A 1 337 ? -19.740 -14.258 4.637 1.00 95.19 337 SER A C 1
ATOM 2605 O O . SER A 1 337 ? -20.295 -13.378 5.279 1.00 95.19 337 SER A O 1
ATOM 2607 N N . ALA A 1 338 ? -19.622 -15.515 5.058 1.00 96.62 338 ALA A N 1
ATOM 2608 C CA . ALA A 1 338 ? -20.082 -15.999 6.353 1.00 96.62 338 ALA A CA 1
ATOM 2609 C C . ALA A 1 338 ? -18.905 -16.620 7.113 1.00 96.62 338 ALA A C 1
ATOM 2611 O O . ALA A 1 338 ? -18.142 -17.403 6.539 1.00 96.62 338 ALA A O 1
ATOM 2612 N N . VAL A 1 339 ? -18.758 -16.275 8.390 1.00 96.31 339 VAL A N 1
ATOM 2613 C CA . VAL A 1 339 ? -17.754 -16.814 9.314 1.00 96.31 339 VAL A CA 1
ATOM 2614 C C . VAL A 1 339 ? -18.495 -17.448 10.485 1.00 96.31 339 VAL A C 1
ATOM 2616 O O . VAL A 1 339 ? -19.213 -16.762 11.207 1.00 96.31 339 VAL A O 1
ATOM 2619 N N . TRP A 1 340 ? -18.323 -18.757 10.665 1.00 97.06 340 TRP A N 1
ATOM 2620 C CA . TRP A 1 340 ? -19.044 -19.539 11.667 1.00 97.06 340 TRP A CA 1
ATOM 2621 C C . TRP A 1 340 ? -18.074 -20.254 12.612 1.00 97.06 340 TRP A C 1
ATOM 2623 O O . TRP A 1 340 ? -17.314 -21.132 12.198 1.00 97.06 340 TRP A O 1
ATOM 2633 N N . ARG A 1 341 ? -18.103 -19.884 13.894 1.00 97.00 341 ARG A N 1
ATOM 2634 C CA . ARG A 1 341 ? -17.376 -20.546 14.983 1.00 97.00 341 ARG A CA 1
ATOM 2635 C C . ARG A 1 341 ? -18.207 -21.721 15.498 1.00 97.00 341 ARG A C 1
ATOM 2637 O O . ARG A 1 341 ? -18.994 -21.575 16.429 1.00 97.00 341 ARG A O 1
ATOM 2644 N N . ILE A 1 342 ? -18.046 -22.885 14.872 1.00 94.38 342 ILE A N 1
ATOM 2645 C CA . ILE A 1 342 ? -18.743 -24.127 15.252 1.00 94.38 342 ILE A CA 1
ATOM 2646 C C . ILE A 1 342 ? -18.362 -24.509 16.690 1.00 94.38 342 ILE A C 1
ATOM 2648 O O . ILE A 1 342 ? -19.215 -24.807 17.525 1.00 94.38 342 ILE A O 1
ATOM 2652 N N . THR A 1 343 ? -17.064 -24.433 16.984 1.00 94.31 343 THR A N 1
ATOM 2653 C CA . THR A 1 343 ? -16.493 -24.518 18.330 1.00 94.31 343 THR A CA 1
ATOM 2654 C C . THR A 1 343 ? -15.456 -23.412 18.494 1.00 94.31 343 THR A C 1
ATOM 2656 O O . THR A 1 343 ? -15.091 -22.728 17.533 1.00 94.31 343 THR A O 1
ATOM 2659 N N . ASP A 1 344 ? -14.920 -23.250 19.698 1.00 92.50 344 ASP A N 1
ATOM 2660 C CA . ASP A 1 344 ? -13.911 -22.222 19.966 1.00 92.50 344 ASP A CA 1
ATOM 2661 C C . ASP A 1 344 ? -12.593 -22.491 19.202 1.00 92.50 344 ASP A C 1
ATOM 2663 O O . ASP A 1 344 ? -11.869 -21.544 18.882 1.00 92.50 344 ASP A O 1
ATOM 2667 N N . GLN A 1 345 ? -12.359 -23.755 18.807 1.00 94.31 345 GLN A N 1
ATOM 2668 C CA . GLN A 1 345 ? -11.233 -24.244 17.993 1.00 94.31 345 GLN A CA 1
ATOM 2669 C C . GLN A 1 345 ? -11.554 -24.433 16.494 1.00 94.31 345 GLN A C 1
ATOM 2671 O O . GLN A 1 345 ? -10.642 -24.693 15.706 1.00 94.31 345 GLN A O 1
ATOM 2676 N N . HIS A 1 346 ? -12.820 -24.353 16.066 1.00 94.69 346 HIS A N 1
ATOM 2677 C CA . HIS A 1 346 ? -13.233 -24.665 14.690 1.00 94.69 346 HIS A CA 1
ATOM 2678 C C . HIS A 1 346 ? -14.021 -23.515 14.064 1.00 94.69 346 HIS A C 1
ATOM 2680 O O . HIS A 1 346 ? -15.185 -23.281 14.391 1.00 94.69 346 HIS A O 1
ATOM 2686 N N . ILE A 1 347 ? -13.377 -22.822 13.121 1.00 94.44 347 ILE A N 1
ATOM 2687 C CA . ILE A 1 347 ? -13.957 -21.713 12.363 1.00 94.44 347 ILE A CA 1
ATOM 2688 C C . ILE A 1 347 ? -14.124 -22.143 10.906 1.00 94.44 347 ILE A C 1
ATOM 2690 O O . ILE A 1 347 ? -13.140 -22.353 10.197 1.00 94.44 347 ILE A O 1
ATOM 2694 N N . PHE A 1 348 ? -15.368 -22.237 10.447 1.00 94.94 348 PHE A N 1
ATOM 2695 C CA . PHE A 1 348 ? -15.693 -22.381 9.033 1.00 94.94 348 PHE A CA 1
ATOM 2696 C C . PHE A 1 348 ? -15.833 -20.996 8.387 1.00 94.94 348 PHE A C 1
ATOM 2698 O O . PHE A 1 348 ? -16.374 -20.071 9.000 1.00 94.94 348 PHE A O 1
ATOM 2705 N N . LYS A 1 349 ? -15.374 -20.840 7.139 1.00 92.00 349 LYS A N 1
ATOM 2706 C CA . LYS A 1 349 ? -15.625 -19.632 6.342 1.00 92.00 349 LYS A CA 1
ATOM 2707 C C . LYS A 1 349 ? -16.071 -19.978 4.923 1.00 92.00 349 LYS A C 1
ATOM 2709 O O . LYS A 1 349 ? -15.341 -20.644 4.197 1.00 92.00 349 LYS A O 1
ATOM 2714 N N . ALA A 1 350 ? -17.188 -19.388 4.503 1.00 93.38 350 ALA A N 1
ATOM 2715 C CA . ALA A 1 350 ? -17.576 -19.262 3.100 1.00 93.38 350 ALA A CA 1
ATOM 2716 C C . ALA A 1 350 ? -17.407 -17.806 2.626 1.00 93.38 350 ALA A C 1
ATOM 2718 O O . ALA A 1 350 ? -17.581 -16.864 3.404 1.00 93.38 350 ALA A O 1
ATOM 2719 N N . GLN A 1 351 ? -17.059 -17.600 1.353 1.00 90.75 351 GLN A N 1
ATOM 2720 C CA . GLN A 1 351 ? -17.033 -16.278 0.720 1.00 90.75 351 GLN A CA 1
ATOM 2721 C C . GLN A 1 351 ? -17.258 -16.396 -0.789 1.00 90.75 351 GLN A C 1
ATOM 2723 O O . GLN A 1 351 ? -16.497 -17.081 -1.466 1.00 90.75 351 GLN A O 1
ATOM 2728 N N . TYR A 1 352 ? -18.239 -15.653 -1.298 1.00 92.06 352 TYR A N 1
ATOM 2729 C CA . TYR A 1 352 ? -18.313 -15.219 -2.689 1.00 92.06 352 TYR A CA 1
ATOM 2730 C C . TYR A 1 352 ? -17.850 -13.761 -2.751 1.00 92.06 352 TYR A C 1
ATOM 2732 O O . TYR A 1 352 ? -18.253 -12.937 -1.931 1.00 92.06 352 TYR A O 1
ATOM 2740 N N . ALA A 1 353 ? -16.965 -13.427 -3.680 1.00 86.94 353 ALA A N 1
ATOM 2741 C CA . ALA A 1 353 ? -16.583 -12.046 -3.937 1.00 86.94 353 ALA A CA 1
ATOM 2742 C C . ALA A 1 353 ? -16.008 -11.951 -5.340 1.00 86.94 353 ALA A C 1
ATOM 2744 O O . ALA A 1 353 ? -15.160 -12.767 -5.707 1.00 86.94 353 ALA A O 1
ATOM 2745 N N . GLU A 1 354 ? -16.432 -10.941 -6.083 1.00 85.62 354 GLU A N 1
ATOM 2746 C CA . GLU A 1 354 ? -15.785 -10.600 -7.341 1.00 85.62 354 GLU A CA 1
ATOM 2747 C C . GLU A 1 354 ? -14.533 -9.765 -7.060 1.00 85.62 354 GLU A C 1
ATOM 2749 O O . GLU A 1 354 ? -14.485 -8.965 -6.122 1.00 85.62 354 GLU A O 1
ATOM 2754 N N . GLY A 1 355 ? -13.492 -9.993 -7.855 1.00 72.75 355 GLY A N 1
ATOM 2755 C CA . GLY A 1 355 ? -12.338 -9.110 -7.917 1.00 72.75 355 GLY A CA 1
ATOM 2756 C C . GLY A 1 355 ? -12.509 -8.160 -9.094 1.00 72.75 355 GLY A C 1
ATOM 2757 O O . GLY A 1 355 ? -12.823 -8.604 -10.196 1.00 72.75 355 GLY A O 1
ATOM 2758 N N . TYR A 1 356 ? -12.252 -6.875 -8.873 1.00 75.06 356 TYR A N 1
ATOM 2759 C CA . TYR A 1 356 ? -12.068 -5.895 -9.937 1.00 75.06 356 TYR A CA 1
ATOM 2760 C C . TYR A 1 356 ? -10.616 -5.402 -9.927 1.00 75.06 356 TYR A C 1
ATOM 2762 O O . TYR A 1 356 ? -10.000 -5.273 -8.867 1.00 75.06 356 TYR A O 1
ATOM 2770 N N . ARG A 1 357 ? -10.065 -5.178 -11.120 1.00 79.62 357 ARG A N 1
ATOM 2771 C CA . ARG A 1 357 ? -8.759 -4.566 -11.364 1.00 79.62 357 ARG A CA 1
ATOM 2772 C C . ARG A 1 357 ? -8.912 -3.693 -12.606 1.00 79.62 357 ARG A C 1
ATOM 2774 O O . ARG A 1 357 ? -9.210 -4.222 -13.674 1.00 79.62 357 ARG A O 1
ATOM 2781 N N . ALA A 1 358 ? -8.739 -2.384 -12.460 1.00 77.75 358 ALA A N 1
ATOM 2782 C CA . ALA A 1 358 ? -8.630 -1.496 -13.610 1.00 77.75 358 ALA A CA 1
ATOM 2783 C C . ALA A 1 358 ? -7.265 -1.707 -14.298 1.00 77.75 358 ALA A C 1
ATOM 2785 O O . ALA A 1 358 ? -6.281 -1.938 -13.585 1.00 77.75 358 ALA A O 1
ATOM 2786 N N . PRO A 1 359 ? -7.183 -1.616 -15.637 1.00 81.44 359 PRO A N 1
ATOM 2787 C CA . PRO A 1 359 ? -5.915 -1.526 -16.351 1.00 81.44 359 PRO A CA 1
ATOM 2788 C C . PRO A 1 359 ? -5.019 -0.388 -15.834 1.00 81.44 359 PRO A C 1
ATOM 2790 O O . PRO A 1 359 ? -5.479 0.730 -15.573 1.00 81.44 359 PRO A O 1
ATOM 2793 N N . THR A 1 360 ? -3.725 -0.669 -15.690 1.00 84.88 360 THR A N 1
ATOM 2794 C CA . THR A 1 360 ? -2.706 0.345 -15.376 1.00 84.88 360 THR A CA 1
ATOM 2795 C C . THR A 1 360 ? -2.350 1.131 -16.638 1.00 84.88 360 THR A C 1
ATOM 2797 O O . THR A 1 360 ? -2.737 0.744 -17.742 1.00 84.88 360 THR A O 1
ATOM 2800 N N . PHE A 1 361 ? -1.616 2.240 -16.515 1.00 86.31 361 PHE A N 1
ATOM 2801 C CA . PHE A 1 361 ? -1.267 3.048 -17.689 1.00 86.31 361 PHE A CA 1
ATOM 2802 C C . PHE A 1 361 ? -0.559 2.227 -18.786 1.00 86.31 361 PHE A C 1
ATOM 2804 O O . PHE A 1 361 ? -1.002 2.222 -19.932 1.00 86.31 361 PHE A O 1
ATOM 2811 N N . TRP A 1 362 ? 0.469 1.455 -18.416 1.00 85.00 362 TRP A N 1
ATOM 2812 C CA . TRP A 1 362 ? 1.236 0.606 -19.343 1.00 85.00 362 TRP A CA 1
ATOM 2813 C C . TRP A 1 362 ? 0.455 -0.586 -19.927 1.00 85.00 362 TRP A C 1
ATOM 2815 O O . TRP A 1 362 ? 0.956 -1.275 -20.812 1.00 85.00 362 TRP A O 1
ATOM 2825 N N . GLU A 1 363 ? -0.766 -0.843 -19.451 1.00 81.88 363 GLU A N 1
ATOM 2826 C CA . GLU A 1 363 ? -1.675 -1.847 -20.020 1.00 81.88 363 GLU A CA 1
ATOM 2827 C C . GLU A 1 363 ? -2.696 -1.224 -20.983 1.00 81.88 363 GLU A C 1
ATOM 2829 O O . GLU A 1 363 ? -3.167 -1.910 -21.884 1.00 81.88 363 GLU A O 1
ATOM 2834 N N . ILE A 1 364 ? -3.014 0.067 -20.827 1.00 80.88 364 ILE A N 1
ATOM 2835 C CA . ILE A 1 364 ? -3.821 0.843 -21.787 1.00 80.88 364 ILE A CA 1
ATOM 2836 C C . ILE A 1 364 ? -2.954 1.269 -22.981 1.00 80.88 364 ILE A C 1
ATOM 2838 O O . ILE A 1 364 ? -3.406 1.227 -24.123 1.00 80.88 364 ILE A O 1
ATOM 2842 N N . TYR A 1 365 ? -1.688 1.612 -22.721 1.00 80.25 365 TYR A N 1
ATOM 2843 C CA . TYR A 1 365 ? -0.692 2.004 -23.721 1.00 80.25 365 TYR A CA 1
ATOM 2844 C C . TYR A 1 365 ? 0.492 1.012 -23.753 1.00 80.25 365 TYR A C 1
ATOM 2846 O O . TYR A 1 365 ? 1.594 1.354 -23.317 1.00 80.25 365 TYR A O 1
ATOM 2854 N N . PRO A 1 366 ? 0.301 -0.239 -24.222 1.00 73.06 366 PRO A N 1
ATOM 2855 C CA . PRO A 1 366 ? 1.365 -1.239 -24.236 1.00 73.06 366 PRO A CA 1
ATOM 2856 C C . PRO A 1 366 ? 2.327 -1.044 -25.421 1.00 73.06 366 PRO A C 1
ATOM 2858 O O . PRO A 1 366 ? 1.927 -1.160 -26.580 1.00 73.06 366 PRO A O 1
ATOM 2861 N N . ALA A 1 367 ? 3.633 -0.913 -25.158 1.00 62.56 367 ALA A N 1
ATOM 2862 C CA . ALA A 1 367 ? 4.688 -0.890 -26.193 1.00 62.56 367 ALA A CA 1
ATOM 2863 C C . ALA A 1 367 ? 4.884 -2.236 -26.947 1.00 62.56 367 ALA A C 1
ATOM 2865 O O . ALA A 1 367 ? 5.830 -2.413 -27.721 1.00 62.56 367 ALA A O 1
ATOM 2866 N N . ASN A 1 368 ? 4.001 -3.213 -26.712 1.00 61.84 368 ASN A N 1
ATOM 2867 C CA . ASN A 1 368 ? 3.953 -4.503 -27.389 1.00 61.84 368 ASN A CA 1
ATOM 2868 C C . ASN A 1 368 ? 2.499 -4.871 -27.724 1.00 61.84 368 ASN A C 1
ATOM 2870 O O . ASN A 1 368 ? 1.739 -5.311 -26.862 1.00 61.84 368 ASN A O 1
ATOM 2874 N N . THR A 1 369 ? 2.140 -4.755 -29.003 1.00 53.12 369 THR A N 1
ATOM 2875 C CA . THR A 1 369 ? 0.782 -4.979 -29.540 1.00 53.12 369 THR A CA 1
ATOM 2876 C C . THR A 1 369 ? 0.279 -6.430 -29.467 1.00 53.12 369 THR A C 1
ATOM 2878 O O . THR A 1 369 ? -0.853 -6.712 -29.851 1.00 53.12 369 THR A O 1
ATOM 2881 N N . ALA A 1 370 ? 1.077 -7.373 -28.952 1.00 49.53 370 ALA A N 1
ATOM 2882 C CA . ALA A 1 370 ? 0.700 -8.784 -28.825 1.00 49.53 370 ALA A CA 1
ATOM 2883 C C . ALA A 1 370 ? -0.411 -9.069 -27.786 1.00 49.53 370 ALA A C 1
ATOM 2885 O O . ALA A 1 370 ? -0.865 -10.214 -27.681 1.00 49.53 370 ALA A O 1
ATOM 2886 N N . ILE A 1 371 ? -0.846 -8.066 -27.014 1.00 48.22 371 ILE A N 1
ATOM 2887 C CA . ILE A 1 371 ? -1.966 -8.175 -26.073 1.00 48.22 371 ILE A CA 1
ATOM 2888 C C . ILE A 1 371 ? -3.004 -7.092 -26.387 1.00 48.22 371 ILE A C 1
ATOM 2890 O O . ILE A 1 371 ? -2.935 -5.980 -25.879 1.00 48.22 371 ILE A O 1
ATOM 2894 N N . ASP A 1 372 ? -3.986 -7.452 -27.210 1.00 40.97 372 ASP A N 1
ATOM 2895 C CA . ASP A 1 372 ? -5.257 -6.734 -27.299 1.00 40.97 372 ASP A CA 1
ATOM 2896 C C . ASP A 1 372 ? -6.047 -6.972 -25.996 1.00 40.97 372 ASP A C 1
ATOM 2898 O O . ASP A 1 372 ? -6.314 -8.126 -25.629 1.00 40.97 372 ASP A O 1
ATOM 2902 N N . ILE A 1 373 ? -6.333 -5.894 -25.258 1.00 49.59 373 ILE A N 1
ATOM 2903 C CA . ILE A 1 373 ? -7.008 -5.901 -23.952 1.00 49.59 373 ILE A CA 1
ATOM 2904 C C . ILE A 1 373 ? -8.281 -5.056 -24.060 1.00 49.59 373 ILE A C 1
ATOM 2906 O O . ILE A 1 373 ? -8.383 -3.987 -23.464 1.00 49.59 373 ILE A O 1
ATOM 2910 N N . ASP A 1 374 ? -9.269 -5.543 -24.810 1.00 45.19 374 ASP A N 1
ATOM 2911 C CA . ASP A 1 374 ? -10.627 -4.991 -24.774 1.00 45.19 374 ASP A CA 1
ATOM 2912 C C . ASP A 1 374 ? -11.174 -5.028 -23.324 1.00 45.19 374 ASP A C 1
ATOM 2914 O O . ASP A 1 374 ? -11.422 -6.124 -22.793 1.00 45.19 374 ASP A O 1
ATOM 2918 N N . PRO A 1 375 ? -11.390 -3.867 -22.665 1.00 43.69 375 PRO A N 1
ATOM 2919 C CA . PRO A 1 375 ? -11.839 -3.819 -21.275 1.00 43.69 375 PRO A CA 1
ATOM 2920 C C . PRO A 1 375 ? -13.220 -4.456 -21.071 1.00 43.69 375 PRO A C 1
ATOM 2922 O O . PRO A 1 375 ? -13.481 -5.025 -20.007 1.00 43.69 375 PRO A O 1
ATOM 2925 N N . ALA A 1 376 ? -14.085 -4.422 -22.091 1.00 41.94 376 ALA A N 1
ATOM 2926 C CA . ALA A 1 376 ? -15.431 -4.988 -22.039 1.00 41.94 376 ALA A CA 1
ATOM 2927 C C . ALA A 1 376 ? -15.438 -6.527 -22.114 1.00 41.94 376 ALA A C 1
ATOM 2929 O O . ALA A 1 376 ? -16.423 -7.160 -21.732 1.00 41.94 376 ALA A O 1
ATOM 2930 N N . ASN A 1 377 ? -14.342 -7.150 -22.566 1.00 39.56 377 ASN A N 1
ATOM 2931 C CA . ASN A 1 377 ? -14.243 -8.601 -22.744 1.00 39.56 377 ASN A CA 1
ATOM 2932 C C . ASN A 1 377 ? -13.493 -9.343 -21.621 1.00 39.56 377 ASN A C 1
ATOM 2934 O O . ASN A 1 377 ? -13.419 -10.576 -21.663 1.00 39.56 377 ASN A O 1
ATOM 2938 N N . ILE A 1 378 ? -13.010 -8.659 -20.571 1.00 43.69 378 ILE A N 1
ATOM 2939 C CA . ILE A 1 378 ? -12.373 -9.285 -19.387 1.00 43.69 378 ILE A CA 1
ATOM 2940 C C . ILE A 1 378 ? -13.436 -9.920 -18.458 1.00 43.69 378 ILE A C 1
ATOM 2942 O O . ILE A 1 378 ? -13.561 -9.594 -17.276 1.00 43.69 378 ILE A O 1
ATOM 2946 N N . HIS A 1 379 ? -14.260 -10.816 -19.001 1.00 35.06 379 HIS A N 1
ATOM 2947 C CA . HIS A 1 379 ? -15.418 -11.424 -18.339 1.00 35.06 379 HIS A CA 1
ATOM 2948 C C . HIS A 1 379 ? -15.440 -12.954 -18.530 1.00 35.06 379 HIS A C 1
ATOM 2950 O O . HIS A 1 379 ? -16.363 -13.491 -19.136 1.00 35.06 379 HIS A O 1
ATOM 2956 N N . THR A 1 380 ? -14.418 -13.677 -18.044 1.00 34.25 380 THR A N 1
ATOM 2957 C CA . THR A 1 380 ? -14.496 -15.077 -17.528 1.00 34.25 380 THR A CA 1
ATOM 2958 C C . THR A 1 380 ? -13.103 -15.667 -17.233 1.00 34.25 380 THR A C 1
ATOM 2960 O O . THR A 1 380 ? -12.147 -15.366 -17.946 1.00 34.25 380 THR A O 1
ATOM 2963 N N . PRO A 1 381 ? -12.978 -16.619 -16.280 1.00 41.59 381 PRO A N 1
ATOM 2964 C CA . PRO A 1 381 ? -11.805 -17.503 -16.185 1.00 41.59 381 PRO A CA 1
ATOM 2965 C C . PRO A 1 381 ? -11.588 -18.379 -17.437 1.00 41.59 381 PRO A C 1
ATOM 2967 O O . PRO A 1 381 ? -10.461 -18.768 -17.748 1.00 41.59 381 PRO A O 1
ATOM 2970 N N . ASP A 1 382 ? -12.661 -18.676 -18.177 1.00 36.47 382 ASP A N 1
ATOM 2971 C CA . ASP A 1 382 ? -12.660 -19.581 -19.330 1.00 36.47 382 ASP A CA 1
ATOM 2972 C C . ASP A 1 382 ? -11.796 -19.102 -20.501 1.00 36.47 382 ASP A C 1
ATOM 2974 O O . ASP A 1 382 ? -11.232 -19.934 -21.213 1.00 36.47 382 ASP A O 1
ATOM 2978 N N . GLN A 1 383 ? -11.638 -17.790 -20.712 1.00 35.78 383 GLN A N 1
ATOM 2979 C CA . GLN A 1 383 ? -10.753 -17.284 -21.770 1.00 35.78 383 GLN A CA 1
ATOM 2980 C C . GLN A 1 383 ? -9.280 -17.635 -21.492 1.00 35.78 383 GLN A C 1
ATOM 2982 O O . GLN A 1 383 ? -8.555 -18.041 -22.405 1.00 35.78 383 GLN A O 1
ATOM 2987 N N . ALA A 1 384 ? -8.855 -17.579 -20.224 1.00 36.28 384 ALA A N 1
ATOM 2988 C CA . ALA A 1 384 ? -7.533 -18.046 -19.815 1.00 36.28 384 ALA A CA 1
ATOM 2989 C C . ALA A 1 384 ? -7.412 -19.571 -19.988 1.00 36.28 384 ALA A C 1
ATOM 2991 O O . ALA A 1 384 ? -6.445 -20.050 -20.583 1.00 36.28 384 ALA A O 1
ATOM 2992 N N . ALA A 1 385 ? -8.419 -20.338 -19.551 1.00 32.41 385 ALA A N 1
ATOM 2993 C CA . ALA A 1 385 ? -8.432 -21.798 -19.678 1.00 32.41 385 ALA A CA 1
ATOM 2994 C C . ALA A 1 385 ? -8.402 -22.284 -21.143 1.00 32.41 385 ALA A C 1
ATOM 2996 O O . ALA A 1 385 ? -7.720 -23.259 -21.459 1.00 32.41 385 ALA A O 1
ATOM 2997 N N . ARG A 1 386 ? -9.078 -21.588 -22.069 1.00 31.78 386 ARG A N 1
ATOM 2998 C CA . ARG A 1 386 ? -9.046 -21.916 -23.506 1.00 31.78 386 ARG A CA 1
ATOM 2999 C C . ARG A 1 386 ? -7.683 -21.634 -24.144 1.00 31.78 386 ARG A C 1
ATOM 3001 O O . ARG A 1 386 ? -7.256 -22.418 -24.989 1.00 31.78 386 ARG A O 1
ATOM 3008 N N . ARG A 1 387 ? -6.951 -20.594 -23.714 1.00 34.69 387 ARG A N 1
ATOM 3009 C CA . ARG A 1 387 ? -5.571 -20.352 -24.189 1.00 34.69 387 ARG A CA 1
ATOM 3010 C C . ARG A 1 387 ? -4.594 -21.463 -23.768 1.00 34.69 387 ARG A C 1
ATOM 3012 O O . ARG A 1 387 ? -3.706 -21.786 -24.553 1.00 34.69 387 ARG A O 1
ATOM 3019 N N . TRP A 1 388 ? -4.798 -22.134 -22.628 1.00 30.78 388 TRP A N 1
ATOM 3020 C CA . TRP A 1 388 ? -3.991 -23.311 -22.249 1.00 30.78 388 TRP A CA 1
ATOM 3021 C C . TRP A 1 388 ? -4.122 -24.490 -23.228 1.00 30.78 388 TRP A C 1
ATOM 3023 O O . TRP A 1 388 ? -3.151 -25.213 -23.427 1.00 30.78 388 TRP A O 1
ATOM 3033 N N . GLN A 1 389 ? -5.271 -24.669 -23.891 1.00 31.69 389 GLN A N 1
ATOM 3034 C CA . GLN A 1 389 ? -5.452 -25.728 -24.900 1.00 31.69 389 GLN A CA 1
ATOM 3035 C C . GLN A 1 389 ? -4.788 -25.408 -26.253 1.00 31.69 389 GLN A C 1
ATOM 3037 O O . GLN A 1 389 ? -4.608 -26.307 -27.073 1.00 31.69 389 GLN A O 1
ATOM 3042 N N . ALA A 1 390 ? -4.407 -24.148 -26.495 1.00 28.69 390 ALA A N 1
ATOM 3043 C CA . ALA A 1 390 ? -3.711 -23.732 -27.714 1.00 28.69 390 ALA A CA 1
ATOM 3044 C C . ALA A 1 390 ? -2.189 -23.970 -27.654 1.00 28.69 390 ALA A C 1
ATOM 3046 O O . ALA A 1 390 ? -1.538 -24.040 -28.699 1.00 28.69 390 ALA A O 1
ATOM 3047 N N . ILE A 1 391 ? -1.621 -24.149 -26.454 1.00 30.23 391 ILE A N 1
ATOM 3048 C CA . ILE A 1 391 ? -0.239 -24.607 -26.286 1.00 30.23 391 ILE A CA 1
ATOM 3049 C C . ILE A 1 391 ? -0.199 -26.094 -26.652 1.00 30.23 391 ILE A C 1
ATOM 3051 O O . ILE A 1 391 ? -0.406 -26.971 -25.813 1.00 30.23 391 ILE A O 1
ATOM 3055 N N . ARG A 1 392 ? 0.071 -26.389 -27.931 1.00 26.20 392 ARG A N 1
ATOM 3056 C CA . ARG A 1 392 ? 0.434 -27.750 -28.343 1.00 26.20 392 ARG A CA 1
ATOM 3057 C C . ARG A 1 392 ? 1.611 -28.216 -27.477 1.00 26.20 392 ARG A C 1
ATOM 3059 O O . ARG A 1 392 ? 2.557 -27.439 -27.318 1.00 26.20 392 ARG A O 1
ATOM 3066 N N . PRO A 1 393 ? 1.607 -29.457 -26.956 1.00 28.44 393 PRO A N 1
ATOM 3067 C CA . PRO A 1 393 ? 2.810 -30.000 -26.347 1.00 28.44 393 PRO A CA 1
ATOM 3068 C C . PRO A 1 393 ? 3.944 -29.932 -27.373 1.00 28.44 393 PRO A C 1
ATOM 3070 O O . PRO A 1 393 ? 3.734 -30.238 -28.552 1.00 28.44 393 PRO A O 1
ATOM 3073 N N . LEU A 1 394 ? 5.133 -29.517 -26.926 1.00 33.06 394 LEU A N 1
ATOM 3074 C CA . LEU A 1 394 ? 6.346 -29.641 -27.731 1.00 33.06 394 LEU A CA 1
ATOM 3075 C C . LEU A 1 394 ? 6.431 -31.088 -28.221 1.00 33.06 394 LEU A C 1
ATOM 3077 O O . LEU A 1 394 ? 6.281 -32.018 -27.424 1.00 33.06 394 LEU A O 1
ATOM 3081 N N . ALA A 1 395 ? 6.622 -31.267 -29.530 1.00 30.36 395 ALA A N 1
ATOM 3082 C CA . ALA A 1 395 ? 6.778 -32.598 -30.096 1.00 30.36 395 ALA A CA 1
ATOM 3083 C C . ALA A 1 395 ? 7.920 -33.322 -29.357 1.00 30.36 395 ALA A C 1
ATOM 3085 O O . ALA A 1 395 ? 8.925 -32.675 -29.035 1.00 30.36 395 ALA A O 1
ATOM 3086 N N . PRO A 1 396 ? 7.779 -34.626 -29.052 1.00 29.11 396 PRO A N 1
ATOM 3087 C CA . PRO A 1 396 ? 8.870 -35.377 -28.450 1.00 29.11 396 PRO A CA 1
ATOM 3088 C C . PRO A 1 396 ? 10.123 -35.240 -29.322 1.00 29.11 396 PRO A C 1
ATOM 3090 O O . PRO A 1 396 ? 10.033 -35.158 -30.546 1.00 29.11 396 PRO A O 1
ATOM 3093 N N . LEU A 1 397 ? 11.292 -35.180 -28.681 1.00 34.09 397 LEU A N 1
ATOM 3094 C CA . LEU A 1 397 ? 12.580 -35.093 -29.368 1.00 34.09 397 LEU A CA 1
ATOM 3095 C C . LEU A 1 397 ? 12.861 -36.407 -30.108 1.00 34.09 397 LEU A C 1
ATOM 3097 O O . LEU A 1 397 ? 13.523 -37.301 -29.577 1.00 34.09 397 LEU A O 1
ATOM 3101 N N . ASP A 1 398 ? 12.329 -36.515 -31.325 1.00 27.86 398 ASP A N 1
ATOM 3102 C CA . ASP A 1 398 ? 12.531 -37.662 -32.198 1.00 27.86 398 ASP A CA 1
ATOM 3103 C C . ASP A 1 398 ? 14.022 -37.848 -32.491 1.00 27.86 398 ASP A C 1
ATOM 3105 O O . ASP A 1 398 ? 14.742 -36.940 -32.918 1.00 27.86 398 ASP A O 1
ATOM 3109 N N . ALA A 1 399 ? 14.499 -39.060 -32.222 1.00 34.69 399 ALA A N 1
ATOM 3110 C CA . ALA A 1 399 ? 15.888 -39.418 -32.420 1.00 34.69 399 ALA A CA 1
ATOM 3111 C C . ALA A 1 399 ? 16.206 -39.657 -33.908 1.00 34.69 399 ALA A C 1
ATOM 3113 O O . ALA A 1 399 ? 15.373 -40.131 -34.673 1.00 34.69 399 ALA A O 1
ATOM 3114 N N . ALA A 1 400 ? 17.481 -39.446 -34.249 1.00 29.95 400 ALA A N 1
ATOM 3115 C CA . ALA A 1 400 ? 18.125 -39.728 -35.536 1.00 29.95 400 ALA A CA 1
ATOM 3116 C C . ALA A 1 400 ? 17.828 -38.769 -36.713 1.00 29.95 400 ALA A C 1
ATOM 3118 O O . ALA A 1 400 ? 16.955 -38.996 -37.544 1.00 29.95 400 ALA A O 1
ATOM 3119 N N . ALA A 1 401 ? 18.749 -37.819 -36.905 1.00 28.67 401 ALA A N 1
ATOM 3120 C CA . ALA A 1 401 ? 19.217 -37.436 -38.238 1.00 28.67 401 ALA A CA 1
ATOM 3121 C C . ALA A 1 401 ? 20.630 -38.034 -38.448 1.00 28.67 401 ALA A C 1
ATOM 3123 O O . ALA A 1 401 ? 21.484 -37.869 -37.570 1.00 28.67 401 ALA A O 1
ATOM 3124 N N . PRO A 1 402 ? 20.909 -38.764 -39.546 1.00 34.16 402 PRO A N 1
ATOM 3125 C CA . PRO A 1 402 ? 22.182 -39.460 -39.720 1.00 34.16 402 PRO A CA 1
ATOM 3126 C C . PRO A 1 402 ? 23.266 -38.603 -40.393 1.00 34.16 402 PRO A C 1
ATOM 3128 O O . PRO A 1 402 ? 23.003 -37.856 -41.329 1.00 34.16 402 PRO A O 1
ATOM 3131 N N . GLY A 1 403 ? 24.522 -38.841 -40.002 1.00 28.25 403 GLY A N 1
ATOM 3132 C CA . GLY A 1 403 ? 25.680 -38.673 -40.886 1.00 28.25 403 GLY A CA 1
ATOM 3133 C C . GLY A 1 403 ? 26.305 -37.278 -41.002 1.00 28.25 403 GLY A C 1
ATOM 3134 O O . GLY A 1 403 ? 26.050 -36.548 -41.955 1.00 28.25 403 GLY A O 1
ATOM 3135 N N . ARG A 1 404 ? 27.304 -37.005 -40.153 1.00 31.70 404 ARG A N 1
ATOM 3136 C CA . ARG A 1 404 ? 28.583 -36.418 -40.597 1.00 31.70 404 ARG A CA 1
ATOM 3137 C C . ARG A 1 404 ? 29.737 -36.931 -39.735 1.00 31.70 404 ARG A C 1
ATOM 3139 O O . ARG A 1 404 ? 29.521 -37.501 -38.667 1.00 31.70 404 ARG A O 1
ATOM 3146 N N . GLU A 1 405 ? 30.939 -36.885 -40.298 1.00 29.39 405 GLU A N 1
ATOM 3147 C CA . GLU A 1 405 ? 31.979 -37.873 -40.001 1.00 29.39 405 GLU A CA 1
ATOM 3148 C C . GLU A 1 405 ? 32.965 -37.453 -38.896 1.00 29.39 405 GLU A C 1
ATOM 3150 O O . GLU A 1 405 ? 33.052 -36.292 -38.501 1.00 29.39 405 GLU A O 1
ATOM 3155 N N . ARG A 1 406 ? 33.680 -38.436 -38.336 1.00 31.62 406 ARG A N 1
ATOM 3156 C CA . ARG A 1 406 ? 34.517 -38.271 -37.143 1.00 31.62 406 ARG A CA 1
ATOM 3157 C C . ARG A 1 406 ? 35.920 -37.772 -37.484 1.00 31.62 406 ARG A C 1
ATOM 3159 O O . ARG A 1 406 ? 36.606 -38.384 -38.294 1.00 31.62 406 ARG A O 1
ATOM 3166 N N . GLN A 1 407 ? 36.435 -36.859 -36.663 1.00 28.67 407 GLN A N 1
ATOM 3167 C CA . GLN A 1 407 ? 37.840 -36.916 -36.250 1.00 28.67 407 GLN A CA 1
ATOM 3168 C C . GLN A 1 407 ? 37.909 -37.202 -34.743 1.00 28.67 407 GLN A C 1
ATOM 3170 O O . GLN A 1 407 ? 37.231 -36.562 -33.943 1.00 28.67 407 GLN A O 1
ATOM 3175 N N . ARG A 1 408 ? 38.682 -38.225 -34.356 1.00 29.03 408 ARG A N 1
ATOM 3176 C CA . ARG A 1 408 ? 38.880 -38.659 -32.961 1.00 29.03 408 ARG A CA 1
ATOM 3177 C C . ARG A 1 408 ? 40.357 -38.558 -32.585 1.00 29.03 408 ARG A C 1
ATOM 3179 O O . ARG A 1 408 ? 41.111 -39.511 -32.786 1.00 29.03 408 ARG A O 1
ATOM 3186 N N . THR A 1 409 ? 40.758 -37.457 -31.961 1.00 29.42 409 THR A N 1
ATOM 3187 C CA . THR A 1 409 ? 42.066 -37.381 -31.296 1.00 29.42 409 THR A CA 1
ATOM 3188 C C . THR A 1 409 ? 42.026 -38.238 -30.032 1.00 29.42 409 THR A C 1
ATOM 3190 O O . THR A 1 409 ? 41.274 -37.953 -29.103 1.00 29.42 409 THR A O 1
ATOM 3193 N N . THR A 1 410 ? 42.799 -39.324 -30.003 1.00 28.33 410 THR A N 1
ATOM 3194 C CA . THR A 1 410 ? 42.782 -40.300 -28.901 1.00 28.33 410 THR A CA 1
ATOM 3195 C C . THR A 1 410 ? 44.027 -40.133 -28.034 1.00 28.33 410 THR A C 1
ATOM 3197 O O . THR A 1 410 ? 45.114 -40.542 -28.434 1.00 28.33 410 THR A O 1
ATOM 3200 N N . VAL A 1 411 ? 43.878 -39.567 -26.832 1.00 30.94 411 VAL A N 1
ATOM 3201 C CA . VAL A 1 411 ? 44.969 -39.506 -25.845 1.00 30.94 411 VAL A CA 1
ATOM 3202 C C . VAL A 1 411 ? 45.000 -40.810 -25.046 1.00 30.94 411 VAL A C 1
ATOM 3204 O O . VAL A 1 411 ? 44.045 -41.168 -24.358 1.00 30.94 411 VAL A O 1
ATOM 3207 N N . ARG A 1 412 ? 46.106 -41.546 -25.169 1.00 26.66 412 ARG A N 1
ATOM 3208 C CA . ARG A 1 412 ? 46.302 -42.878 -24.585 1.00 26.66 412 ARG A CA 1
ATOM 3209 C C . ARG A 1 412 ? 46.851 -42.763 -23.160 1.00 26.66 412 ARG A C 1
ATOM 3211 O O . ARG A 1 412 ? 47.885 -42.139 -22.950 1.00 26.66 412 ARG A O 1
ATOM 3218 N N . ARG A 1 413 ? 46.200 -43.408 -22.185 1.00 30.33 413 ARG A N 1
ATOM 3219 C CA . ARG A 1 413 ? 46.817 -43.692 -20.878 1.00 30.33 413 ARG A CA 1
ATOM 3220 C C . ARG A 1 413 ? 47.701 -44.929 -21.015 1.00 30.33 413 ARG A C 1
ATOM 3222 O O . ARG A 1 413 ? 47.175 -46.001 -21.296 1.00 30.33 413 ARG A O 1
ATOM 3229 N N . ASP A 1 414 ? 48.990 -44.797 -20.726 1.00 29.25 414 ASP A N 1
ATOM 3230 C CA . ASP A 1 414 ? 49.877 -45.934 -20.470 1.00 29.25 414 ASP A CA 1
ATOM 3231 C C . ASP A 1 414 ? 50.350 -45.903 -19.009 1.00 29.25 414 ASP A C 1
ATOM 3233 O O . ASP A 1 414 ? 50.792 -44.877 -18.495 1.00 29.25 414 ASP A O 1
ATOM 3237 N N . ARG A 1 415 ? 50.243 -47.050 -18.330 1.00 29.88 415 ARG A N 1
ATOM 3238 C CA . ARG A 1 415 ? 50.897 -47.331 -17.044 1.00 29.88 415 ARG A CA 1
ATOM 3239 C C . ARG A 1 415 ? 51.977 -48.374 -17.299 1.00 29.88 415 ARG A C 1
ATOM 3241 O O . ARG A 1 415 ? 51.663 -49.445 -17.814 1.00 29.88 415 ARG A O 1
ATOM 3248 N N . ARG A 1 416 ? 53.202 -48.127 -16.840 1.00 27.09 416 ARG A N 1
ATOM 3249 C CA . ARG A 1 416 ? 54.164 -49.193 -16.520 1.00 27.09 416 ARG A CA 1
ATOM 3250 C C . ARG A 1 416 ? 54.811 -48.919 -15.169 1.00 27.09 416 ARG A C 1
ATOM 3252 O O . ARG A 1 416 ? 54.845 -47.784 -14.706 1.00 27.09 416 ARG A O 1
ATOM 3259 N N . TYR A 1 417 ? 55.251 -49.999 -14.542 1.00 28.58 417 TYR A N 1
ATOM 3260 C CA . TYR A 1 417 ? 55.775 -50.065 -13.187 1.00 28.58 417 TYR A CA 1
ATOM 3261 C C . TYR A 1 417 ? 57.046 -50.909 -13.253 1.00 28.58 417 TYR A C 1
ATOM 3263 O O . TYR A 1 417 ? 57.005 -52.016 -13.789 1.00 28.58 417 TYR A O 1
ATOM 3271 N N . THR A 1 418 ? 58.154 -50.397 -12.727 1.00 29.86 418 THR A N 1
ATOM 3272 C CA . THR A 1 418 ? 59.412 -51.138 -12.563 1.00 29.86 418 THR A CA 1
ATOM 3273 C C . THR A 1 418 ? 60.102 -50.669 -11.291 1.00 29.86 418 THR A C 1
ATOM 3275 O O . THR A 1 418 ? 60.001 -49.506 -10.911 1.00 29.86 418 THR A O 1
ATOM 3278 N N . ASP A 1 419 ? 60.746 -51.616 -10.623 1.00 29.61 419 ASP A N 1
ATOM 3279 C CA . ASP A 1 419 ? 61.139 -51.562 -9.216 1.00 29.61 419 ASP A CA 1
ATOM 3280 C C . ASP A 1 419 ? 62.611 -51.131 -9.028 1.00 29.61 419 ASP A C 1
ATOM 3282 O O . ASP A 1 419 ? 63.418 -51.257 -9.953 1.00 29.61 419 ASP A O 1
ATOM 3286 N N . SER A 1 420 ? 62.971 -50.727 -7.801 1.00 28.75 420 SER A N 1
ATOM 3287 C CA . SER A 1 420 ? 64.054 -51.339 -6.996 1.00 28.75 420 SER A CA 1
ATOM 3288 C C . SER A 1 420 ? 64.996 -50.390 -6.222 1.00 28.75 420 SER A C 1
ATOM 3290 O O . SER A 1 420 ? 65.695 -49.577 -6.812 1.00 28.75 420 SER A O 1
ATOM 3292 N N . ARG A 1 421 ? 65.144 -50.689 -4.909 1.00 27.72 421 ARG A N 1
ATOM 3293 C CA . ARG A 1 421 ? 66.376 -50.574 -4.063 1.00 27.72 421 ARG A CA 1
ATOM 3294 C C . ARG A 1 421 ? 66.915 -49.158 -3.707 1.00 27.72 421 ARG A C 1
ATOM 3296 O O . ARG A 1 421 ? 66.777 -48.235 -4.486 1.00 27.72 421 ARG A O 1
ATOM 3303 N N . LYS A 1 422 ? 67.629 -48.917 -2.584 1.00 28.22 422 LYS A N 1
ATOM 3304 C CA . LYS A 1 422 ? 67.732 -49.544 -1.227 1.00 28.22 422 LYS A CA 1
ATOM 3305 C C . LYS A 1 422 ? 68.633 -48.663 -0.299 1.00 28.22 422 LYS A C 1
ATOM 3307 O O . LYS A 1 422 ? 69.663 -48.216 -0.774 1.00 28.22 422 LYS A O 1
ATOM 3312 N N . ILE A 1 423 ? 68.353 -48.644 1.021 1.00 28.47 423 ILE A N 1
ATOM 3313 C CA . ILE A 1 423 ? 69.319 -48.582 2.170 1.00 28.47 423 ILE A CA 1
ATOM 3314 C C . ILE A 1 423 ? 70.060 -47.255 2.554 1.00 28.47 423 ILE A C 1
ATOM 3316 O O . ILE A 1 423 ? 70.655 -46.607 1.708 1.00 28.47 423 ILE A O 1
ATOM 3320 N N . ALA A 1 424 ? 70.141 -47.015 3.888 1.00 28.42 424 ALA A N 1
ATOM 3321 C CA . ALA A 1 424 ? 71.144 -46.246 4.687 1.00 28.42 424 ALA A CA 1
ATOM 3322 C C . ALA A 1 424 ? 71.239 -44.696 4.595 1.00 28.42 424 ALA A C 1
ATOM 3324 O O . ALA A 1 424 ? 70.897 -44.118 3.574 1.00 28.42 424 ALA A O 1
ATOM 3325 N N . THR A 1 425 ? 71.853 -43.970 5.557 1.00 27.12 425 THR A N 1
ATOM 3326 C CA . THR A 1 425 ? 71.608 -43.787 7.029 1.00 27.12 425 THR A CA 1
ATOM 3327 C C . THR A 1 425 ? 72.592 -42.744 7.605 1.00 27.12 425 THR A C 1
ATOM 3329 O O . THR A 1 425 ? 73.774 -42.848 7.300 1.00 27.12 425 THR A O 1
ATOM 3332 N N . ALA A 1 426 ? 72.136 -41.887 8.541 1.00 28.45 426 ALA A N 1
ATOM 3333 C CA . ALA A 1 426 ? 72.931 -40.945 9.374 1.00 28.45 426 ALA A CA 1
ATOM 3334 C C . ALA A 1 426 ? 73.709 -39.826 8.620 1.00 28.45 426 ALA A C 1
ATOM 3336 O O . ALA A 1 426 ? 73.971 -39.945 7.431 1.00 28.45 426 ALA A O 1
ATOM 3337 N N . GLY A 1 427 ? 74.093 -38.697 9.239 1.00 26.72 427 GLY A N 1
ATOM 3338 C CA . GLY A 1 427 ? 73.752 -38.144 10.566 1.00 26.72 427 GLY A CA 1
ATOM 3339 C C . GLY A 1 427 ? 74.785 -37.106 11.065 1.00 26.72 427 GLY A C 1
ATOM 3340 O O . GLY A 1 427 ? 75.928 -37.162 10.627 1.00 26.72 427 GLY A O 1
ATOM 3341 N N . SER A 1 428 ? 74.403 -36.242 12.029 1.00 28.80 428 SER A N 1
ATOM 3342 C CA . SER A 1 428 ? 75.256 -35.296 12.817 1.00 28.80 428 SER A CA 1
ATOM 3343 C C . SER A 1 428 ? 75.946 -34.135 12.049 1.00 28.80 428 SER A C 1
ATOM 3345 O O . SER A 1 428 ? 76.220 -34.294 10.867 1.00 28.80 428 SER A O 1
ATOM 3347 N N . THR A 1 429 ? 76.272 -32.943 12.591 1.00 31.25 429 THR A N 1
ATOM 3348 C CA . THR A 1 429 ? 75.909 -32.148 13.812 1.00 31.25 429 THR A CA 1
ATOM 3349 C C . THR A 1 429 ? 76.513 -30.725 13.678 1.00 31.25 429 THR A C 1
ATOM 3351 O O . THR A 1 429 ? 77.577 -30.637 13.073 1.00 31.25 429 THR A O 1
ATOM 3354 N N . SER A 1 430 ? 75.957 -29.699 14.370 1.00 31.48 430 SER A N 1
ATOM 3355 C CA . SER A 1 430 ? 76.625 -28.440 14.862 1.00 31.48 430 SER A CA 1
ATOM 3356 C C . SER A 1 430 ? 77.289 -27.482 13.830 1.00 31.48 430 SER A C 1
ATOM 3358 O O . SER A 1 430 ? 77.657 -27.930 12.753 1.00 31.48 430 SER A O 1
ATOM 3360 N N . ASP A 1 431 ? 77.572 -26.179 14.026 1.00 34.34 431 ASP A N 1
ATOM 3361 C CA . ASP A 1 431 ? 77.143 -25.025 14.879 1.00 34.34 431 ASP A CA 1
ATOM 3362 C C . ASP A 1 431 ? 77.817 -23.744 14.274 1.00 34.34 431 ASP A C 1
ATOM 3364 O O . ASP A 1 431 ? 78.595 -23.902 13.332 1.00 34.34 431 ASP A O 1
ATOM 3368 N N . THR A 1 432 ? 77.653 -22.457 14.642 1.00 34.81 432 THR A N 1
ATOM 3369 C CA . THR A 1 432 ? 76.942 -21.625 15.665 1.00 34.81 432 THR A CA 1
ATOM 3370 C C . THR A 1 432 ? 76.319 -20.387 14.938 1.00 34.81 432 THR A C 1
ATOM 3372 O O . THR A 1 432 ? 76.428 -20.293 13.719 1.00 34.81 432 THR A O 1
ATOM 3375 N N . GLY A 1 433 ? 75.671 -19.356 15.521 1.00 33.81 433 GLY A N 1
ATOM 3376 C CA . GLY A 1 433 ? 75.232 -19.046 16.898 1.00 33.81 433 GLY A CA 1
ATOM 3377 C C . GLY A 1 433 ? 75.538 -17.586 17.344 1.00 33.81 433 GLY A C 1
ATOM 3378 O O . GLY A 1 433 ? 76.701 -17.201 17.338 1.00 33.81 433 GLY A O 1
ATOM 3379 N N . HIS A 1 434 ? 74.513 -16.834 17.807 1.00 35.09 434 HIS A N 1
ATOM 3380 C CA . HIS A 1 434 ? 74.545 -15.458 18.406 1.00 35.09 434 HIS A CA 1
ATOM 3381 C C . HIS A 1 434 ? 74.885 -14.277 17.450 1.00 35.09 434 HIS A C 1
ATOM 3383 O O . HIS A 1 434 ? 75.431 -14.513 16.380 1.00 35.09 434 HIS A O 1
ATOM 3389 N N . HIS A 1 435 ? 74.557 -12.990 17.696 1.00 34.06 435 HIS A N 1
ATOM 3390 C CA . HIS A 1 435 ? 73.842 -12.211 18.756 1.00 34.06 435 HIS A CA 1
ATOM 3391 C C . HIS A 1 435 ? 73.009 -11.105 18.023 1.00 34.06 435 HIS A C 1
ATOM 3393 O O . HIS A 1 435 ? 73.476 -10.628 16.995 1.00 34.06 435 HIS A O 1
ATOM 3399 N N . SER A 1 436 ? 71.724 -10.803 18.286 1.00 37.53 436 SER A N 1
ATOM 3400 C CA . SER A 1 436 ? 71.015 -10.166 19.432 1.00 37.53 436 SER A CA 1
ATOM 3401 C C . SER A 1 436 ? 71.018 -8.620 19.483 1.00 37.53 436 SER A C 1
ATOM 3403 O O . SER A 1 436 ? 72.089 -8.030 19.395 1.00 37.53 436 SER A O 1
ATOM 3405 N N . SER A 1 437 ? 69.830 -8.055 19.772 1.00 45.69 437 SER A N 1
ATOM 3406 C CA . SER A 1 437 ? 69.500 -6.663 20.184 1.00 45.69 437 SER A CA 1
ATOM 3407 C C . SER A 1 437 ? 69.789 -5.505 19.203 1.00 45.69 437 SER A C 1
ATOM 3409 O O . SER A 1 437 ? 70.713 -5.579 18.398 1.00 45.69 437 SER A O 1
ATOM 3411 N N . ASP A 1 438 ? 69.017 -4.409 19.204 1.00 53.09 438 ASP A N 1
ATOM 3412 C CA . ASP A 1 438 ? 67.802 -4.063 19.989 1.00 53.09 438 ASP A CA 1
ATOM 3413 C C . ASP A 1 438 ? 66.560 -3.898 19.084 1.00 53.09 438 ASP A C 1
ATOM 3415 O O . ASP A 1 438 ? 66.718 -3.377 17.955 1.00 53.09 438 ASP A O 1
#

Mean predicted aligned error: 11.77 Å

Radius of gyration: 29.82 Å; Cα contacts (8 Å, |Δi|>4): 1026; chains: 1; bounding box: 106×69×68 Å

pLDDT: mean 80.91, std 22.89, range [26.2, 98.56]

Sequence (438 aa):
MVTVLNGRDLDALGMATVWEALTLIPGVMPTRDPRNELSVSVRGFSAPFNSGNIKILLNNVPMSQEGSGLGSQVLALPIGQVARIEFIRGPGAVLYGDFAYNGVLNVLTRKDQPSVFSRLNGNGTVTAGGAYSQPETAESAGFSINLAGLQGDDVEAREGARGEDRQGSAIASFNYRGWRLSGQIIDREYEHRNLANSNQNATVKEYTEAFEIRHDVEMSNEAVAALYVSYLGNDYEAGAQRFSGHILRGNAELAWPIMAGHRLLLQGSYSFAHIDEAFQPGFGGNPDVDQNDINRRYYGISMQDQYDITDRLTVTAGLRFDHRDDLDYERITPRLSAVWRITDQHIFKAQYAEGYRAPTFWEIYPANTAIDIDPANIHTPDQAARRWQAIRPLAPLDAAAPGRERQRTTVRRDRRYTDSRKIATAGSTSDTGHHSSD

Nearest PDB structures (foldseek):
  2iwv-assembly2_B  TM=2.728E-01  e=3.201E-02  Escherichia coli K-12
  2f1c-assembly1_X  TM=3.197E-01  e=2.812E-01  Escherichia coli K-12
  2x9k-assembly1_A  TM=2.982E-01  e=2.286E-01  Escherichia coli K-12
  8ae1-assembly1_A  TM=2.736E-01  e=2.535E-01  Deinococcus radiodurans
  8agd-assembly1_C  TM=2.040E-01  e=9.991E-02  Deinococcus radiodurans R1 = ATCC 13939 = DSM 20539

Foldseek 3Di:
DKDKFFLVNCVVVQPFWLLSVQVVPPQKDWDADLLRQTFIDGNPPCPPANALQEFEAEQNFTQQDLFRRDRSLRRGHTSQFFRMKMKAAAAPCLPRNASSHGIYIYTYTDAPAWDWDWDQHPQRKIKTWIKHWDDDDPVDKIKIKTWMKIWHAQGQDPPRKTKIKIKIKIKMWIGDDQKIKIKIKMKIWIWTQCDPPDRDIKIKIKIKIKMKIKGWDQDPQRKIKMKMKMKMWMWIDIRPWTWTKMKIKTKIWIFHPPDPQKTKIKMKMKMKIFTAWGWDCAPPPQHTDTDGRDIKIKIKIKMKMWGCPDPFKIKIWMWMWMAIPVQRDIDIWTKIKMWGCPDPPDIDIDIDTGGDHDDRNCRVVPSDPPDDCDVVPPPDPVVVVVVVVVPDPDDPPDDDDDDDDDDDDDDDDDDDDDDDDDDDDDDDDDDDDDDDDD

Secondary structure (DSSP, 8-state):
-EEEEEHHHHHHTT--BHHHHGGGSTTEEEEE-TT--EEEEETTB-SS-SSSSEEEEETTEE---TTTS--HHHHT-BGGGEEEEEEEES--HHHH-TT-SSEEEEEEE--SS-EEEEEE-TTS-EEEEEEEEE---SSS-EEEEEEEEEEEEEEE-GGG-EEEEEEEEEEEEEEETTEEEEEEEEEEEEEEE--TT----EEEEEEEEEEEEEEEEE-GGG-EEEEEEEEEEEEEEETTEEEEEEEEEEEEEEEEEEETTEEEEEEEEEEEEEEEEEEEPPSTTPPPEEEEEEEEEEEEEEEEEEEEEETTEEEEEEEEEEEETTTTEEEEEEEEEEEEEEETTEEEEEEEE----PPPHHHHS-S-TT----GGG---HHHHHHHHHHSPPPPP--------------PPP-------------------------

Solvent-accessible surface area (backbone atoms only — not comparable to full-atom values): 23647 Å² total; per-residue (Å²): 94,75,48,77,46,48,22,64,61,40,46,77,69,63,37,62,23,45,43,58,53,39,62,79,38,92,56,43,45,57,44,59,43,82,85,62,52,45,42,61,30,47,78,82,52,44,71,96,59,63,46,26,46,40,26,34,21,52,70,75,45,73,45,48,40,70,51,56,20,38,38,35,77,66,31,62,39,50,22,83,53,31,42,31,40,39,36,37,58,41,55,36,21,56,82,61,44,64,19,6,25,54,12,38,40,35,39,31,59,46,59,86,53,67,46,74,44,72,48,78,43,98,63,59,30,35,36,40,38,39,25,43,38,46,72,62,54,100,88,44,64,14,38,30,42,30,41,38,39,39,44,22,60,68,31,76,51,44,84,75,14,29,20,39,43,39,37,43,37,44,39,38,37,40,35,53,95,47,34,38,40,36,41,35,42,37,42,35,43,34,38,42,44,56,43,80,93,42,100,51,68,42,50,34,39,41,42,36,41,36,38,37,45,34,38,54,43,84,48,83,77,80,18,38,39,34,44,35,42,37,39,34,38,40,41,38,38,49,72,80,30,38,37,31,35,36,36,45,34,44,38,37,40,38,42,32,54,82,46,93,51,32,39,37,36,39,38,42,41,40,35,44,34,42,30,59,37,39,35,36,75,34,50,97,82,41,63,61,36,77,50,58,74,44,73,40,42,39,39,37,43,24,42,32,40,35,37,43,82,42,104,42,34,37,38,35,45,32,39,18,43,38,40,29,73,79,69,81,42,78,44,80,36,53,36,39,36,37,42,35,44,82,43,100,90,38,74,51,76,55,72,54,61,54,58,49,63,74,80,31,49,53,65,76,58,48,37,51,79,92,65,84,74,63,79,90,68,80,76,62,74,61,65,61,58,55,53,60,72,67,61,67,77,78,74,77,88,78,80,84,84,86,89,84,85,87,86,79,89,80,87,80,88,83,87,88,86,86,87,82,88,82,85,92,79,88,80,91,80,92,89,86,82,90,83,84,87,134